Protein AF-A0A534NVK9-F1 (afdb_monomer_lite)

pLDDT: mean 74.79, std 19.17, range [22.8, 95.12]

Structure (mmCIF, N/CA/C/O backbone):
data_AF-A0A534NVK9-F1
#
_entry.id   AF-A0A534NVK9-F1
#
loop_
_atom_site.group_PDB
_atom_site.id
_atom_site.type_symbol
_atom_site.label_atom_id
_atom_site.label_alt_id
_atom_site.label_comp_id
_atom_site.label_asym_id
_atom_site.label_entity_id
_atom_site.label_seq_id
_atom_site.pdbx_PDB_ins_code
_atom_site.Cartn_x
_atom_site.Cartn_y
_atom_site.Cartn_z
_atom_site.occupancy
_atom_site.B_iso_or_equiv
_atom_site.auth_seq_id
_atom_site.auth_comp_id
_atom_site.auth_asym_id
_atom_site.auth_atom_id
_atom_site.pdbx_PDB_model_num
ATOM 1 N N . MET A 1 1 ? -5.064 -16.328 -14.760 1.00 64.00 1 MET A N 1
ATOM 2 C CA . MET A 1 1 ? -5.440 -15.484 -13.615 1.00 64.00 1 MET A CA 1
ATOM 3 C C . MET A 1 1 ? -6.767 -14.872 -13.943 1.00 64.00 1 MET A C 1
ATOM 5 O O . MET A 1 1 ? -6.846 -14.124 -14.904 1.00 64.00 1 MET A O 1
ATOM 9 N N . GLU A 1 2 ? -7.766 -15.234 -13.178 1.00 68.00 2 GLU A N 1
ATOM 10 C CA . GLU A 1 2 ? -9.157 -14.866 -13.355 1.00 68.00 2 GLU A CA 1
ATOM 11 C C . GLU A 1 2 ? -9.734 -14.597 -11.968 1.00 68.00 2 GLU A C 1
ATOM 13 O O . GLU A 1 2 ? -9.277 -15.197 -10.991 1.00 68.00 2 GLU A O 1
ATOM 18 N N . VAL A 1 3 ? -10.674 -13.660 -11.897 1.00 72.75 3 VAL A N 1
ATOM 19 C CA . VAL A 1 3 ? -11.458 -13.347 -10.701 1.00 72.75 3 VAL A CA 1
ATOM 20 C C . VAL A 1 3 ? -12.915 -13.555 -11.077 1.00 72.75 3 VAL A C 1
ATOM 22 O O . VAL A 1 3 ? -13.388 -12.923 -12.020 1.00 72.75 3 VAL A O 1
ATOM 25 N N . THR A 1 4 ? -13.614 -14.400 -10.334 1.00 67.31 4 THR A N 1
ATOM 26 C CA . THR A 1 4 ? -15.003 -14.786 -10.627 1.00 67.31 4 THR A CA 1
ATOM 27 C C . THR A 1 4 ? -15.974 -14.116 -9.656 1.00 67.31 4 THR A C 1
ATOM 29 O O . THR A 1 4 ? -17.081 -13.720 -10.005 1.00 67.31 4 THR A O 1
ATOM 32 N N . ILE A 1 5 ? -15.546 -13.976 -8.406 1.00 76.44 5 ILE A N 1
ATOM 33 C CA . ILE A 1 5 ? -16.297 -13.501 -7.259 1.00 76.44 5 ILE A CA 1
ATOM 34 C C . ILE A 1 5 ? -15.446 -12.449 -6.551 1.00 76.44 5 ILE A C 1
ATOM 36 O O . ILE A 1 5 ? -14.290 -12.664 -6.185 1.00 76.44 5 ILE A O 1
ATOM 40 N N . GLN A 1 6 ? -16.054 -11.298 -6.293 1.00 85.50 6 GLN A N 1
ATOM 41 C CA . GLN A 1 6 ? -15.455 -10.270 -5.460 1.00 85.50 6 GLN A CA 1
ATOM 42 C C . GLN A 1 6 ? -16.466 -9.723 -4.465 1.00 85.50 6 GLN A C 1
ATOM 44 O O . GLN A 1 6 ? -17.641 -9.557 -4.789 1.00 85.50 6 GLN A O 1
ATOM 49 N N . GLN A 1 7 ? -15.994 -9.413 -3.263 1.00 85.88 7 GLN A N 1
ATOM 50 C CA . GLN A 1 7 ? -16.798 -8.783 -2.228 1.00 85.88 7 GLN A CA 1
ATOM 51 C C . GLN A 1 7 ? -16.064 -7.578 -1.651 1.00 85.88 7 GLN A C 1
ATOM 53 O O . GLN A 1 7 ? -14.923 -7.685 -1.197 1.00 85.88 7 GLN A O 1
ATOM 58 N N . ARG A 1 8 ? -16.746 -6.431 -1.668 1.00 90.81 8 ARG A N 1
ATOM 59 C CA . ARG A 1 8 ? -16.288 -5.178 -1.064 1.00 90.81 8 ARG A CA 1
ATOM 60 C C . ARG A 1 8 ? -16.849 -5.051 0.346 1.00 90.81 8 ARG A C 1
ATOM 62 O O . ARG A 1 8 ? -18.046 -5.238 0.541 1.00 90.81 8 ARG A O 1
ATOM 69 N N . ILE A 1 9 ? -15.993 -4.691 1.294 1.00 90.25 9 ILE A N 1
ATOM 70 C CA . ILE A 1 9 ? -16.338 -4.461 2.696 1.00 90.25 9 ILE A CA 1
ATOM 71 C C . ILE A 1 9 ? -15.762 -3.107 3.094 1.00 90.25 9 ILE A C 1
ATOM 73 O O . ILE A 1 9 ? -14.550 -2.900 3.033 1.00 90.25 9 ILE A O 1
ATOM 77 N N . VAL A 1 10 ? -16.634 -2.177 3.472 1.00 90.69 10 VAL A N 1
ATOM 78 C CA . VAL A 1 10 ? -16.224 -0.858 3.961 1.00 90.69 10 VAL A CA 1
ATOM 79 C C . VAL A 1 10 ? -15.878 -0.992 5.441 1.00 90.69 10 VAL A C 1
ATOM 81 O O . VAL A 1 10 ? -16.661 -1.527 6.221 1.00 90.69 10 VAL A O 1
ATOM 84 N N . ILE A 1 11 ? -14.685 -0.551 5.826 1.00 90.25 11 ILE A N 1
ATOM 85 C CA . ILE A 1 11 ? -14.196 -0.623 7.201 1.00 90.25 11 ILE A CA 1
ATOM 86 C C . ILE A 1 11 ? -14.358 0.753 7.839 1.00 90.25 11 ILE A C 1
ATOM 88 O O . ILE A 1 11 ? -13.700 1.709 7.435 1.00 90.25 11 ILE A O 1
ATOM 92 N N . GLU A 1 12 ? -15.214 0.822 8.856 1.00 85.69 12 GLU A N 1
ATOM 93 C CA . GLU A 1 12 ? -15.528 2.045 9.613 1.00 85.69 12 GLU A CA 1
ATOM 94 C C . GLU A 1 12 ? -15.336 1.797 11.115 1.00 85.69 12 GLU A C 1
ATOM 96 O O . GLU A 1 12 ? -14.738 2.620 11.805 1.00 85.69 12 GLU A O 1
ATOM 101 N N . ASP A 1 13 ? -15.730 0.614 11.599 1.00 85.62 13 ASP A N 1
ATOM 102 C CA . ASP A 1 13 ? -15.557 0.185 12.987 1.00 85.62 13 ASP A CA 1
ATOM 103 C C . ASP A 1 13 ? -14.994 -1.251 13.119 1.00 85.62 13 ASP A C 1
ATOM 105 O O . ASP A 1 13 ? -14.750 -1.963 12.138 1.00 85.62 13 ASP A O 1
ATOM 109 N N . ASP A 1 14 ? -14.739 -1.678 14.361 1.00 82.38 14 ASP A N 1
ATOM 110 C CA . ASP A 1 14 ? -14.184 -2.996 14.704 1.00 82.38 14 ASP A CA 1
ATOM 111 C C . ASP A 1 14 ? -15.080 -4.173 14.272 1.00 82.38 14 ASP A C 1
ATOM 113 O O . ASP A 1 14 ? -14.570 -5.266 14.003 1.00 82.38 14 ASP A O 1
ATOM 117 N N . SER A 1 15 ? -16.398 -3.977 14.179 1.00 87.44 15 SER A N 1
ATOM 118 C CA . SER A 1 15 ? -17.341 -5.027 13.787 1.00 87.44 15 SER A CA 1
ATOM 119 C C . SER A 1 15 ? -17.189 -5.403 12.308 1.00 87.44 15 SER A C 1
ATOM 121 O O . SER A 1 15 ? -17.221 -6.597 11.980 1.00 87.44 15 SER A O 1
ATOM 123 N N . HIS A 1 16 ? -16.883 -4.429 11.441 1.00 90.69 16 HIS A N 1
ATOM 124 C CA . HIS A 1 16 ? -16.603 -4.653 10.016 1.00 90.69 16 HIS A CA 1
ATOM 125 C C . HIS A 1 16 ? -15.311 -5.454 9.790 1.00 90.69 16 HIS A C 1
ATOM 127 O O . HIS A 1 16 ? -15.229 -6.263 8.865 1.00 90.69 16 HIS A O 1
ATOM 133 N N . VAL A 1 17 ? -14.312 -5.327 10.672 1.00 89.75 17 VAL A N 1
ATOM 134 C CA . VAL A 1 17 ? -13.110 -6.187 10.633 1.00 89.75 17 VAL A CA 1
ATOM 135 C C . VAL A 1 17 ? -13.479 -7.643 10.948 1.00 89.75 17 VAL A C 1
ATOM 137 O O . VAL A 1 17 ? -12.975 -8.580 10.320 1.00 89.75 17 VAL A O 1
ATOM 140 N N . GLY A 1 18 ? -14.404 -7.848 11.891 1.00 87.81 18 GLY A N 1
ATOM 141 C CA . GLY A 1 18 ? -14.969 -9.163 12.190 1.00 87.81 18 GLY A CA 1
ATOM 142 C C . GLY A 1 18 ? -15.749 -9.756 11.013 1.00 87.81 18 GLY A C 1
ATOM 143 O O . GLY A 1 18 ? -15.618 -10.950 10.731 1.00 87.81 18 GLY A O 1
ATOM 144 N N . GLU A 1 19 ? -16.528 -8.938 10.302 1.00 90.19 19 GLU A N 1
ATOM 145 C CA . GLU A 1 19 ? -17.210 -9.337 9.066 1.00 90.19 19 GLU A CA 1
ATOM 146 C C . GLU A 1 19 ? -16.219 -9.745 7.977 1.00 90.19 19 GLU A C 1
ATOM 148 O O . GLU A 1 19 ? -16.328 -10.850 7.444 1.00 90.19 19 GLU A O 1
ATOM 153 N N . ALA A 1 20 ? -15.197 -8.925 7.722 1.00 91.81 20 ALA A N 1
ATOM 154 C CA . ALA A 1 20 ? -14.168 -9.223 6.735 1.00 91.81 20 ALA A CA 1
ATOM 155 C C . ALA A 1 20 ? -13.490 -10.572 6.991 1.00 91.81 20 ALA A C 1
ATOM 157 O O . ALA A 1 20 ? -13.298 -11.355 6.061 1.00 91.81 20 ALA A O 1
ATOM 158 N N . ARG A 1 21 ? -13.207 -10.905 8.255 1.00 93.44 21 ARG A N 1
ATOM 159 C CA . ARG A 1 21 ? -12.625 -12.202 8.626 1.00 93.44 21 ARG A CA 1
ATOM 160 C C . ARG A 1 21 ? -13.566 -13.378 8.335 1.00 93.44 21 ARG A C 1
ATOM 162 O O . ARG A 1 21 ? -13.111 -14.422 7.867 1.00 93.44 21 ARG A O 1
ATOM 169 N N . ARG A 1 22 ? -14.873 -13.225 8.581 1.00 91.56 22 ARG A N 1
ATOM 170 C CA . ARG A 1 22 ? -15.878 -14.256 8.252 1.00 91.56 22 ARG A CA 1
ATOM 171 C C . ARG A 1 22 ? -15.999 -14.449 6.742 1.00 91.56 22 ARG A C 1
ATOM 173 O O . ARG A 1 22 ? -16.006 -15.589 6.278 1.00 91.56 22 ARG A O 1
ATOM 180 N N . THR A 1 23 ? -16.027 -13.357 5.984 1.00 91.06 23 THR A N 1
ATOM 181 C CA . THR A 1 23 ? -16.046 -13.390 4.517 1.00 91.06 23 THR A CA 1
ATOM 182 C C . THR A 1 23 ? -14.792 -14.067 3.970 1.00 91.06 23 THR A C 1
ATOM 184 O O . THR A 1 23 ? -14.887 -14.967 3.140 1.00 91.06 23 THR A O 1
ATOM 187 N N . ALA A 1 24 ? -13.619 -13.739 4.507 1.00 93.25 24 ALA A N 1
ATOM 188 C CA . ALA A 1 24 ? -12.354 -14.358 4.126 1.00 93.25 24 ALA A CA 1
ATOM 189 C C . ALA A 1 24 ? -12.335 -15.879 4.350 1.00 93.25 24 ALA A C 1
ATOM 191 O O . ALA A 1 24 ? -11.810 -16.626 3.521 1.00 93.25 24 ALA A O 1
ATOM 192 N N . ALA A 1 25 ? -12.958 -16.355 5.433 1.00 91.75 25 ALA A N 1
ATOM 193 C CA . ALA A 1 25 ? -13.125 -17.785 5.679 1.00 91.75 25 ALA A CA 1
ATOM 194 C C . ALA A 1 25 ? -14.024 -18.451 4.620 1.00 91.75 25 ALA A C 1
ATOM 196 O O . ALA A 1 25 ? -13.738 -19.567 4.189 1.00 91.75 25 ALA A O 1
ATOM 197 N N . SER A 1 26 ? -15.082 -17.772 4.164 1.00 92.44 26 SER A N 1
ATOM 198 C CA . SER A 1 26 ? -15.926 -18.256 3.062 1.00 92.44 26 SER A CA 1
ATOM 199 C C . SER A 1 26 ? -15.162 -18.336 1.738 1.00 92.44 26 SER A C 1
ATOM 201 O O . SER A 1 26 ? -15.209 -19.377 1.089 1.00 92.44 26 SER A O 1
ATOM 203 N N . PHE A 1 27 ? -14.394 -17.302 1.379 1.00 92.44 27 PHE A N 1
ATOM 204 C CA . PHE A 1 27 ? -13.538 -17.314 0.183 1.00 92.44 27 PHE A CA 1
ATOM 205 C C . PHE A 1 27 ? -12.468 -18.411 0.247 1.00 92.44 27 PHE A C 1
ATOM 207 O O . PHE A 1 27 ? -12.243 -19.111 -0.736 1.00 92.44 27 PHE A O 1
ATOM 214 N N . SER A 1 28 ? -11.861 -18.625 1.417 1.00 94.12 28 SER A N 1
ATOM 215 C CA . SER A 1 28 ? -10.860 -19.683 1.611 1.00 94.12 28 SER A CA 1
ATOM 216 C C . SER A 1 28 ? -11.454 -21.084 1.422 1.00 94.12 28 SER A C 1
ATOM 218 O O . SER A 1 28 ? -10.807 -21.943 0.827 1.00 94.12 28 SER A O 1
ATOM 220 N N . ARG A 1 29 ? -12.700 -21.307 1.875 1.00 91.38 29 ARG A N 1
ATOM 221 C CA . ARG A 1 29 ? -13.434 -22.561 1.630 1.00 91.38 29 ARG A CA 1
ATOM 222 C C . ARG A 1 29 ? -13.784 -22.743 0.155 1.00 91.38 29 ARG A C 1
ATOM 224 O O . ARG A 1 29 ? -13.579 -23.830 -0.371 1.00 91.38 29 ARG A O 1
ATOM 231 N N . LEU A 1 30 ? -14.269 -21.694 -0.513 1.00 87.62 30 LEU A N 1
ATOM 232 C CA . LEU A 1 30 ? -14.587 -21.733 -1.947 1.00 87.62 30 LEU A CA 1
ATOM 233 C C . LEU A 1 30 ? -13.347 -22.048 -2.795 1.00 87.62 30 LEU A C 1
ATOM 235 O O . LEU A 1 30 ? -13.410 -22.874 -3.700 1.00 87.62 30 LEU A O 1
ATOM 239 N N . ALA A 1 31 ? -12.201 -21.463 -2.447 1.00 87.31 31 ALA A N 1
ATOM 240 C CA . ALA A 1 31 ? -10.918 -21.737 -3.088 1.00 87.31 31 ALA A CA 1
ATOM 241 C C . ALA A 1 31 ? -10.273 -23.071 -2.650 1.00 87.31 31 ALA A C 1
ATOM 243 O O . ALA A 1 31 ? -9.165 -23.373 -3.087 1.00 87.31 31 ALA A O 1
ATOM 244 N N . SER A 1 32 ? -10.937 -23.868 -1.797 1.00 90.19 32 SER A N 1
ATOM 245 C CA . SER A 1 32 ? -10.425 -25.142 -1.263 1.00 90.19 32 SER A CA 1
ATOM 246 C C . SER A 1 32 ? -9.008 -25.030 -0.679 1.00 90.19 32 SER A C 1
ATOM 248 O O . SER A 1 32 ? -8.163 -25.905 -0.878 1.00 90.19 32 SER A O 1
ATOM 250 N N . LEU A 1 33 ? -8.726 -23.926 0.021 1.00 90.81 33 LEU A N 1
ATOM 251 C CA . LEU A 1 33 ? -7.429 -23.699 0.654 1.00 90.81 33 LEU A CA 1
ATOM 252 C C . LEU A 1 33 ? -7.204 -24.656 1.831 1.00 90.81 33 LEU A C 1
ATOM 254 O O . LEU A 1 33 ? -8.141 -25.042 2.529 1.00 90.81 33 LEU A O 1
ATOM 258 N N . SER A 1 34 ? -5.935 -24.995 2.082 1.00 90.94 34 SER A N 1
ATOM 259 C CA . SER A 1 34 ? -5.548 -25.737 3.285 1.00 90.94 34 SER A CA 1
ATOM 260 C C . SER A 1 34 ? -5.864 -24.931 4.551 1.00 90.94 34 SER A C 1
ATOM 262 O O . SER A 1 34 ? -5.930 -23.702 4.505 1.00 90.94 34 SER A O 1
ATOM 264 N N . GLU A 1 35 ? -6.001 -25.595 5.701 1.00 89.94 35 GLU A N 1
ATOM 265 C CA . GLU A 1 35 ? -6.235 -24.911 6.983 1.00 89.94 35 GLU A CA 1
ATOM 266 C C . GLU A 1 35 ? -5.133 -23.880 7.291 1.00 89.94 35 GLU A C 1
ATOM 268 O O . GLU A 1 35 ? -5.414 -22.765 7.732 1.00 89.94 35 GLU A O 1
ATOM 273 N N . ALA A 1 36 ? -3.882 -24.209 6.955 1.00 87.38 36 ALA A N 1
ATOM 274 C CA . ALA A 1 36 ? -2.752 -23.299 7.098 1.00 87.38 36 ALA A CA 1
ATOM 275 C C . ALA A 1 36 ? -2.891 -22.052 6.205 1.00 87.38 36 ALA A C 1
ATOM 277 O O . ALA A 1 36 ? -2.654 -20.936 6.664 1.00 87.38 36 ALA A O 1
ATOM 278 N N . ASP A 1 37 ?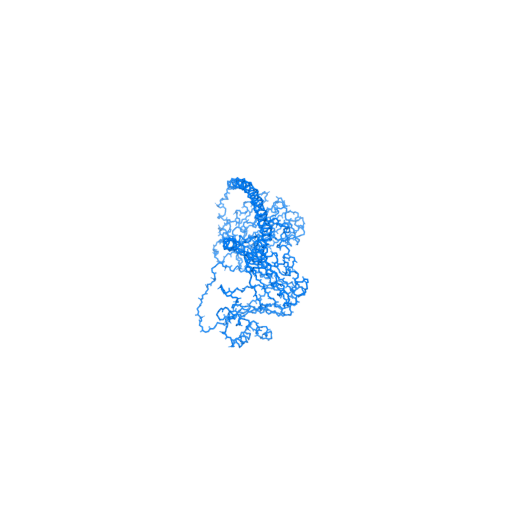 -3.292 -22.218 4.943 1.00 89.56 37 ASP A N 1
ATOM 279 C CA . ASP A 1 37 ? -3.447 -21.105 4.000 1.00 89.56 37 ASP A CA 1
ATOM 280 C C . ASP A 1 37 ? -4.686 -20.255 4.314 1.00 89.56 37 ASP A C 1
ATOM 282 O O . ASP A 1 37 ? -4.621 -19.029 4.242 1.00 89.56 37 ASP A O 1
ATOM 286 N N . ALA A 1 38 ? -5.782 -20.873 4.757 1.00 90.88 38 ALA A N 1
ATOM 287 C CA . ALA A 1 38 ? -6.944 -20.162 5.285 1.00 90.88 38 ALA A CA 1
ATOM 288 C C . ALA A 1 38 ? -6.571 -19.327 6.526 1.00 90.88 38 ALA A C 1
ATOM 290 O O . ALA A 1 38 ? -6.996 -18.176 6.655 1.00 90.88 38 ALA A O 1
ATOM 291 N N . GLY A 1 39 ? -5.713 -19.866 7.402 1.00 88.00 39 GLY A N 1
ATOM 292 C CA . GLY A 1 39 ? -5.132 -19.136 8.529 1.00 88.00 39 GLY A CA 1
ATOM 293 C C . GLY A 1 39 ? -4.323 -17.910 8.092 1.00 88.00 39 GLY A C 1
ATOM 294 O O . GLY A 1 39 ? -4.497 -16.829 8.658 1.00 88.00 39 GLY A O 1
ATOM 295 N N . ARG A 1 40 ? -3.502 -18.031 7.036 1.00 92.12 40 ARG A N 1
ATOM 296 C CA . ARG A 1 40 ? -2.760 -16.892 6.456 1.00 92.12 40 ARG A CA 1
ATOM 297 C C . ARG A 1 40 ? -3.695 -15.788 5.978 1.00 92.12 40 ARG A C 1
ATOM 299 O O . ARG A 1 40 ? -3.492 -14.629 6.336 1.00 92.12 40 ARG A O 1
ATOM 306 N N . VAL A 1 41 ? -4.728 -16.139 5.208 1.00 93.31 41 VAL A N 1
ATOM 307 C CA . VAL A 1 41 ? -5.722 -15.173 4.711 1.00 93.31 41 VAL A CA 1
ATOM 308 C C . VAL A 1 41 ? -6.407 -14.460 5.882 1.00 93.31 41 VAL A C 1
ATOM 310 O O . VAL A 1 41 ? -6.542 -13.237 5.858 1.00 93.31 41 VAL A O 1
ATOM 313 N N . ALA A 1 42 ? -6.789 -15.188 6.936 1.00 92.62 42 ALA A N 1
ATOM 314 C CA . ALA A 1 42 ? -7.432 -14.601 8.110 1.00 92.62 42 ALA A CA 1
ATOM 315 C C . ALA A 1 42 ? -6.535 -13.585 8.841 1.00 92.62 42 ALA A C 1
ATOM 317 O O . ALA A 1 42 ? -7.023 -12.523 9.235 1.00 92.62 42 ALA A O 1
ATOM 318 N N . ILE A 1 43 ? -5.237 -13.879 8.989 1.00 90.44 43 ILE A N 1
ATOM 319 C CA . ILE A 1 43 ? -4.258 -12.946 9.571 1.00 90.44 43 ILE A CA 1
ATOM 320 C C . ILE A 1 43 ? -4.137 -11.698 8.692 1.00 90.44 43 ILE A C 1
ATOM 322 O O . ILE A 1 43 ? -4.268 -10.586 9.191 1.00 90.44 43 ILE A O 1
ATOM 326 N N . ILE A 1 44 ? -3.962 -11.872 7.378 1.00 93.31 44 ILE A N 1
ATOM 327 C CA . ILE A 1 44 ? -3.832 -10.760 6.423 1.00 93.31 44 ILE A CA 1
ATOM 328 C C . ILE A 1 44 ? -5.031 -9.810 6.514 1.00 93.31 44 ILE A C 1
ATOM 330 O O . ILE A 1 44 ? -4.861 -8.598 6.625 1.00 93.31 44 ILE A O 1
ATOM 334 N N . VAL A 1 45 ? -6.246 -10.358 6.504 1.00 94.44 45 VAL A N 1
ATOM 335 C CA . VAL A 1 45 ? -7.486 -9.574 6.581 1.00 94.44 45 VAL A CA 1
ATOM 336 C C . VAL A 1 45 ? -7.609 -8.848 7.916 1.00 94.44 45 VAL A C 1
ATOM 338 O O . VAL A 1 45 ? -8.029 -7.692 7.945 1.00 94.44 45 VAL A O 1
ATOM 341 N N . ASN A 1 46 ? -7.216 -9.495 9.016 1.00 91.81 46 ASN A N 1
ATOM 342 C CA . ASN A 1 46 ? -7.230 -8.875 10.335 1.00 91.81 46 ASN A CA 1
ATOM 343 C C . ASN A 1 46 ? -6.293 -7.665 10.417 1.00 91.81 46 ASN A C 1
ATOM 345 O O . ASN A 1 46 ? -6.701 -6.603 10.889 1.00 91.81 46 ASN A O 1
ATOM 349 N N . GLU A 1 47 ? -5.057 -7.820 9.944 1.00 91.19 47 GLU A N 1
ATOM 350 C CA . GLU A 1 47 ? -4.052 -6.760 9.998 1.00 91.19 47 GLU A CA 1
ATOM 351 C C . GLU A 1 47 ? -4.421 -5.596 9.076 1.00 91.19 47 GLU A C 1
ATOM 353 O O . GLU A 1 47 ? -4.417 -4.444 9.508 1.00 91.19 47 GLU A O 1
ATOM 358 N N . LEU A 1 48 ? -4.820 -5.875 7.830 1.00 91.19 48 LEU A N 1
ATOM 359 C CA . LEU A 1 48 ? -5.223 -4.826 6.892 1.00 91.19 48 LEU A CA 1
ATOM 360 C C . LEU A 1 48 ? -6.491 -4.097 7.359 1.00 91.19 48 LEU A C 1
ATOM 362 O O . LEU A 1 48 ? -6.519 -2.870 7.349 1.00 91.19 48 LEU A O 1
ATOM 366 N N . GLY A 1 49 ? -7.504 -4.816 7.853 1.00 90.44 49 GLY A N 1
ATOM 367 C CA . GLY A 1 49 ? -8.719 -4.197 8.392 1.00 90.44 49 GLY A CA 1
ATOM 368 C C . GLY A 1 49 ? -8.446 -3.336 9.628 1.00 90.44 49 GLY A C 1
ATOM 369 O O . GLY A 1 49 ? -8.940 -2.213 9.736 1.00 90.44 49 GLY A O 1
ATOM 370 N N . THR A 1 50 ? -7.597 -3.815 10.538 1.00 87.12 50 THR A N 1
ATOM 371 C CA . THR A 1 50 ? -7.182 -3.036 11.715 1.00 87.12 50 THR A CA 1
ATOM 372 C C . THR A 1 50 ? -6.388 -1.795 11.308 1.00 87.12 50 THR A C 1
ATOM 374 O O . THR A 1 50 ? -6.583 -0.729 11.897 1.00 87.12 50 THR A O 1
ATOM 377 N N . ASN A 1 51 ? -5.538 -1.900 10.282 1.00 86.62 51 ASN A N 1
ATOM 378 C CA . ASN A 1 51 ? -4.772 -0.772 9.764 1.00 86.62 51 ASN A CA 1
ATOM 379 C C . ASN A 1 51 ? -5.671 0.301 9.143 1.00 86.62 51 ASN A C 1
ATOM 381 O O . ASN A 1 51 ? -5.507 1.477 9.466 1.00 86.62 51 ASN A O 1
ATOM 385 N N . LEU A 1 52 ? -6.654 -0.085 8.323 1.00 87.06 52 LEU A N 1
ATOM 386 C CA . LEU A 1 52 ? -7.628 0.852 7.749 1.00 87.06 52 LEU A CA 1
ATOM 387 C C . LEU A 1 52 ? -8.344 1.654 8.840 1.00 87.06 52 LEU A C 1
ATOM 389 O O . LEU A 1 52 ? -8.448 2.879 8.763 1.00 87.06 52 LEU A O 1
ATOM 393 N N . ARG A 1 53 ? -8.758 0.975 9.911 1.00 85.44 53 ARG A N 1
ATOM 394 C CA . ARG A 1 53 ? -9.421 1.615 11.046 1.00 85.44 53 ARG A CA 1
ATOM 395 C C . ARG A 1 53 ? -8.492 2.547 11.829 1.00 85.44 53 ARG A C 1
ATOM 397 O O . ARG A 1 53 ? -8.826 3.706 12.053 1.00 85.44 53 ARG A O 1
ATOM 404 N N . LYS A 1 54 ? -7.339 2.043 12.283 1.00 80.81 54 LYS A N 1
ATOM 405 C CA . LYS A 1 54 ? -6.458 2.769 13.217 1.00 80.81 54 LYS A CA 1
ATOM 406 C C . LYS A 1 54 ? -5.630 3.861 12.548 1.00 80.81 54 LYS A C 1
ATOM 408 O O . LYS A 1 54 ? -5.334 4.866 13.187 1.00 80.81 54 LYS A O 1
ATOM 413 N N . HIS A 1 55 ? -5.238 3.662 11.293 1.00 76.25 55 HIS A N 1
ATOM 414 C CA . HIS A 1 55 ? -4.252 4.509 10.622 1.00 76.25 55 HIS A CA 1
ATOM 415 C C . HIS A 1 55 ? -4.829 5.324 9.468 1.00 76.25 55 HIS A C 1
ATOM 417 O O . HIS A 1 55 ? -4.354 6.432 9.227 1.00 76.25 55 HIS A O 1
ATOM 423 N N . ALA A 1 56 ? -5.863 4.822 8.790 1.00 71.25 56 ALA A N 1
ATOM 424 C CA . ALA A 1 56 ? -6.448 5.503 7.638 1.00 71.25 56 ALA A CA 1
ATOM 425 C C . ALA A 1 56 ? -7.799 6.186 7.918 1.00 71.25 56 ALA A C 1
ATOM 427 O O . ALA A 1 56 ? -8.322 6.867 7.039 1.00 71.25 56 ALA A O 1
ATOM 428 N N . LYS A 1 57 ? -8.331 6.066 9.149 1.00 73.19 57 LYS A N 1
ATOM 429 C CA . LYS A 1 57 ? -9.659 6.571 9.561 1.00 73.19 57 LYS A CA 1
ATOM 430 C C . LYS A 1 57 ? -10.799 6.039 8.678 1.00 73.19 57 LYS A C 1
ATOM 432 O O . LYS A 1 57 ? -11.790 6.731 8.460 1.00 73.19 57 LYS A O 1
ATOM 437 N N . GLY A 1 58 ? -10.639 4.814 8.184 1.00 77.44 58 GLY A N 1
ATOM 438 C CA . GLY A 1 58 ? -11.581 4.133 7.304 1.00 77.44 58 GLY A CA 1
ATOM 439 C C . GLY A 1 58 ? -10.985 3.779 5.941 1.00 77.44 58 GLY A C 1
ATOM 440 O O . GLY A 1 58 ? -9.906 4.233 5.561 1.00 77.44 58 GLY A O 1
ATOM 441 N N . GLY A 1 59 ? -11.686 2.921 5.208 1.00 88.19 59 GLY A N 1
ATOM 442 C CA . GLY A 1 59 ? -11.289 2.474 3.874 1.00 88.19 59 GLY A CA 1
ATOM 443 C C . GLY A 1 59 ? -12.065 1.241 3.435 1.00 88.19 59 GLY A C 1
ATOM 444 O O . GLY A 1 59 ? -13.096 0.905 4.012 1.00 88.19 59 GLY A O 1
ATOM 445 N N . GLU A 1 60 ? -11.575 0.555 2.411 1.00 91.81 60 GLU A N 1
ATOM 446 C CA . GLU A 1 60 ? -12.252 -0.591 1.814 1.00 91.81 60 GLU A CA 1
ATOM 447 C C . GLU A 1 60 ? -11.325 -1.807 1.753 1.00 91.81 60 GLU A C 1
ATOM 449 O O . GLU A 1 60 ? -10.169 -1.711 1.337 1.00 91.81 60 GLU A O 1
ATOM 454 N N . LEU A 1 61 ? -11.857 -2.967 2.138 1.00 93.44 61 LEU A N 1
ATOM 455 C CA . LEU A 1 61 ? -11.274 -4.271 1.847 1.00 93.44 61 LEU A CA 1
ATOM 456 C C . LEU A 1 61 ? -12.046 -4.933 0.710 1.00 93.44 61 LEU A C 1
ATOM 458 O O . LEU A 1 61 ? -13.267 -5.062 0.754 1.00 93.44 61 LEU A O 1
ATOM 462 N N . LEU A 1 62 ? -11.317 -5.401 -0.292 1.00 91.94 62 LEU A N 1
ATOM 463 C CA . LEU A 1 62 ? -11.828 -6.210 -1.388 1.00 91.94 62 LEU A CA 1
ATOM 464 C C . LEU A 1 62 ? -11.253 -7.617 -1.249 1.00 91.94 62 LEU A C 1
ATOM 466 O O . LEU A 1 62 ? -10.038 -7.811 -1.300 1.00 91.94 62 LEU A O 1
ATOM 470 N N . LEU A 1 63 ? -12.140 -8.592 -1.069 1.00 93.38 63 LEU A N 1
ATOM 471 C CA . LEU A 1 63 ? -11.816 -10.014 -1.089 1.00 93.38 63 LEU A CA 1
ATOM 472 C C . LEU A 1 63 ? -12.187 -10.580 -2.453 1.00 93.38 63 LEU A C 1
ATOM 474 O O . LEU A 1 63 ? -13.319 -10.399 -2.903 1.00 93.38 63 LEU A O 1
ATOM 478 N N . ARG A 1 64 ? -11.230 -11.229 -3.116 1.00 89.81 64 ARG A N 1
ATOM 479 C CA . ARG A 1 64 ? -11.395 -11.772 -4.470 1.00 89.81 64 ARG A CA 1
ATOM 480 C C . ARG A 1 64 ? -10.934 -13.220 -4.516 1.00 89.81 64 ARG A C 1
ATOM 482 O O . ARG A 1 64 ? -9.909 -13.556 -3.919 1.00 89.81 64 ARG A O 1
ATOM 489 N N . ASP A 1 65 ? -11.674 -14.073 -5.213 1.00 88.38 65 ASP A N 1
ATOM 490 C CA . ASP A 1 65 ? -11.156 -15.382 -5.592 1.00 88.38 65 ASP A CA 1
ATOM 491 C C . ASP A 1 65 ? -10.163 -15.205 -6.746 1.00 88.38 65 ASP A C 1
ATOM 493 O O . ASP A 1 65 ? -10.266 -14.289 -7.560 1.00 88.38 65 ASP A O 1
ATOM 497 N N . LEU A 1 66 ? -9.154 -16.062 -6.790 1.00 84.56 66 LEU A N 1
ATOM 498 C CA . LEU A 1 66 ? -8.196 -16.090 -7.879 1.00 84.56 66 LEU A CA 1
ATOM 499 C C . LEU A 1 66 ? -8.133 -17.490 -8.463 1.00 84.56 66 LEU A C 1
ATOM 501 O O . LEU A 1 66 ? -7.836 -18.441 -7.748 1.00 84.56 66 LEU A O 1
ATOM 505 N N . GLN A 1 67 ? -8.309 -17.600 -9.775 1.00 82.19 67 GLN A N 1
ATOM 506 C CA . GLN A 1 67 ? -8.057 -18.827 -10.526 1.00 82.19 67 GLN A CA 1
ATOM 507 C C . GLN A 1 67 ? -6.871 -18.631 -11.470 1.00 82.19 67 GLN A C 1
ATOM 509 O O . GLN A 1 67 ? -6.827 -17.710 -12.286 1.00 82.19 67 GLN A O 1
ATOM 514 N N . TYR A 1 68 ? -5.851 -19.476 -11.364 1.00 73.62 68 TYR A N 1
ATOM 515 C CA . TYR A 1 68 ? -4.686 -19.468 -12.246 1.00 73.62 68 TYR A CA 1
ATOM 516 C C . TYR A 1 68 ? -4.367 -20.884 -12.720 1.00 73.62 68 TYR A C 1
ATOM 518 O O . TYR A 1 68 ? -3.724 -21.660 -12.010 1.00 73.62 68 TYR A O 1
ATOM 526 N N . GLY A 1 69 ? -4.808 -21.222 -13.935 1.00 71.06 69 GLY A N 1
ATOM 527 C CA . GLY A 1 69 ? -4.745 -22.600 -14.419 1.00 71.06 69 GLY A CA 1
ATOM 528 C C . GLY A 1 69 ? -5.547 -23.503 -13.481 1.00 71.06 69 GLY A C 1
ATOM 529 O O . GLY A 1 69 ? -6.709 -23.230 -13.217 1.00 71.06 69 GLY A O 1
ATOM 530 N N . HIS A 1 70 ? -4.907 -24.525 -12.912 1.00 71.19 70 HIS A N 1
ATOM 531 C CA . HIS A 1 70 ? -5.527 -25.422 -11.926 1.00 71.19 70 HIS A CA 1
ATOM 532 C C . HIS A 1 70 ? -5.372 -24.967 -10.464 1.00 71.19 70 HIS A C 1
ATOM 534 O O . HIS A 1 70 ? -5.661 -25.739 -9.552 1.00 71.19 70 HIS A O 1
ATOM 540 N N . ARG A 1 71 ? -4.854 -23.758 -10.209 1.00 78.25 71 ARG A N 1
ATOM 541 C CA . ARG A 1 71 ? -4.642 -23.247 -8.849 1.00 78.25 71 ARG A CA 1
ATOM 542 C C . ARG A 1 71 ? -5.701 -22.223 -8.477 1.00 78.25 71 ARG A C 1
ATOM 544 O O . ARG A 1 71 ? -5.815 -21.199 -9.145 1.00 78.25 71 ARG A O 1
ATOM 551 N N . ALA A 1 72 ? -6.359 -22.462 -7.351 1.00 86.00 72 ALA A N 1
ATOM 552 C CA . ALA A 1 72 ? -7.220 -21.493 -6.697 1.00 86.00 72 ALA A CA 1
ATOM 553 C C . ALA A 1 72 ? -6.444 -20.695 -5.634 1.00 86.00 72 ALA A C 1
ATOM 555 O O . ALA A 1 72 ? -5.465 -21.173 -5.050 1.00 86.00 72 ALA A O 1
ATOM 556 N N . GLY A 1 73 ? -6.872 -19.468 -5.377 1.00 91.25 73 GLY A N 1
ATOM 557 C CA . GLY A 1 73 ? -6.287 -18.568 -4.397 1.00 91.25 73 GLY A CA 1
ATOM 558 C C . GLY A 1 73 ? -7.283 -17.524 -3.915 1.00 91.25 73 GLY A C 1
ATOM 559 O O . GLY A 1 73 ? -8.396 -17.419 -4.424 1.00 91.25 73 GLY A O 1
ATOM 560 N N . VAL A 1 74 ? -6.863 -16.751 -2.922 1.00 93.44 74 VAL A N 1
ATOM 561 C CA . VAL A 1 74 ? -7.610 -15.615 -2.385 1.00 93.44 74 VAL A CA 1
ATOM 562 C C . VAL A 1 74 ? -6.710 -14.390 -2.422 1.00 93.44 74 VAL A C 1
ATOM 564 O O . VAL A 1 74 ? -5.557 -14.436 -1.988 1.00 93.44 74 VAL A O 1
ATOM 567 N N . GLU A 1 75 ? -7.244 -13.290 -2.935 1.00 93.31 75 GLU A N 1
ATOM 568 C CA . GLU A 1 75 ? -6.620 -11.977 -2.884 1.00 93.31 75 GLU A CA 1
ATOM 569 C C . GLU A 1 75 ? -7.360 -11.072 -1.910 1.00 93.31 75 GLU A C 1
ATOM 571 O O . GLU A 1 75 ? -8.590 -11.010 -1.889 1.00 93.31 75 GLU A O 1
ATOM 576 N N . VAL A 1 76 ? -6.576 -10.344 -1.128 1.00 94.56 76 VAL A N 1
ATOM 577 C CA . VAL A 1 76 ? -7.024 -9.298 -0.224 1.00 94.56 76 VAL A CA 1
ATOM 578 C C . VAL A 1 76 ? -6.431 -7.992 -0.728 1.00 94.56 76 VAL A C 1
ATOM 580 O O . VAL A 1 76 ? -5.209 -7.853 -0.807 1.00 94.56 76 VAL A O 1
ATOM 583 N N . LEU A 1 77 ? -7.288 -7.041 -1.080 1.00 91.94 77 LEU A N 1
ATOM 584 C CA . LEU A 1 77 ? -6.889 -5.705 -1.497 1.00 91.94 77 LEU A CA 1
ATOM 585 C C . LEU A 1 77 ? -7.437 -4.693 -0.489 1.00 91.94 77 LEU A C 1
ATOM 587 O O . LEU A 1 77 ? -8.636 -4.637 -0.248 1.00 91.94 77 LEU A O 1
ATOM 591 N N . SER A 1 78 ? -6.549 -3.910 0.107 1.00 92.44 78 SER A N 1
ATOM 592 C CA . SER A 1 78 ? -6.864 -2.841 1.052 1.00 92.44 78 SER A CA 1
ATOM 593 C C . SER A 1 78 ? -6.675 -1.505 0.363 1.00 92.44 78 SER A C 1
ATOM 595 O O . SER A 1 78 ? -5.597 -1.257 -0.170 1.00 92.44 78 SER A O 1
ATOM 597 N N . ILE A 1 79 ? -7.694 -0.652 0.392 1.00 88.56 79 ILE A N 1
ATOM 598 C CA . ILE A 1 79 ? -7.687 0.666 -0.245 1.00 88.56 79 ILE A CA 1
ATOM 599 C C . ILE A 1 79 ? -8.099 1.715 0.782 1.00 88.56 79 ILE A C 1
ATOM 601 O O . ILE A 1 79 ? -9.154 1.600 1.402 1.00 88.56 79 ILE A O 1
ATOM 605 N N . ASP A 1 80 ? -7.303 2.767 0.926 1.00 87.75 80 ASP A N 1
ATOM 606 C CA . ASP A 1 80 ? -7.639 3.920 1.750 1.00 87.75 80 ASP A CA 1
ATOM 607 C C . ASP A 1 80 ? -7.420 5.250 1.028 1.00 87.75 80 ASP A C 1
ATOM 609 O O . ASP A 1 80 ? -6.774 5.316 -0.015 1.00 87.75 80 ASP A O 1
ATOM 613 N N . ARG A 1 81 ? -7.986 6.317 1.601 1.00 81.44 81 ARG A N 1
ATOM 614 C CA . ARG A 1 81 ? -7.753 7.718 1.206 1.00 81.44 81 ARG A CA 1
ATOM 615 C C . ARG A 1 81 ? -7.058 8.504 2.323 1.00 81.44 81 ARG A C 1
ATOM 617 O O . ARG A 1 81 ? -7.284 9.702 2.481 1.00 81.44 81 ARG A O 1
ATOM 624 N N . GLY A 1 82 ? -6.287 7.806 3.152 1.00 74.44 82 GLY A N 1
ATOM 625 C CA . GLY A 1 82 ? -5.560 8.367 4.277 1.00 74.44 82 GLY A CA 1
ATOM 626 C C . GLY A 1 82 ? -4.362 9.220 3.841 1.00 74.44 82 GLY A C 1
ATOM 627 O O . GLY A 1 82 ? -4.125 9.427 2.651 1.00 74.44 82 GLY A O 1
ATOM 628 N N . PRO A 1 83 ? -3.556 9.707 4.799 1.00 67.75 83 PRO A N 1
ATOM 629 C CA . PRO A 1 83 ? -2.415 10.591 4.527 1.00 67.75 83 PRO A CA 1
ATOM 630 C C . PRO A 1 83 ? -1.262 9.916 3.757 1.00 67.75 83 PRO A C 1
ATOM 632 O O . PRO A 1 83 ? -0.270 10.570 3.434 1.00 67.75 83 PRO A O 1
ATOM 635 N N . GLY A 1 84 ? -1.390 8.618 3.474 1.00 64.12 84 GLY A N 1
ATOM 636 C CA . GLY A 1 84 ? -0.330 7.770 2.962 1.00 64.12 84 GLY A CA 1
ATOM 637 C C . GLY A 1 84 ? 0.596 7.281 4.074 1.00 64.12 84 GLY A C 1
ATOM 638 O O . GLY A 1 84 ? 0.900 7.974 5.043 1.00 64.12 84 GLY A O 1
ATOM 639 N N . ILE A 1 85 ? 1.061 6.049 3.924 1.00 70.38 85 ILE A N 1
ATOM 640 C CA . ILE A 1 85 ? 2.105 5.419 4.730 1.00 70.38 85 ILE A CA 1
ATOM 641 C C . ILE A 1 85 ? 3.444 5.388 3.980 1.00 70.38 85 ILE A C 1
ATOM 643 O O . ILE A 1 85 ? 3.491 5.271 2.754 1.00 70.38 85 ILE A O 1
ATOM 647 N N . ASN A 1 86 ? 4.557 5.436 4.713 1.00 66.69 86 ASN A N 1
ATOM 648 C CA . ASN A 1 86 ? 5.857 5.072 4.156 1.00 66.69 86 ASN A CA 1
ATOM 649 C C . ASN A 1 86 ? 5.977 3.541 4.175 1.00 66.69 86 ASN A C 1
ATOM 651 O O . ASN A 1 86 ? 6.307 2.958 5.206 1.00 66.69 86 ASN A O 1
ATOM 655 N N . VAL A 1 87 ? 5.671 2.902 3.043 1.00 66.25 87 VAL A N 1
ATOM 656 C CA . VAL A 1 87 ? 5.648 1.434 2.899 1.00 66.25 87 VAL A CA 1
ATOM 657 C C . VAL A 1 87 ? 6.990 0.813 3.296 1.00 66.25 87 VAL A C 1
ATOM 659 O O . VAL A 1 87 ? 7.015 -0.145 4.061 1.00 66.25 87 VAL A O 1
ATOM 662 N N . ASP A 1 88 ? 8.109 1.401 2.863 1.00 60.31 88 ASP A N 1
ATOM 663 C CA . ASP A 1 88 ? 9.455 0.895 3.168 1.00 60.31 88 ASP A CA 1
ATOM 664 C C . ASP A 1 88 ? 9.786 0.956 4.668 1.00 60.31 88 ASP A C 1
ATOM 666 O O . ASP A 1 88 ? 10.580 0.155 5.161 1.00 60.31 88 ASP A O 1
ATOM 670 N N . LEU A 1 89 ? 9.203 1.911 5.398 1.00 62.12 89 LEU A N 1
ATOM 671 C CA . LEU A 1 89 ? 9.349 2.040 6.848 1.00 62.12 89 LEU A CA 1
ATOM 672 C C . LEU A 1 89 ? 8.400 1.090 7.594 1.00 62.12 89 LEU A C 1
ATOM 674 O O . LEU A 1 89 ? 8.805 0.469 8.569 1.00 62.12 89 LEU A O 1
ATOM 678 N N . ALA A 1 90 ? 7.162 0.951 7.115 1.00 62.00 90 ALA A N 1
ATOM 679 C CA . ALA A 1 90 ? 6.126 0.102 7.708 1.00 62.00 90 ALA A CA 1
ATOM 680 C C . ALA A 1 90 ? 6.397 -1.405 7.539 1.00 62.00 90 ALA A C 1
ATOM 682 O O . ALA A 1 90 ? 5.875 -2.214 8.303 1.00 62.00 90 ALA A O 1
ATOM 683 N N . LEU A 1 91 ? 7.215 -1.785 6.551 1.00 62.47 91 LEU A N 1
ATOM 684 C CA . LEU A 1 91 ? 7.695 -3.158 6.355 1.00 62.47 91 LEU A CA 1
ATOM 685 C C . LEU A 1 91 ? 8.904 -3.518 7.237 1.00 62.47 91 LEU A C 1
ATOM 687 O O . LEU A 1 91 ? 9.290 -4.685 7.282 1.00 62.47 91 LEU A O 1
ATOM 691 N N . ARG A 1 92 ? 9.521 -2.554 7.936 1.00 60.25 92 ARG A N 1
ATOM 692 C CA . ARG A 1 92 ? 10.600 -2.840 8.894 1.00 60.25 92 ARG A CA 1
ATOM 693 C C . ARG A 1 92 ? 9.987 -3.302 10.215 1.00 60.25 92 ARG A C 1
ATOM 695 O O . ARG A 1 92 ? 9.189 -2.579 10.809 1.00 60.25 92 ARG A O 1
ATOM 702 N N . ASP A 1 93 ? 10.385 -4.486 10.679 1.00 46.34 93 ASP A N 1
ATOM 703 C CA . ASP A 1 93 ? 9.940 -5.029 11.967 1.00 46.34 93 ASP A CA 1
ATOM 704 C C . ASP A 1 93 ? 10.206 -4.024 13.106 1.00 46.34 93 ASP A C 1
ATOM 706 O O . ASP A 1 93 ? 11.314 -3.500 13.245 1.00 46.34 93 ASP A O 1
ATOM 710 N N . GLY A 1 94 ? 9.180 -3.751 13.921 1.00 44.34 94 GLY A N 1
ATOM 711 C CA . GLY A 1 94 ? 9.296 -2.932 15.133 1.00 44.34 94 GLY A CA 1
ATOM 712 C C . GLY A 1 94 ? 8.937 -1.447 14.997 1.00 44.34 94 GLY A C 1
ATOM 713 O O . GLY A 1 94 ? 9.054 -0.724 15.986 1.00 44.34 94 GLY A O 1
ATOM 714 N N . HIS A 1 95 ? 8.464 -0.969 13.839 1.00 39.16 95 HIS A N 1
ATOM 715 C CA . HIS A 1 95 ? 7.993 0.415 13.691 1.00 39.16 95 HIS A CA 1
ATOM 716 C C . HIS A 1 95 ? 6.458 0.495 13.768 1.00 39.16 95 HIS A C 1
ATOM 718 O O . HIS A 1 95 ? 5.754 0.171 12.816 1.00 39.16 95 HIS A O 1
ATOM 724 N N . SER A 1 96 ? 5.927 0.926 14.917 1.00 42.41 96 SER A N 1
ATOM 725 C CA . SER A 1 96 ? 4.505 1.252 15.093 1.00 42.41 96 SER A CA 1
ATOM 726 C C . SER A 1 96 ? 4.365 2.705 15.511 1.00 42.41 96 SER A C 1
ATOM 728 O O . SER A 1 96 ? 4.947 3.132 16.503 1.00 42.41 96 SER A O 1
ATOM 730 N N . THR A 1 97 ? 3.556 3.459 14.774 1.00 42.41 97 THR A N 1
ATOM 731 C CA . THR A 1 97 ? 3.176 4.833 15.119 1.00 42.41 97 THR A CA 1
ATOM 732 C C . THR A 1 97 ? 2.044 4.894 16.155 1.00 42.41 97 THR A C 1
ATOM 734 O O . THR A 1 97 ? 1.631 5.989 16.518 1.00 42.41 97 THR A O 1
ATOM 737 N N . SER A 1 98 ? 1.519 3.753 16.640 1.00 40.62 98 SER A N 1
ATOM 738 C CA . SER A 1 98 ? 0.311 3.713 17.492 1.00 40.62 98 SER A CA 1
ATOM 739 C C . SER A 1 98 ? 0.319 2.700 18.654 1.00 40.62 98 SER A C 1
ATOM 741 O O . SER A 1 98 ? -0.737 2.352 19.178 1.00 40.62 98 SER A O 1
ATOM 743 N N . GLY A 1 99 ? 1.482 2.211 19.099 1.00 36.66 99 GLY A N 1
ATOM 744 C CA . GLY A 1 99 ? 1.571 1.411 20.336 1.00 36.66 99 GLY A CA 1
ATOM 745 C C . GLY A 1 99 ? 1.076 -0.041 20.243 1.00 36.66 99 GLY A C 1
ATOM 746 O O . GLY A 1 99 ? 0.930 -0.716 21.258 1.00 36.66 99 GLY A O 1
ATOM 747 N N . THR A 1 100 ? 0.855 -0.569 19.041 1.00 41.56 100 THR A N 1
ATOM 748 C CA . THR A 1 100 ? 0.786 -2.025 18.812 1.00 41.56 100 THR A CA 1
ATOM 749 C C . THR A 1 100 ? 2.191 -2.576 18.561 1.00 41.56 100 THR A C 1
ATOM 751 O O . THR A 1 100 ? 3.025 -1.860 18.006 1.00 41.56 100 THR A O 1
ATOM 754 N N . ARG A 1 101 ? 2.480 -3.831 18.958 1.00 42.03 101 ARG A N 1
ATOM 755 C CA . ARG A 1 101 ? 3.719 -4.531 18.549 1.00 42.03 101 ARG A CA 1
ATOM 756 C C . ARG A 1 101 ? 3.821 -4.389 17.030 1.00 42.03 101 ARG A C 1
ATOM 758 O O . ARG A 1 101 ? 2.919 -4.861 16.351 1.00 42.03 101 ARG A O 1
ATOM 765 N N . GLY A 1 102 ? 4.808 -3.640 16.529 1.00 48.34 102 GLY A N 1
ATOM 766 C CA . GLY A 1 102 ? 4.927 -3.182 15.136 1.00 48.34 102 GLY A CA 1
ATOM 767 C C . GLY A 1 102 ? 5.131 -4.310 14.127 1.00 48.34 102 GLY A C 1
ATOM 768 O O . GLY A 1 102 ? 6.186 -4.412 13.511 1.00 48.34 102 GLY A O 1
ATOM 769 N N . GLU A 1 103 ? 4.117 -5.159 13.997 1.00 53.12 103 GLU A N 1
ATOM 770 C CA . GLU A 1 103 ? 4.094 -6.396 13.228 1.00 53.12 103 GLU A CA 1
ATOM 771 C C . GLU A 1 103 ? 3.120 -6.308 12.046 1.00 53.12 103 GLU A C 1
ATOM 773 O O . GLU A 1 103 ? 3.211 -7.145 11.164 1.00 53.12 103 GLU A O 1
ATOM 778 N N . GLY A 1 104 ? 2.229 -5.310 11.969 1.00 66.88 104 GLY A N 1
ATOM 779 C CA . GLY A 1 104 ? 1.061 -5.332 11.073 1.00 66.88 104 GLY A CA 1
ATOM 780 C C . GLY A 1 104 ? 1.375 -5.568 9.589 1.00 66.88 104 GLY A C 1
ATOM 781 O O . GLY A 1 104 ? 1.013 -6.601 9.029 1.00 66.88 104 GLY A O 1
ATOM 782 N N . LEU A 1 105 ? 2.073 -4.641 8.921 1.00 74.69 105 LEU A N 1
ATOM 783 C CA . LEU A 1 105 ? 2.353 -4.771 7.480 1.00 74.69 105 LEU A CA 1
ATOM 784 C C . LEU A 1 105 ? 3.442 -5.824 7.178 1.00 74.69 105 LEU A C 1
ATOM 786 O O . LEU A 1 105 ? 3.361 -6.528 6.171 1.00 74.69 105 LEU A O 1
ATOM 790 N N . GLY A 1 106 ? 4.421 -5.985 8.075 1.00 72.31 106 GLY A N 1
ATOM 791 C CA . GLY A 1 106 ? 5.442 -7.035 7.978 1.00 72.31 106 GLY A CA 1
ATOM 792 C C . GLY A 1 106 ? 4.863 -8.449 8.130 1.00 72.31 106 GLY A C 1
ATOM 793 O O . GLY A 1 106 ? 5.268 -9.370 7.422 1.00 72.31 106 GLY A O 1
ATOM 794 N N . ALA A 1 107 ? 3.860 -8.634 8.990 1.00 78.75 107 ALA A N 1
ATOM 795 C CA . ALA A 1 107 ? 3.122 -9.885 9.120 1.00 78.75 107 ALA A CA 1
ATOM 796 C C . ALA A 1 107 ? 2.340 -10.179 7.842 1.00 78.75 107 ALA A C 1
ATOM 798 O O . ALA A 1 107 ? 2.428 -11.297 7.341 1.00 78.75 107 ALA A O 1
ATOM 799 N N . VAL A 1 108 ? 1.660 -9.185 7.260 1.00 84.62 108 VAL A N 1
ATOM 800 C CA . VAL A 1 108 ? 0.975 -9.348 5.967 1.00 84.62 108 VAL A CA 1
ATOM 801 C C . VAL A 1 108 ? 1.954 -9.824 4.887 1.00 84.62 108 VAL A C 1
ATOM 803 O O . VAL A 1 108 ? 1.666 -10.808 4.207 1.00 84.62 108 VAL A O 1
ATOM 806 N N . GLN A 1 109 ? 3.135 -9.206 4.778 1.00 80.94 109 GLN A N 1
ATOM 807 C CA . GLN A 1 109 ? 4.163 -9.619 3.816 1.00 80.94 109 GLN A CA 1
ATOM 808 C C . GLN A 1 109 ? 4.658 -11.056 4.058 1.00 80.94 109 GLN A C 1
ATOM 810 O O . GLN A 1 109 ? 4.886 -11.791 3.101 1.00 80.94 109 GLN A O 1
ATOM 815 N N . ARG A 1 110 ? 4.821 -11.471 5.322 1.00 78.06 110 ARG A N 1
ATOM 816 C CA . ARG A 1 110 ? 5.259 -12.834 5.676 1.00 78.06 110 ARG A CA 1
ATOM 817 C C . ARG A 1 110 ? 4.196 -13.898 5.413 1.00 78.06 110 ARG A C 1
ATOM 819 O O . ARG A 1 110 ? 4.549 -15.030 5.095 1.00 78.06 110 ARG A O 1
ATOM 826 N N . GLN A 1 111 ? 2.920 -13.563 5.594 1.00 85.75 111 GLN A N 1
ATOM 827 C CA . GLN A 1 111 ? 1.821 -14.510 5.394 1.00 85.75 111 GLN A CA 1
ATOM 828 C C . GLN A 1 111 ? 1.400 -14.623 3.924 1.00 85.75 111 GLN A C 1
ATOM 830 O O . GLN A 1 111 ? 0.890 -15.665 3.514 1.00 85.75 111 GLN A O 1
ATOM 835 N N . ALA A 1 112 ? 1.594 -13.571 3.127 1.00 86.19 112 ALA A N 1
ATOM 836 C CA . ALA A 1 112 ? 1.216 -13.562 1.722 1.00 86.19 112 ALA A CA 1
ATOM 837 C C . ALA A 1 112 ? 2.237 -14.306 0.844 1.00 86.19 112 ALA A C 1
ATOM 839 O O . ALA A 1 112 ? 3.448 -14.198 1.022 1.00 86.19 112 ALA A O 1
ATOM 840 N N . HIS A 1 113 ? 1.748 -15.033 -0.162 1.00 83.50 113 HIS A N 1
ATOM 841 C CA . HIS A 1 113 ? 2.595 -15.611 -1.208 1.00 83.50 113 HIS A CA 1
ATOM 842 C C . HIS A 1 113 ? 3.015 -14.566 -2.250 1.00 83.50 113 HIS A C 1
ATOM 844 O O . HIS A 1 113 ? 4.102 -14.664 -2.816 1.00 83.50 113 HIS A O 1
ATOM 850 N N . GLU A 1 114 ? 2.160 -13.573 -2.504 1.00 80.69 114 GLU A N 1
ATOM 851 C CA . GLU A 1 114 ? 2.484 -12.380 -3.289 1.00 80.69 114 GLU A CA 1
ATOM 852 C C . GLU A 1 114 ? 1.991 -11.150 -2.528 1.00 80.69 114 GLU A C 1
ATOM 854 O O . GLU A 1 114 ? 0.858 -11.135 -2.044 1.00 80.69 114 GLU A O 1
ATOM 859 N N . PHE A 1 115 ? 2.830 -10.123 -2.441 1.00 82.00 115 PHE A N 1
ATOM 860 C CA . PHE A 1 115 ? 2.537 -8.878 -1.741 1.00 82.00 115 PHE A CA 1
ATOM 861 C C . PHE A 1 115 ? 3.039 -7.695 -2.567 1.00 82.00 115 PHE A C 1
ATOM 863 O O . PHE A 1 115 ? 4.169 -7.725 -3.057 1.00 82.00 115 PHE A O 1
ATOM 870 N N . ASP A 1 116 ? 2.214 -6.663 -2.702 1.00 76.62 116 ASP A N 1
ATOM 871 C CA . ASP A 1 116 ? 2.604 -5.374 -3.274 1.00 76.62 116 ASP A CA 1
ATOM 872 C C . ASP A 1 116 ? 1.865 -4.257 -2.530 1.00 76.62 116 ASP A C 1
ATOM 874 O O . ASP A 1 116 ? 0.760 -4.450 -2.019 1.00 76.62 116 ASP A O 1
ATOM 878 N N . ALA A 1 117 ? 2.480 -3.088 -2.436 1.00 78.12 117 ALA A N 1
ATOM 879 C CA . ALA A 1 117 ? 1.907 -1.962 -1.723 1.00 78.12 117 ALA A CA 1
ATOM 880 C C . ALA A 1 117 ? 2.314 -0.652 -2.387 1.00 78.12 117 ALA A C 1
ATOM 882 O O . ALA A 1 117 ? 3.489 -0.370 -2.617 1.00 78.12 117 ALA A O 1
ATOM 883 N N . PHE A 1 118 ? 1.315 0.177 -2.648 1.00 77.19 118 PHE A N 1
ATOM 884 C CA . PHE A 1 118 ? 1.466 1.540 -3.110 1.00 77.19 118 PHE A CA 1
ATOM 885 C C . PHE A 1 118 ? 0.917 2.481 -2.047 1.00 77.19 118 PHE A C 1
ATOM 887 O O . PHE A 1 118 ? -0.129 2.228 -1.459 1.00 77.19 118 PHE A O 1
ATOM 894 N N . SER A 1 119 ? 1.603 3.591 -1.817 1.00 76.25 119 SER A N 1
ATOM 895 C CA . SER A 1 119 ? 1.111 4.632 -0.929 1.00 76.25 119 SER A CA 1
ATOM 896 C C . SER A 1 119 ? 1.620 5.992 -1.376 1.00 76.25 119 SER A C 1
ATOM 898 O O . SER A 1 119 ? 2.783 6.136 -1.759 1.00 76.25 119 SER A O 1
ATOM 900 N N . GLY A 1 120 ? 0.743 6.987 -1.321 1.00 73.00 120 GLY A N 1
ATOM 901 C CA . GLY A 1 120 ? 1.058 8.378 -1.611 1.00 73.00 120 GLY A CA 1
ATOM 902 C C . GLY A 1 120 ? 0.148 9.325 -0.837 1.00 73.00 120 GLY A C 1
ATOM 903 O O . GLY A 1 120 ? -0.663 8.906 -0.021 1.00 73.00 120 GLY A O 1
ATOM 904 N N . SER A 1 121 ? 0.236 10.620 -1.134 1.00 64.50 121 SER A N 1
ATOM 905 C CA . SER A 1 121 ? -0.550 11.659 -0.450 1.00 64.50 121 SER A CA 1
ATOM 906 C C . SER A 1 121 ? -2.069 11.565 -0.664 1.00 64.50 121 SER A C 1
ATOM 908 O O . SER A 1 121 ? -2.811 12.321 -0.051 1.00 64.50 121 SER A O 1
ATOM 910 N N . GLY A 1 122 ? -2.527 10.692 -1.568 1.00 70.12 122 GLY A N 1
ATOM 911 C CA . GLY A 1 122 ? -3.944 10.430 -1.843 1.00 70.12 122 GLY A CA 1
ATOM 912 C C . GLY A 1 122 ? -4.480 9.132 -1.232 1.00 70.12 122 GLY A C 1
ATOM 913 O O . GLY A 1 122 ? -5.605 8.759 -1.558 1.00 70.12 122 GLY A O 1
ATOM 914 N N . GLY A 1 123 ? -3.683 8.443 -0.405 1.00 81.50 123 GLY A N 1
ATOM 915 C CA . GLY A 1 123 ? -4.031 7.171 0.228 1.00 81.50 123 GLY A CA 1
ATOM 916 C C . GLY A 1 123 ? -3.123 6.008 -0.166 1.00 81.50 123 GLY A C 1
ATOM 917 O O . GLY A 1 123 ? -2.138 6.176 -0.899 1.00 81.50 123 GLY A O 1
ATOM 918 N N . SER A 1 124 ? -3.463 4.821 0.331 1.00 80.75 124 SER A N 1
ATOM 919 C CA . SER A 1 124 ? -2.685 3.596 0.130 1.00 80.75 124 SER A CA 1
ATOM 920 C C . SER A 1 124 ? -3.512 2.482 -0.508 1.00 80.75 124 SER A C 1
ATOM 922 O O . SER A 1 124 ? -4.722 2.373 -0.320 1.00 80.75 124 SER A O 1
ATOM 924 N N . VAL A 1 125 ? -2.834 1.636 -1.281 1.00 85.88 125 VAL A N 1
ATOM 925 C CA . VAL A 1 125 ? -3.367 0.409 -1.869 1.00 85.88 125 VAL A CA 1
ATOM 926 C C . VAL A 1 125 ? -2.405 -0.723 -1.549 1.00 85.88 125 VAL A C 1
ATOM 928 O O . VAL A 1 125 ? -1.255 -0.697 -1.979 1.00 85.88 125 VAL A O 1
ATOM 931 N N . ILE A 1 126 ? -2.861 -1.726 -0.808 1.00 85.25 126 ILE A N 1
ATOM 932 C CA . ILE A 1 126 ? -2.056 -2.889 -0.424 1.00 85.25 126 ILE A CA 1
ATOM 933 C C . ILE A 1 126 ? -2.729 -4.140 -0.970 1.00 85.25 126 ILE A C 1
ATOM 935 O O . ILE A 1 126 ? -3.910 -4.359 -0.715 1.00 85.25 126 ILE A O 1
ATOM 939 N N . VAL A 1 127 ? -1.983 -4.967 -1.697 1.00 87.50 127 VAL A N 1
ATOM 940 C CA . VAL A 1 127 ? -2.451 -6.251 -2.220 1.00 87.50 127 VAL A CA 1
ATOM 941 C C . VAL A 1 127 ? -1.682 -7.393 -1.570 1.00 87.50 127 VAL A C 1
ATOM 943 O O . VAL A 1 127 ? -0.458 -7.357 -1.450 1.00 87.50 127 VAL A O 1
ATOM 946 N N . ALA A 1 128 ? -2.409 -8.428 -1.172 1.00 90.00 128 ALA A N 1
ATOM 947 C CA . ALA A 1 128 ? -1.858 -9.650 -0.614 1.00 90.00 128 ALA A CA 1
ATOM 948 C C . ALA A 1 128 ? -2.599 -10.855 -1.201 1.00 90.00 128 ALA A C 1
ATOM 950 O O . ALA A 1 128 ? -3.828 -10.896 -1.195 1.00 90.00 128 ALA A O 1
ATOM 951 N N . ARG A 1 129 ? -1.863 -11.844 -1.713 1.00 91.25 129 ARG A N 1
ATOM 952 C CA . ARG A 1 129 ? -2.431 -13.060 -2.315 1.00 91.25 129 ARG A CA 1
ATOM 953 C C . ARG A 1 129 ? -1.939 -14.301 -1.605 1.00 91.25 129 ARG A C 1
ATOM 955 O O . ARG A 1 129 ? -0.748 -14.433 -1.320 1.00 91.25 129 ARG A O 1
ATOM 962 N N . VAL A 1 130 ? -2.847 -15.244 -1.408 1.00 91.25 130 VAL A N 1
ATOM 963 C CA . VAL A 1 130 ? -2.560 -16.593 -0.923 1.00 91.25 130 VAL A CA 1
ATOM 964 C C . VAL A 1 130 ? -3.079 -17.585 -1.959 1.00 91.25 130 VAL A C 1
ATOM 966 O O . VAL A 1 130 ? -4.158 -17.415 -2.513 1.00 91.25 130 VAL A O 1
ATOM 969 N N . TRP A 1 131 ? -2.295 -18.620 -2.237 1.00 90.00 131 TRP A N 1
ATOM 970 C CA . TRP A 1 131 ? -2.546 -19.608 -3.290 1.00 90.00 131 TRP A CA 1
ATOM 971 C C . TRP A 1 131 ? -2.566 -21.000 -2.672 1.00 90.00 131 TRP A C 1
ATOM 973 O O . TRP A 1 131 ? -1.691 -21.311 -1.859 1.00 90.00 131 TRP A O 1
ATOM 983 N N . GLY A 1 132 ? -3.502 -21.846 -3.099 1.00 85.12 132 GLY A N 1
ATOM 984 C CA . GLY A 1 132 ? -3.514 -23.259 -2.740 1.00 85.12 132 GLY A CA 1
ATOM 985 C C . GLY A 1 132 ? -2.269 -23.962 -3.283 1.00 85.12 132 GLY A C 1
ATOM 986 O O . GLY A 1 132 ? -1.958 -23.875 -4.474 1.00 85.12 132 GLY A O 1
ATOM 987 N N . GLY A 1 133 ? -1.522 -24.635 -2.404 1.00 74.31 133 GLY A N 1
ATOM 988 C CA . GLY A 1 133 ? -0.297 -25.353 -2.780 1.00 74.31 133 GLY A CA 1
ATOM 989 C C . GLY A 1 133 ? 0.961 -24.479 -2.907 1.00 74.31 133 GLY A C 1
ATOM 990 O O . GLY A 1 133 ? 1.950 -24.914 -3.502 1.00 74.31 133 GLY A O 1
ATOM 991 N N . GLY A 1 134 ? 0.949 -23.263 -2.345 1.00 73.00 134 GLY A N 1
ATOM 992 C CA . GLY A 1 134 ? 2.128 -22.396 -2.217 1.00 73.00 134 GLY A CA 1
ATOM 993 C C . GLY A 1 134 ? 2.314 -21.370 -3.349 1.00 73.00 134 GLY A C 1
ATOM 994 O O . GLY A 1 134 ? 1.497 -21.292 -4.271 1.00 73.00 134 GLY A O 1
ATOM 995 N N . PRO A 1 135 ? 3.392 -20.560 -3.298 1.00 66.00 135 PRO A N 1
ATOM 996 C CA . PRO A 1 135 ? 3.587 -19.424 -4.197 1.00 66.00 135 PRO A CA 1
ATOM 997 C C . PRO A 1 135 ? 3.674 -19.833 -5.669 1.00 66.00 135 PRO A C 1
ATOM 999 O O . PRO A 1 135 ? 4.194 -20.901 -6.022 1.00 66.00 135 PRO A O 1
ATOM 1002 N N . ARG A 1 136 ? 3.175 -18.951 -6.543 1.00 64.69 136 ARG A N 1
ATOM 1003 C CA . ARG A 1 136 ? 3.255 -19.121 -7.994 1.00 64.69 136 ARG A CA 1
ATOM 1004 C C . ARG A 1 136 ? 4.714 -19.028 -8.441 1.00 64.69 136 ARG A C 1
ATOM 1006 O O . ARG A 1 136 ? 5.456 -18.161 -7.988 1.00 64.69 136 ARG A O 1
ATOM 1013 N N . ARG A 1 137 ? 5.139 -19.934 -9.325 1.00 53.38 137 ARG A N 1
ATOM 1014 C CA . ARG A 1 137 ? 6.524 -19.986 -9.836 1.00 53.38 137 ARG A CA 1
ATOM 1015 C C . ARG A 1 137 ? 6.688 -19.333 -11.215 1.00 53.38 137 ARG A C 1
ATOM 1017 O O . ARG A 1 137 ? 7.803 -19.279 -11.726 1.00 53.38 137 ARG A O 1
ATOM 1024 N N . ASP A 1 138 ? 5.601 -18.810 -11.780 1.00 53.62 138 ASP A N 1
ATOM 1025 C CA . ASP A 1 138 ? 5.515 -18.402 -13.182 1.00 53.62 138 ASP A CA 1
ATOM 1026 C C . ASP A 1 138 ? 5.759 -16.889 -13.303 1.00 53.62 138 ASP A C 1
ATOM 1028 O O . ASP A 1 138 ? 5.018 -16.065 -12.760 1.00 53.62 138 ASP A O 1
ATOM 1032 N N . GLY A 1 139 ? 6.865 -16.537 -13.964 1.00 50.53 139 GLY A N 1
ATOM 1033 C CA . GLY A 1 139 ? 7.590 -15.265 -13.858 1.00 50.53 139 GLY A CA 1
ATOM 1034 C C . GLY A 1 139 ? 6.967 -14.008 -14.475 1.00 50.53 139 GLY A C 1
ATOM 1035 O O . GLY A 1 139 ? 7.720 -13.139 -14.907 1.00 50.53 139 GLY A O 1
ATOM 1036 N N . VAL A 1 140 ? 5.637 -13.864 -14.509 1.00 57.19 140 VAL A N 1
ATOM 1037 C CA . VAL A 1 140 ? 4.982 -12.616 -14.947 1.00 57.19 140 VAL A CA 1
ATOM 1038 C C . VAL A 1 140 ? 4.011 -12.097 -13.889 1.00 57.19 140 VAL A C 1
ATOM 1040 O O . VAL A 1 140 ? 3.045 -12.761 -13.509 1.00 57.19 140 VAL A O 1
ATOM 1043 N N . ALA A 1 141 ? 4.281 -10.881 -13.408 1.00 55.62 141 ALA A N 1
ATOM 1044 C CA . ALA A 1 141 ? 3.473 -10.185 -12.414 1.00 55.62 141 ALA A CA 1
ATOM 1045 C C . ALA A 1 141 ? 2.337 -9.400 -13.090 1.00 55.62 141 ALA A C 1
ATOM 1047 O O . ALA A 1 141 ? 2.564 -8.344 -13.691 1.00 55.62 141 ALA A O 1
ATOM 1048 N N . VAL A 1 142 ? 1.112 -9.912 -12.956 1.00 64.38 142 VAL A N 1
ATOM 1049 C CA . VAL A 1 142 ? -0.115 -9.253 -13.424 1.00 64.38 142 VAL A CA 1
ATOM 1050 C C . VAL A 1 142 ? -0.879 -8.670 -12.234 1.00 64.38 142 VAL A C 1
ATOM 1052 O O . VAL A 1 142 ? -0.999 -9.311 -11.186 1.00 64.38 142 VAL A O 1
ATOM 1055 N N . GLY A 1 143 ? -1.388 -7.451 -12.394 1.00 61.47 143 GLY A N 1
ATOM 1056 C CA . GLY A 1 143 ? -2.237 -6.768 -11.422 1.00 61.47 143 GLY A CA 1
ATOM 1057 C C . GLY A 1 143 ? -3.355 -6.029 -12.145 1.00 61.47 143 GLY A C 1
ATOM 1058 O O . GLY A 1 143 ? -3.097 -5.380 -13.157 1.00 61.47 143 GLY A O 1
ATOM 1059 N N . ALA A 1 144 ? -4.578 -6.164 -11.643 1.00 67.12 144 ALA A N 1
ATOM 1060 C CA . ALA A 1 144 ? -5.766 -5.523 -12.188 1.00 67.12 144 ALA A CA 1
ATOM 1061 C C . ALA A 1 144 ? -6.810 -5.311 -11.079 1.00 67.12 144 ALA A C 1
ATOM 1063 O O . ALA A 1 144 ? -6.888 -6.068 -10.101 1.00 67.12 144 ALA A O 1
ATOM 1064 N N . VAL A 1 145 ? -7.588 -4.242 -11.213 1.00 72.31 145 VAL A N 1
ATOM 1065 C CA . VAL A 1 145 ? -8.613 -3.813 -10.257 1.00 72.31 145 VAL A CA 1
ATOM 1066 C C . VAL A 1 145 ? -9.856 -3.428 -11.050 1.00 72.31 145 VAL A C 1
ATOM 1068 O O . VAL A 1 145 ? -9.751 -2.647 -11.991 1.00 72.31 145 VAL A O 1
ATOM 1071 N N . SER A 1 146 ? -11.003 -3.971 -10.645 1.00 77.19 146 SER A N 1
ATOM 1072 C CA . SER A 1 146 ? -12.321 -3.685 -11.214 1.00 77.19 146 SER A CA 1
ATOM 1073 C C . SER A 1 146 ? -13.233 -3.267 -10.066 1.00 77.19 146 SER A C 1
ATOM 1075 O O . SER A 1 146 ? -13.470 -4.060 -9.156 1.00 77.19 146 SER A O 1
ATOM 1077 N N . LEU A 1 147 ? -13.701 -2.019 -10.065 1.00 75.62 147 LEU A N 1
ATOM 1078 C CA . LEU A 1 147 ? -14.546 -1.479 -8.996 1.00 75.62 147 LEU A CA 1
ATOM 1079 C C . LEU A 1 147 ? -15.983 -1.314 -9.499 1.00 75.62 147 LEU A C 1
ATOM 1081 O O . LEU A 1 147 ? -16.175 -0.843 -10.620 1.00 75.62 147 LEU A O 1
ATOM 1085 N N . PRO A 1 148 ? -17.005 -1.682 -8.708 1.00 72.25 148 PRO A N 1
ATOM 1086 C CA . PRO A 1 148 ? -18.385 -1.413 -9.081 1.00 72.25 148 PRO A CA 1
ATOM 1087 C C . PRO A 1 148 ? -18.656 0.094 -9.150 1.00 72.25 148 PRO A C 1
ATOM 1089 O O . PRO A 1 148 ? -18.056 0.887 -8.419 1.00 72.25 148 PRO A O 1
ATOM 1092 N N . LEU A 1 149 ? -19.599 0.481 -10.012 1.00 71.56 149 LEU A N 1
ATOM 1093 C CA . LEU A 1 149 ? -20.129 1.842 -10.039 1.00 71.56 149 LEU A CA 1
ATOM 1094 C C . LEU A 1 149 ? -20.723 2.183 -8.653 1.00 71.56 149 LEU A C 1
ATOM 1096 O O . LEU A 1 149 ? -21.342 1.311 -8.039 1.00 71.56 149 LEU A O 1
ATOM 1100 N N . PRO A 1 150 ? -20.569 3.415 -8.129 1.00 68.00 150 PRO A N 1
ATOM 1101 C CA . PRO A 1 150 ? -21.155 3.785 -6.844 1.00 68.00 150 PRO A CA 1
ATOM 1102 C C . PRO A 1 150 ? -22.656 3.473 -6.778 1.00 68.00 150 PRO A C 1
ATOM 1104 O O . PRO A 1 150 ? -23.418 3.898 -7.642 1.00 68.00 150 PRO A O 1
ATOM 1107 N N . GLY A 1 151 ? -23.068 2.733 -5.745 1.00 70.50 151 GLY A N 1
ATOM 1108 C CA . GLY A 1 151 ? -24.448 2.265 -5.570 1.00 70.50 151 GLY A CA 1
ATOM 1109 C C . GLY A 1 151 ? -24.726 0.861 -6.119 1.00 70.50 151 GLY A C 1
ATOM 1110 O O . GLY A 1 151 ? -25.759 0.289 -5.788 1.00 70.50 151 GLY A O 1
ATOM 1111 N N . GLU A 1 152 ? -23.802 0.270 -6.880 1.00 74.12 152 GLU A N 1
ATOM 1112 C CA . GLU A 1 152 ? -23.929 -1.089 -7.412 1.00 74.12 152 GLU A CA 1
ATOM 1113 C C . GLU A 1 152 ? -23.175 -2.119 -6.564 1.00 74.12 152 GLU A C 1
ATOM 1115 O O . GLU A 1 152 ? -22.075 -1.875 -6.066 1.00 74.12 152 GLU A O 1
ATOM 1120 N N . GLY A 1 153 ? -23.758 -3.312 -6.428 1.00 70.56 153 GLY A N 1
ATOM 1121 C CA . GLY A 1 153 ? -23.137 -4.433 -5.712 1.00 70.56 153 GLY A CA 1
ATOM 1122 C C . GLY A 1 153 ? -22.161 -5.261 -6.556 1.00 70.56 153 GLY A C 1
ATOM 1123 O O . GLY A 1 153 ? -21.440 -6.089 -6.008 1.00 70.56 153 GLY A O 1
ATOM 1124 N N . GLN A 1 154 ? -22.147 -5.072 -7.881 1.00 72.88 154 GLN A N 1
ATOM 1125 C CA . GLN A 1 154 ? -21.353 -5.866 -8.825 1.00 72.88 154 GLN A CA 1
ATOM 1126 C C . GLN A 1 154 ? -20.717 -4.968 -9.892 1.00 72.88 154 GLN A C 1
ATOM 1128 O O . GLN A 1 154 ? -21.336 -4.012 -10.361 1.00 72.88 154 GLN A O 1
ATOM 1133 N N . CYS A 1 155 ? -19.472 -5.271 -10.263 1.00 81.62 155 CYS A N 1
ATOM 1134 C CA . CYS A 1 155 ? -18.743 -4.537 -11.294 1.00 81.62 155 CYS A CA 1
ATOM 1135 C C . CYS A 1 155 ? -19.104 -5.073 -12.682 1.00 81.62 155 CYS A C 1
ATOM 1137 O O . CYS A 1 155 ? -19.125 -6.284 -12.885 1.00 81.62 155 CYS A O 1
ATOM 1139 N N . GLY A 1 156 ? -19.382 -4.164 -13.618 1.00 83.44 156 GLY A N 1
ATOM 1140 C CA . GLY A 1 156 ? -19.600 -4.492 -15.027 1.00 83.44 156 GLY A CA 1
ATOM 1141 C C . GLY A 1 156 ? -18.315 -4.807 -15.792 1.00 83.44 156 GLY A C 1
ATOM 1142 O O . GLY A 1 156 ? -18.400 -5.314 -16.905 1.00 83.44 156 GLY A O 1
ATOM 1143 N N . ASP A 1 157 ? -17.152 -4.562 -15.189 1.00 86.12 157 ASP A N 1
ATOM 1144 C CA . ASP A 1 157 ? -15.851 -4.756 -15.815 1.00 86.12 157 ASP A CA 1
ATOM 1145 C C . ASP A 1 157 ? -15.189 -6.031 -15.293 1.00 86.12 157 ASP A C 1
ATOM 1147 O O . ASP A 1 157 ? -15.200 -6.314 -14.091 1.00 86.12 157 ASP A O 1
ATOM 1151 N N . ALA A 1 158 ? -14.521 -6.765 -16.177 1.00 83.12 158 ALA A N 1
ATOM 1152 C CA . ALA A 1 158 ? -13.757 -7.955 -15.822 1.00 83.12 158 ALA A CA 1
ATOM 1153 C C . ALA A 1 158 ? -12.448 -8.045 -16.609 1.00 83.12 158 ALA A C 1
ATOM 1155 O O . ALA A 1 158 ? -12.205 -7.318 -17.573 1.00 83.12 158 ALA A O 1
ATOM 1156 N N . TRP A 1 159 ? -11.571 -8.944 -16.182 1.00 89.88 159 TRP A N 1
ATOM 1157 C CA . TRP A 1 159 ? -10.299 -9.194 -16.845 1.00 89.88 159 TRP A CA 1
ATOM 1158 C C . TRP A 1 159 ? -9.881 -10.645 -16.632 1.00 89.88 159 TRP A C 1
ATOM 1160 O O . TRP A 1 159 ? -10.239 -11.268 -15.633 1.00 89.88 159 TRP A O 1
ATOM 1170 N N . ALA A 1 160 ? -9.093 -11.175 -17.561 1.00 82.00 160 ALA A N 1
ATOM 1171 C CA . ALA A 1 160 ? -8.544 -12.517 -17.452 1.00 82.00 160 ALA A CA 1
ATOM 1172 C C . ALA A 1 160 ? -7.145 -12.599 -18.063 1.00 82.00 160 ALA A C 1
ATOM 1174 O O . ALA A 1 160 ? -6.756 -11.825 -18.938 1.00 82.00 160 ALA A O 1
ATOM 1175 N N . VAL A 1 161 ? -6.365 -13.554 -17.572 1.00 81.44 161 VAL A N 1
ATOM 1176 C CA . VAL A 1 161 ? -5.001 -13.836 -18.015 1.00 81.44 161 VAL A CA 1
ATOM 1177 C C . VAL A 1 161 ? -4.902 -15.310 -18.310 1.00 81.44 161 VAL A C 1
ATOM 1179 O O . VAL A 1 161 ? -5.140 -16.134 -17.426 1.00 81.44 161 VAL A O 1
ATOM 1182 N N . GLN A 1 162 ? -4.429 -15.634 -19.496 1.00 79.56 162 GLN A N 1
ATOM 1183 C CA . GLN A 1 162 ? -4.231 -16.998 -19.916 1.00 79.56 162 GLN A CA 1
ATOM 1184 C C . GLN A 1 162 ? -2.757 -17.218 -20.270 1.00 79.56 162 GLN A C 1
ATOM 1186 O O . GLN A 1 162 ? -2.296 -16.777 -21.325 1.00 79.56 162 GLN A O 1
ATOM 1191 N N . PRO A 1 163 ? -1.976 -17.816 -19.358 1.00 70.56 163 PRO A N 1
ATOM 1192 C CA . PRO A 1 163 ? -0.581 -18.138 -19.615 1.00 70.56 163 PRO A CA 1
ATOM 1193 C C . PRO A 1 163 ? -0.465 -19.361 -20.535 1.00 70.56 163 PRO A C 1
ATOM 1195 O O . PRO A 1 163 ? -1.228 -20.316 -20.416 1.00 70.56 163 PRO A O 1
ATOM 1198 N N . SER A 1 164 ? 0.534 -19.348 -21.408 1.00 68.44 164 SER A N 1
ATOM 1199 C CA . SER A 1 164 ? 0.979 -20.471 -22.232 1.00 68.44 164 SER A CA 1
ATOM 1200 C C . SER A 1 164 ? 2.482 -20.701 -22.018 1.00 68.44 164 SER A C 1
ATOM 1202 O O . SER A 1 164 ? 3.171 -19.914 -21.364 1.00 68.44 164 SER A O 1
ATOM 1204 N N . THR A 1 165 ? 3.020 -21.784 -22.578 1.00 62.31 165 THR A N 1
ATOM 1205 C CA . THR A 1 165 ? 4.454 -22.112 -22.537 1.00 62.31 165 THR A CA 1
ATOM 1206 C C . THR A 1 165 ? 5.339 -21.097 -23.262 1.00 62.31 165 THR A C 1
ATOM 1208 O O . THR A 1 165 ? 6.543 -21.074 -23.022 1.00 62.31 165 THR A O 1
ATOM 1211 N N . SER A 1 166 ? 4.774 -20.277 -24.152 1.00 64.81 166 SER A N 1
ATOM 1212 C CA . SER A 1 166 ? 5.516 -19.302 -24.968 1.00 64.81 166 SER A CA 1
ATOM 1213 C C . SER A 1 166 ? 4.826 -17.946 -25.119 1.00 64.81 166 SER A C 1
ATOM 1215 O O . SER A 1 166 ? 5.414 -17.034 -25.693 1.00 64.81 166 SER A O 1
ATOM 1217 N N . SER A 1 167 ? 3.603 -17.775 -24.616 1.00 73.25 167 SER A N 1
ATOM 1218 C CA . SER A 1 167 ? 2.888 -16.498 -24.668 1.00 73.25 167 SER A CA 1
ATOM 1219 C C . SER A 1 167 ? 2.004 -16.291 -23.439 1.00 73.25 167 SER A C 1
ATOM 1221 O O . SER A 1 167 ? 1.736 -17.218 -22.679 1.00 73.25 167 SER A O 1
ATOM 1223 N N . ILE A 1 168 ? 1.576 -15.056 -23.200 1.00 75.88 168 ILE A N 1
ATOM 1224 C CA . ILE A 1 168 ? 0.549 -14.716 -22.216 1.00 75.88 168 ILE A CA 1
ATOM 1225 C C . ILE A 1 168 ? -0.528 -13.927 -22.931 1.00 75.88 168 ILE A C 1
ATOM 1227 O O . ILE A 1 168 ? -0.252 -12.880 -23.516 1.00 75.88 168 ILE A O 1
ATOM 1231 N N . ARG A 1 169 ? -1.766 -14.402 -22.837 1.00 83.88 169 ARG A N 1
ATOM 1232 C CA . ARG A 1 169 ? -2.930 -13.689 -23.344 1.00 83.88 169 ARG A CA 1
ATOM 1233 C C . ARG A 1 169 ? -3.624 -12.940 -22.214 1.00 83.88 169 ARG A C 1
ATOM 1235 O O . ARG A 1 169 ? -3.746 -13.444 -21.100 1.00 83.88 169 ARG A O 1
ATOM 1242 N N . LEU A 1 170 ? -4.056 -11.723 -22.502 1.00 84.75 170 LEU A N 1
ATOM 1243 C CA . LEU A 1 170 ? -4.737 -10.813 -21.593 1.00 84.75 170 LEU A CA 1
ATOM 1244 C C . LEU A 1 170 ? -6.087 -10.445 -22.199 1.00 84.75 170 LEU A C 1
ATOM 1246 O O . LEU A 1 170 ? -6.155 -10.129 -23.388 1.00 84.75 170 LEU A O 1
ATOM 1250 N N . LEU A 1 171 ? -7.122 -10.447 -21.373 1.00 87.50 171 LEU A N 1
ATOM 1251 C CA . LEU A 1 171 ? -8.464 -9.989 -21.695 1.00 87.50 171 LEU A CA 1
ATOM 1252 C C . LEU A 1 171 ? -8.860 -8.883 -20.717 1.00 87.50 171 LEU A C 1
ATOM 1254 O O . LEU A 1 171 ? -8.657 -9.024 -19.511 1.00 87.50 171 LEU A O 1
ATOM 1258 N N . VAL A 1 172 ? -9.468 -7.823 -21.238 1.00 88.12 172 VAL A N 1
ATOM 1259 C CA . VAL A 1 172 ? -10.237 -6.838 -20.467 1.00 88.12 172 VAL A CA 1
ATOM 1260 C C . VAL A 1 172 ? -11.622 -6.732 -21.093 1.00 88.12 172 VAL A C 1
ATOM 1262 O O . VAL A 1 172 ? -11.741 -6.736 -22.320 1.00 88.12 172 VAL A O 1
ATOM 1265 N N . VAL A 1 173 ? -12.651 -6.658 -20.255 1.00 87.00 173 VAL A N 1
ATOM 1266 C CA . VAL A 1 173 ? -14.062 -6.634 -20.643 1.00 87.00 173 VAL A CA 1
ATOM 1267 C C . VAL A 1 173 ? -14.775 -5.518 -19.892 1.00 87.00 173 VAL A C 1
ATOM 1269 O O . VAL A 1 173 ? -14.579 -5.379 -18.691 1.00 87.00 173 VAL A O 1
ATOM 1272 N N . ASP A 1 174 ? -15.618 -4.781 -20.600 1.00 86.62 174 ASP A N 1
ATOM 1273 C CA . ASP A 1 174 ? -16.563 -3.785 -20.092 1.00 86.62 174 ASP A CA 1
ATOM 1274 C C . ASP A 1 174 ? -17.961 -4.204 -20.581 1.00 86.62 174 ASP A C 1
ATOM 1276 O O . ASP A 1 174 ? -18.284 -4.130 -21.774 1.00 86.62 174 ASP A O 1
ATOM 1280 N N . GLY A 1 175 ? -18.754 -4.788 -19.682 1.00 85.06 175 GLY A N 1
ATOM 1281 C CA . GLY A 1 175 ? -20.104 -5.262 -19.972 1.00 85.06 175 GLY A CA 1
ATOM 1282 C C . GLY A 1 175 ? -21.071 -4.100 -20.195 1.00 85.06 175 GLY A C 1
ATOM 1283 O O . GLY A 1 175 ? -21.126 -3.174 -19.393 1.00 85.06 175 GLY A O 1
ATOM 1284 N N . LEU A 1 176 ? -21.911 -4.156 -21.239 1.00 80.06 176 LEU A N 1
ATOM 1285 C CA . LEU A 1 176 ? -22.817 -3.042 -21.545 1.00 80.06 176 LEU A CA 1
ATOM 1286 C C . LEU A 1 176 ? -23.823 -2.772 -20.406 1.00 80.06 176 LEU A C 1
ATOM 1288 O O . LEU A 1 176 ? -24.756 -3.550 -20.174 1.00 80.06 176 LEU A O 1
ATOM 1292 N N . GLY A 1 177 ? -23.683 -1.607 -19.765 1.00 82.69 177 GLY A N 1
ATOM 1293 C CA . GLY A 1 177 ? -24.543 -1.120 -18.683 1.00 82.69 177 GLY A CA 1
ATOM 1294 C C . GLY A 1 177 ? -23.793 -1.019 -17.352 1.00 82.69 177 GLY A C 1
ATOM 1295 O O . GLY A 1 177 ? -22.607 -0.730 -17.326 1.00 82.69 177 GLY A O 1
ATOM 1296 N N . HIS A 1 178 ? -24.488 -1.241 -16.236 1.00 80.81 178 HIS A N 1
ATOM 1297 C CA . HIS A 1 178 ? -23.886 -1.377 -14.905 1.00 80.81 178 HIS A CA 1
ATOM 1298 C C . HIS A 1 178 ? -24.664 -2.407 -14.073 1.00 80.81 178 HIS A C 1
ATOM 1300 O O . HIS A 1 178 ? -25.727 -2.889 -14.486 1.00 80.81 178 HIS A O 1
ATOM 1306 N N . GLY A 1 179 ? -24.115 -2.778 -12.917 1.00 77.19 179 GLY A N 1
ATOM 1307 C CA . GLY A 1 179 ? -24.755 -3.710 -11.995 1.00 77.19 179 GLY A CA 1
ATOM 1308 C C . GLY A 1 179 ? -24.764 -5.167 -12.488 1.00 77.19 179 GLY A C 1
ATOM 1309 O O . GLY A 1 179 ? -23.944 -5.553 -13.327 1.00 77.19 179 GLY A O 1
ATOM 1310 N N . PRO A 1 180 ? -25.693 -6.005 -11.990 1.00 78.75 180 PRO A N 1
ATOM 1311 C CA . PRO A 1 180 ? -25.668 -7.458 -12.202 1.00 78.75 180 PRO A CA 1
ATOM 1312 C C . PRO A 1 180 ? -25.730 -7.904 -13.672 1.00 78.75 180 PRO A C 1
ATOM 1314 O O . PRO A 1 180 ? -25.197 -8.951 -14.035 1.00 78.75 180 PRO A O 1
ATOM 1317 N N . ILE A 1 181 ? -26.378 -7.122 -14.542 1.00 81.12 181 ILE A N 1
ATOM 1318 C CA . ILE A 1 181 ? -26.533 -7.464 -15.966 1.00 81.12 181 ILE A CA 1
ATOM 1319 C C . ILE A 1 181 ? -25.210 -7.270 -16.721 1.00 81.12 181 ILE A C 1
ATOM 1321 O O . ILE A 1 181 ? -24.839 -8.126 -17.525 1.00 81.12 181 ILE A O 1
ATOM 1325 N N . ALA A 1 182 ? -24.495 -6.175 -16.442 1.00 82.00 182 ALA A N 1
ATOM 1326 C CA . ALA A 1 182 ? -23.172 -5.921 -17.007 1.00 82.00 182 ALA A CA 1
ATOM 1327 C C . ALA A 1 182 ? -22.147 -6.929 -16.467 1.00 82.00 182 ALA A C 1
ATOM 1329 O O . ALA A 1 182 ? -21.415 -7.537 -17.246 1.00 82.00 182 ALA A O 1
ATOM 1330 N N . ALA A 1 183 ? -22.186 -7.200 -15.156 1.00 81.44 183 ALA A N 1
ATOM 1331 C CA . ALA A 1 183 ? -21.335 -8.196 -14.507 1.00 81.44 183 ALA A CA 1
ATOM 1332 C C . ALA A 1 183 ? -21.498 -9.593 -15.128 1.00 81.44 183 ALA A C 1
ATOM 1334 O O . ALA A 1 183 ? -20.516 -10.299 -15.361 1.00 81.44 183 ALA A O 1
ATOM 1335 N N . ARG A 1 184 ? -22.735 -9.976 -15.477 1.00 85.19 184 ARG A N 1
ATOM 1336 C CA . ARG A 1 184 ? -23.013 -11.238 -16.174 1.00 85.19 184 ARG A CA 1
ATOM 1337 C C . ARG A 1 184 ? -22.387 -11.285 -17.568 1.00 85.19 184 ARG A C 1
ATOM 1339 O O . ARG A 1 184 ? -21.820 -12.309 -17.927 1.00 85.19 184 ARG A O 1
ATOM 1346 N N . ALA A 1 185 ? -22.479 -10.208 -18.353 1.00 83.69 185 ALA A N 1
ATOM 1347 C CA . ALA A 1 185 ? -21.845 -10.156 -19.673 1.00 83.69 185 ALA A CA 1
ATOM 1348 C C . ALA A 1 185 ? -20.316 -10.269 -19.564 1.00 83.69 185 ALA A C 1
ATOM 1350 O O . ALA A 1 185 ? -19.698 -11.038 -20.299 1.00 83.69 185 ALA A O 1
ATOM 1351 N N . ALA A 1 186 ? -19.719 -9.569 -18.599 1.00 86.56 186 ALA A N 1
ATOM 1352 C CA . ALA A 1 186 ? -18.287 -9.628 -18.345 1.00 86.56 186 ALA A CA 1
ATOM 1353 C C . ALA A 1 186 ? -17.821 -11.024 -17.894 1.00 86.56 186 ALA A C 1
ATOM 1355 O O . ALA A 1 186 ? -16.822 -11.527 -18.405 1.00 86.56 186 ALA A O 1
ATOM 1356 N N . SER A 1 187 ? -18.594 -11.684 -17.025 1.00 84.19 187 SER A N 1
ATOM 1357 C CA . SER A 1 187 ? -18.320 -13.055 -16.567 1.00 84.19 187 SER A CA 1
ATOM 1358 C C . SER A 1 187 ? -18.384 -14.063 -17.718 1.00 84.19 187 SER A C 1
ATOM 1360 O O . SER A 1 187 ? -17.458 -14.843 -17.894 1.00 84.19 187 SER A O 1
ATOM 1362 N N . VAL A 1 188 ? -19.408 -13.984 -18.581 1.00 85.06 188 VAL A N 1
ATOM 1363 C CA . VAL A 1 188 ? -19.534 -14.861 -19.763 1.00 85.06 188 VAL A CA 1
ATOM 1364 C C . VAL A 1 188 ? -18.344 -14.708 -20.716 1.00 85.06 188 VAL A C 1
ATOM 1366 O O . VAL A 1 188 ? -17.861 -15.696 -21.266 1.00 85.06 188 VAL A O 1
ATOM 1369 N N . ALA A 1 189 ? -17.848 -13.484 -20.921 1.00 86.81 189 ALA A N 1
ATOM 1370 C CA . ALA A 1 189 ? -16.659 -13.263 -21.743 1.00 86.81 189 ALA A CA 1
ATOM 1371 C C . ALA A 1 189 ? -15.399 -13.880 -21.120 1.00 86.81 189 ALA A C 1
ATOM 1373 O O . ALA A 1 189 ? -14.578 -14.453 -21.831 1.00 86.81 189 ALA A O 1
ATOM 1374 N N . VAL A 1 190 ? -15.244 -13.765 -19.804 1.00 86.50 190 VAL A N 1
ATOM 1375 C CA . VAL A 1 190 ? -14.109 -14.325 -19.070 1.00 86.50 190 VAL A CA 1
ATOM 1376 C C . VAL A 1 190 ? -14.142 -15.862 -19.068 1.00 86.50 190 VAL A C 1
ATOM 1378 O O . VAL A 1 190 ? -13.135 -16.485 -19.400 1.00 86.50 190 VAL A O 1
ATOM 1381 N N . GLU A 1 191 ? -15.306 -16.471 -18.840 1.00 84.44 191 GLU A N 1
ATOM 1382 C CA . GLU A 1 191 ? -15.496 -17.925 -18.935 1.00 84.44 191 GLU A CA 1
ATOM 1383 C C . GLU A 1 191 ? -15.193 -18.442 -20.348 1.00 84.44 191 GLU A C 1
ATOM 1385 O O . GLU A 1 191 ? -14.453 -19.410 -20.533 1.00 84.44 191 GLU A O 1
ATOM 1390 N N . ALA A 1 192 ? -15.721 -17.767 -21.375 1.00 86.62 192 ALA A N 1
ATOM 1391 C CA . ALA A 1 192 ? -15.471 -18.137 -22.764 1.00 86.62 192 ALA A CA 1
ATOM 1392 C C . ALA A 1 192 ? -13.989 -17.998 -23.138 1.00 86.62 192 ALA A C 1
ATOM 1394 O O . ALA A 1 192 ? -13.485 -18.793 -23.929 1.00 86.62 192 ALA A O 1
ATOM 1395 N N . PHE A 1 193 ? -13.281 -17.024 -22.560 1.00 88.25 193 PHE A N 1
ATOM 1396 C CA . PHE A 1 193 ? -11.857 -16.799 -22.795 1.00 88.25 193 PHE A CA 1
ATOM 1397 C C . PHE A 1 193 ? -11.001 -17.965 -22.319 1.00 88.25 193 PHE A C 1
ATOM 1399 O O . PHE A 1 193 ? -10.084 -18.361 -23.039 1.00 88.25 193 PHE A O 1
ATOM 1406 N N . ALA A 1 194 ? -11.337 -18.565 -21.175 1.00 82.69 194 ALA A N 1
ATOM 1407 C CA . ALA A 1 194 ? -10.623 -19.721 -20.642 1.00 82.69 194 ALA A CA 1
ATOM 1408 C C . ALA A 1 194 ? -10.591 -20.912 -21.623 1.00 82.69 194 ALA A C 1
ATOM 1410 O O . ALA A 1 194 ? -9.622 -21.669 -21.634 1.00 82.69 194 ALA A O 1
ATOM 1411 N N . ALA A 1 195 ? -11.598 -21.038 -22.495 1.00 84.56 195 ALA A N 1
ATOM 1412 C CA . ALA A 1 195 ? -11.697 -22.086 -23.513 1.00 84.56 195 ALA A CA 1
ATOM 1413 C C . ALA A 1 195 ? -10.980 -21.756 -24.843 1.00 84.56 195 ALA A C 1
ATOM 1415 O O . ALA A 1 195 ? -11.149 -22.471 -25.829 1.00 84.56 195 ALA A O 1
ATOM 1416 N N . THR A 1 196 ? -10.201 -20.668 -24.911 1.00 86.19 196 THR A N 1
ATOM 1417 C CA . THR A 1 196 ? -9.555 -20.205 -26.158 1.00 86.19 196 THR A CA 1
ATOM 1418 C C . THR A 1 196 ? -8.064 -20.538 -26.269 1.00 86.19 196 THR A C 1
ATOM 1420 O O . THR A 1 196 ? -7.368 -19.995 -27.129 1.00 86.19 196 THR A O 1
ATOM 1423 N N . ASP A 1 197 ? -7.547 -21.433 -25.424 1.00 78.44 197 ASP A N 1
ATOM 1424 C CA . ASP A 1 197 ? -6.128 -21.828 -25.361 1.00 78.44 197 ASP A CA 1
ATOM 1425 C C . ASP A 1 197 ? -5.540 -22.342 -26.663 1.00 78.44 197 ASP A C 1
ATOM 1427 O O . ASP A 1 197 ? -4.410 -21.997 -27.003 1.00 78.44 197 ASP A O 1
ATOM 1431 N N . GLN A 1 198 ? -6.329 -23.092 -27.416 1.00 81.00 198 GLN A N 1
ATOM 1432 C CA . GLN A 1 198 ? -5.909 -23.663 -28.689 1.00 81.00 198 GLN A CA 1
ATOM 1433 C C . GLN A 1 19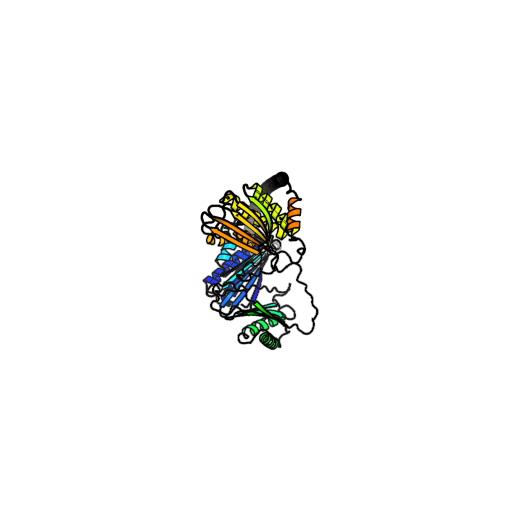8 ? -6.177 -22.733 -29.879 1.00 81.00 198 GLN A C 1
ATOM 1435 O O . GLN A 1 198 ? -5.769 -23.043 -30.999 1.00 81.00 198 GLN A O 1
ATOM 1440 N N . LEU A 1 199 ? -6.855 -21.595 -29.674 1.00 84.06 199 LEU A N 1
ATOM 1441 C CA . LEU A 1 199 ? -7.195 -20.692 -30.771 1.00 84.06 199 LEU A CA 1
ATOM 1442 C C . LEU A 1 199 ? -5.983 -19.858 -31.225 1.00 84.06 199 LEU A C 1
ATOM 1444 O O . LEU A 1 199 ? -5.275 -19.277 -30.387 1.00 84.06 199 LEU A O 1
ATOM 1448 N N . PRO A 1 200 ? -5.763 -19.747 -32.551 1.00 79.69 200 PRO A N 1
ATOM 1449 C CA . PRO A 1 200 ? -4.630 -19.023 -33.102 1.00 79.69 200 PRO A CA 1
ATOM 1450 C C . PRO A 1 200 ? -4.853 -17.510 -33.026 1.00 79.69 200 PRO A C 1
ATOM 1452 O O . PRO A 1 200 ? -5.701 -16.946 -33.718 1.00 79.69 200 PRO A O 1
ATOM 1455 N N . GLY A 1 201 ? -4.029 -16.848 -32.216 1.00 76.50 201 GLY A N 1
ATOM 1456 C CA . GLY A 1 201 ? -3.951 -15.394 -32.136 1.00 76.50 201 GLY A CA 1
ATOM 1457 C C . GLY A 1 201 ? -5.192 -14.696 -31.551 1.00 76.50 201 GLY A C 1
ATOM 1458 O O . GLY A 1 201 ? -6.234 -15.304 -31.308 1.00 76.50 201 GLY A O 1
ATOM 1459 N N . PRO A 1 202 ? -5.101 -13.375 -31.320 1.00 79.06 202 PRO A N 1
ATOM 1460 C CA . PRO A 1 202 ? -6.148 -12.604 -30.646 1.00 79.06 202 PRO A CA 1
ATOM 1461 C C . PRO A 1 202 ? -7.436 -12.449 -31.472 1.00 79.06 202 PRO A C 1
ATOM 1463 O O . PRO A 1 202 ? -8.509 -12.292 -30.899 1.00 79.06 202 PRO A O 1
ATOM 1466 N N . GLU A 1 203 ? -7.362 -12.512 -32.803 1.00 78.06 203 GLU A N 1
ATOM 1467 C CA . GLU A 1 203 ? -8.521 -12.347 -33.697 1.00 78.06 203 GLU A CA 1
ATOM 1468 C C . GLU A 1 203 ? -9.526 -13.502 -33.550 1.00 78.06 203 GLU A C 1
ATOM 1470 O O . GLU A 1 203 ? -10.727 -13.269 -33.391 1.00 78.06 203 GLU A O 1
ATOM 1475 N N . ALA A 1 204 ? -9.038 -14.748 -33.525 1.00 81.38 204 ALA A N 1
ATOM 1476 C CA . ALA A 1 204 ? -9.875 -15.930 -33.327 1.00 81.38 204 ALA A CA 1
ATOM 1477 C C . ALA A 1 204 ? -10.539 -15.929 -31.941 1.00 81.38 204 ALA A C 1
ATOM 1479 O O . ALA A 1 204 ? -11.708 -16.290 -31.803 1.00 81.38 204 ALA A O 1
ATOM 1480 N N . VAL A 1 205 ? -9.814 -15.455 -30.925 1.00 85.94 205 VAL A N 1
ATOM 1481 C CA . VAL A 1 205 ? -10.321 -15.296 -29.557 1.00 85.94 205 VAL A CA 1
ATOM 1482 C C . VAL A 1 205 ? -11.459 -14.290 -29.528 1.00 85.94 205 VAL A C 1
ATOM 1484 O O . VAL A 1 205 ? -12.538 -14.607 -29.044 1.00 85.94 205 VAL A O 1
ATOM 1487 N N . VAL A 1 206 ? -11.261 -13.099 -30.096 1.00 83.50 206 VAL A N 1
ATOM 1488 C CA . VAL A 1 206 ? -12.305 -12.068 -30.178 1.00 83.50 206 VAL A CA 1
ATOM 1489 C C . VAL A 1 206 ? -13.561 -12.606 -30.873 1.00 83.50 206 VAL A C 1
ATOM 1491 O O . VAL A 1 206 ? -14.670 -12.340 -30.412 1.00 83.50 206 VAL A O 1
ATOM 1494 N N . HIS A 1 207 ? -13.413 -13.401 -31.937 1.00 82.69 207 HIS A N 1
ATOM 1495 C CA . HIS A 1 207 ? -14.549 -14.014 -32.631 1.00 82.69 207 HIS A CA 1
ATOM 1496 C C . HIS A 1 207 ? -15.297 -15.047 -31.767 1.00 82.69 207 HIS A C 1
ATOM 1498 O O . HIS A 1 207 ? -16.534 -15.069 -31.744 1.00 82.69 207 HIS A O 1
ATOM 1504 N N . ALA A 1 208 ? -14.560 -15.874 -31.021 1.00 85.69 208 ALA A N 1
ATOM 1505 C CA . ALA A 1 208 ? -15.133 -16.831 -30.077 1.00 85.69 208 ALA A CA 1
ATOM 1506 C C . ALA A 1 208 ? -15.881 -16.118 -28.938 1.00 85.69 208 ALA A C 1
ATOM 1508 O O . ALA A 1 208 ? -17.036 -16.442 -28.658 1.00 85.69 208 ALA A O 1
ATOM 1509 N N . LEU A 1 209 ? -15.273 -15.079 -28.355 1.00 87.25 209 LEU A N 1
ATOM 1510 C CA . LEU A 1 209 ? -15.888 -14.255 -27.311 1.00 87.25 209 LEU A CA 1
ATOM 1511 C C . LEU A 1 209 ? -17.143 -13.538 -27.811 1.00 87.25 209 LEU A C 1
ATOM 1513 O O . LEU A 1 209 ? -18.166 -13.535 -27.131 1.00 87.25 209 LEU A O 1
ATOM 1517 N N . HIS A 1 210 ? -17.103 -12.976 -29.021 1.00 84.31 210 HIS A N 1
ATOM 1518 C CA . HIS A 1 210 ? -18.269 -12.347 -29.637 1.00 84.31 210 HIS A CA 1
ATOM 1519 C C . HIS A 1 210 ? -19.436 -13.334 -29.788 1.00 84.31 210 HIS A C 1
ATOM 1521 O O . HIS A 1 210 ? -20.584 -12.987 -29.515 1.00 84.31 210 HIS A O 1
ATOM 1527 N N . SER A 1 211 ? -19.147 -14.576 -30.182 1.00 84.31 211 SER A N 1
ATOM 1528 C CA . SER A 1 211 ? -20.159 -15.630 -30.299 1.00 84.31 211 SER A CA 1
ATOM 1529 C C . SER A 1 211 ? -20.734 -16.024 -28.935 1.00 84.31 211 SER A C 1
ATOM 1531 O O . SER A 1 211 ? -21.953 -16.139 -28.806 1.00 84.31 211 SER A O 1
ATOM 1533 N N . ALA A 1 212 ? -19.885 -16.145 -27.910 1.00 85.81 212 ALA A N 1
ATOM 1534 C CA . ALA A 1 212 ? -20.294 -16.454 -26.539 1.00 85.81 212 ALA A CA 1
ATOM 1535 C C . ALA A 1 212 ? -21.115 -15.334 -25.877 1.00 85.81 212 ALA A C 1
ATOM 1537 O O . ALA A 1 212 ? -21.957 -15.606 -25.026 1.00 85.81 212 ALA A O 1
ATOM 1538 N N . LEU A 1 213 ? -20.916 -14.081 -26.294 1.00 86.19 213 LEU A N 1
ATOM 1539 C CA . LEU A 1 213 ? -21.631 -12.915 -25.774 1.00 86.19 213 LEU A CA 1
ATOM 1540 C C . LEU A 1 213 ? -23.006 -12.675 -26.413 1.00 86.19 213 LEU A C 1
ATOM 1542 O O . LEU A 1 213 ? -23.775 -11.881 -25.869 1.00 86.19 213 LEU A O 1
ATOM 1546 N N . ARG A 1 214 ? -23.362 -13.363 -27.509 1.00 83.88 214 ARG A N 1
ATOM 1547 C CA . ARG A 1 214 ? -24.677 -13.240 -28.178 1.00 83.88 214 ARG A CA 1
ATOM 1548 C C . ARG A 1 214 ? -25.909 -13.345 -27.258 1.00 83.88 214 ARG A C 1
ATOM 1550 O O . ARG A 1 214 ? -26.837 -12.574 -27.481 1.00 83.88 214 ARG A O 1
ATOM 1557 N N . PRO A 1 215 ? -25.973 -14.240 -26.250 1.00 82.62 215 PRO A N 1
ATOM 1558 C CA . PRO A 1 215 ? -27.115 -14.319 -25.333 1.00 82.62 215 PRO A CA 1
ATOM 1559 C C . PRO A 1 215 ? -27.131 -13.223 -24.247 1.00 82.62 215 PRO A C 1
ATOM 1561 O O . PRO A 1 215 ? -28.006 -13.234 -23.383 1.00 82.62 215 PRO A O 1
ATOM 1564 N N . THR A 1 216 ? -26.170 -12.295 -24.245 1.00 86.56 216 THR A N 1
ATOM 1565 C CA . THR A 1 216 ? -26.038 -11.221 -23.244 1.00 86.56 216 THR A CA 1
ATOM 1566 C C . THR A 1 216 ? -26.383 -9.849 -23.844 1.00 86.56 216 THR A C 1
ATOM 1568 O O . THR A 1 216 ? -26.706 -9.740 -25.024 1.00 86.56 216 THR A O 1
ATOM 1571 N N . ARG A 1 217 ? -26.274 -8.764 -23.057 1.00 77.06 217 ARG A N 1
ATOM 1572 C CA . ARG A 1 217 ? -26.347 -7.385 -23.591 1.00 77.06 217 ARG A CA 1
ATOM 1573 C C . ARG A 1 217 ? -25.124 -6.981 -24.427 1.00 77.06 217 ARG A C 1
ATOM 1575 O O . ARG A 1 217 ? -25.109 -5.888 -24.987 1.00 77.06 217 ARG A O 1
ATOM 1582 N N . GLY A 1 218 ? -24.132 -7.863 -24.526 1.00 78.06 218 GLY A N 1
ATOM 1583 C CA . GLY A 1 218 ? -22.843 -7.605 -25.143 1.00 78.06 218 GLY A CA 1
ATOM 1584 C C . GLY A 1 218 ? -21.858 -6.965 -24.168 1.00 78.06 218 GLY A C 1
ATOM 1585 O O . GLY A 1 218 ? -22.209 -6.549 -23.063 1.00 78.06 218 GLY A O 1
ATOM 1586 N N . ALA A 1 219 ? -20.607 -6.885 -24.606 1.00 82.00 219 ALA A N 1
ATOM 1587 C CA . ALA A 1 219 ? -19.525 -6.223 -23.895 1.00 82.00 219 ALA A CA 1
ATOM 1588 C C . ALA A 1 219 ? -18.562 -5.588 -24.905 1.00 82.00 219 ALA A C 1
ATOM 1590 O O . ALA A 1 219 ? -18.390 -6.110 -26.011 1.00 82.00 219 ALA A O 1
ATOM 1591 N N . ALA A 1 220 ? -17.928 -4.482 -24.528 1.00 82.94 220 ALA A N 1
ATOM 1592 C CA . ALA A 1 220 ? -16.695 -4.049 -25.165 1.00 82.94 220 ALA A CA 1
ATOM 1593 C C . ALA A 1 220 ? -15.548 -4.891 -24.596 1.00 82.94 220 ALA A C 1
ATOM 1595 O O . ALA A 1 220 ? -15.477 -5.127 -23.393 1.00 82.94 220 ALA A O 1
ATOM 1596 N N . LEU A 1 221 ? -14.659 -5.381 -25.456 1.00 84.75 221 LEU A N 1
ATOM 1597 C CA . LEU A 1 221 ? -13.555 -6.235 -25.026 1.00 84.75 221 LEU A CA 1
ATOM 1598 C C . LEU A 1 221 ? -12.261 -5.901 -25.757 1.00 84.75 221 LEU A C 1
ATOM 1600 O O . LEU A 1 221 ? -12.276 -5.452 -26.907 1.00 84.75 221 LEU A O 1
ATOM 1604 N N . ALA A 1 222 ? -11.144 -6.141 -25.076 1.00 81.81 222 ALA A N 1
ATOM 1605 C CA . ALA A 1 222 ? -9.800 -6.009 -25.610 1.00 81.81 222 ALA A CA 1
ATOM 1606 C C . ALA A 1 222 ? -8.993 -7.272 -25.302 1.00 81.81 222 ALA A C 1
ATOM 1608 O O . ALA A 1 222 ? -8.862 -7.659 -24.141 1.00 81.81 222 ALA A O 1
ATOM 1609 N N . VAL A 1 223 ? -8.427 -7.887 -26.344 1.00 81.50 223 VAL A N 1
ATOM 1610 C CA . VAL A 1 223 ? -7.539 -9.051 -26.224 1.00 81.50 223 VAL A CA 1
ATOM 1611 C C . VAL A 1 223 ? -6.133 -8.654 -26.662 1.00 81.50 223 VAL A C 1
ATOM 1613 O O . VAL A 1 223 ? -5.939 -8.003 -27.692 1.00 81.50 223 VAL A O 1
ATOM 1616 N N . THR A 1 224 ? -5.136 -9.031 -25.868 1.00 79.81 224 THR A N 1
ATOM 1617 C CA . THR A 1 224 ? -3.711 -8.819 -26.153 1.00 79.81 224 THR A CA 1
ATOM 1618 C C . THR A 1 224 ? -2.947 -10.109 -25.941 1.00 79.81 224 THR A C 1
ATOM 1620 O O . THR A 1 224 ? -3.191 -10.817 -24.971 1.00 79.81 224 THR A O 1
ATOM 1623 N N . GLU A 1 225 ? -1.992 -10.394 -26.820 1.00 77.00 225 GLU A N 1
ATOM 1624 C CA . GLU A 1 225 ? -1.073 -11.519 -26.674 1.00 77.00 225 GLU A CA 1
ATOM 1625 C C . GLU A 1 225 ? 0.372 -11.011 -26.587 1.00 77.00 225 GLU A C 1
ATOM 1627 O O . GLU A 1 225 ? 0.815 -10.175 -27.381 1.00 77.00 225 GLU A O 1
ATOM 1632 N N . LEU A 1 226 ? 1.078 -11.486 -25.564 1.00 71.88 226 LEU A N 1
ATOM 1633 C CA . LEU A 1 226 ? 2.469 -11.184 -25.257 1.00 71.88 226 LEU A CA 1
ATOM 1634 C C . LEU A 1 226 ? 3.295 -12.437 -25.539 1.00 71.88 226 LEU A C 1
ATOM 1636 O O . LEU A 1 226 ? 3.145 -13.426 -24.829 1.00 71.88 226 LEU A O 1
ATOM 1640 N N . GLU A 1 227 ? 4.161 -12.418 -26.548 1.00 67.00 227 GLU A N 1
ATOM 1641 C CA . GLU A 1 227 ? 5.049 -13.549 -26.850 1.00 67.00 227 GLU A CA 1
ATOM 1642 C C . GLU A 1 227 ? 6.347 -13.453 -26.029 1.00 67.00 227 GLU A C 1
ATOM 1644 O O . GLU A 1 227 ? 6.957 -12.386 -25.918 1.00 67.00 227 GLU A O 1
ATOM 1649 N N . GLY A 1 228 ? 6.769 -14.574 -25.440 1.00 52.28 228 GLY A N 1
ATOM 1650 C CA . GLY A 1 228 ? 8.079 -14.745 -24.815 1.00 52.28 228 GLY A CA 1
ATOM 1651 C C . GLY A 1 228 ? 9.063 -15.356 -25.812 1.00 52.28 228 GLY A C 1
ATOM 1652 O O . GLY A 1 228 ? 8.723 -16.311 -26.508 1.00 52.28 228 GLY A O 1
ATOM 1653 N N . GLY A 1 229 ? 10.277 -14.806 -25.900 1.00 39.31 229 GLY A N 1
ATOM 1654 C CA . GLY A 1 229 ? 11.314 -15.280 -26.823 1.00 39.31 229 GLY A CA 1
ATOM 1655 C C . GLY A 1 229 ? 11.569 -16.791 -26.721 1.00 39.31 229 GLY A C 1
ATOM 1656 O O . GLY A 1 229 ? 11.576 -17.373 -25.636 1.00 39.31 229 GLY A O 1
ATOM 1657 N N . THR A 1 230 ? 11.764 -17.436 -27.872 1.00 37.25 230 THR A N 1
ATOM 1658 C CA . THR A 1 230 ? 12.027 -18.874 -27.992 1.00 37.25 230 THR A CA 1
ATOM 1659 C C . THR A 1 230 ? 13.311 -19.273 -27.266 1.00 37.25 230 THR A C 1
ATOM 1661 O O . THR A 1 230 ? 14.394 -18.843 -27.655 1.00 37.25 230 THR A O 1
ATOM 1664 N N . GLY A 1 231 ? 13.210 -20.180 -26.293 1.00 30.50 231 GLY A N 1
ATOM 1665 C CA . GLY A 1 231 ? 14.358 -20.947 -25.807 1.00 30.50 231 GLY A CA 1
ATOM 1666 C C . GLY A 1 231 ? 14.428 -21.067 -24.292 1.00 30.50 231 GLY A C 1
ATOM 1667 O O . GLY A 1 231 ? 14.741 -20.111 -23.604 1.00 30.50 231 GLY A O 1
ATOM 1668 N N . ARG A 1 232 ? 14.175 -22.287 -23.803 1.00 29.95 232 ARG A N 1
ATOM 1669 C CA . ARG A 1 232 ? 14.536 -22.823 -22.479 1.00 29.95 232 ARG A CA 1
ATOM 1670 C C . ARG A 1 232 ? 14.467 -21.842 -21.294 1.00 29.95 232 ARG A C 1
ATOM 1672 O O . ARG A 1 232 ? 15.406 -21.122 -20.990 1.00 29.95 232 ARG A O 1
ATOM 1679 N N . ALA A 1 233 ? 13.425 -22.083 -20.501 1.00 27.39 233 ALA A N 1
ATOM 1680 C CA . ALA A 1 233 ? 13.246 -21.699 -19.107 1.00 27.39 233 ALA A CA 1
ATOM 1681 C C . ALA A 1 233 ? 12.603 -20.322 -18.868 1.00 27.39 233 ALA A C 1
ATOM 1683 O O . ALA A 1 233 ? 13.246 -19.282 -18.911 1.00 27.39 233 ALA A O 1
ATOM 1684 N N . PHE A 1 234 ? 11.364 -20.366 -18.364 1.00 34.50 234 PHE A N 1
ATOM 1685 C CA . PHE A 1 234 ? 10.743 -19.371 -17.469 1.00 34.50 234 PHE A CA 1
ATOM 1686 C C . PHE A 1 234 ? 11.548 -19.154 -16.158 1.00 34.50 234 PHE A C 1
ATOM 1688 O O . PHE A 1 234 ? 11.004 -18.835 -15.103 1.00 34.50 234 PHE A O 1
ATOM 1695 N N . ARG A 1 235 ? 12.867 -19.377 -16.181 1.00 31.11 235 ARG A N 1
ATOM 1696 C CA . ARG A 1 235 ? 13.773 -19.343 -15.042 1.00 31.11 235 ARG A CA 1
ATOM 1697 C C . ARG A 1 235 ? 14.830 -18.283 -15.342 1.00 31.11 235 ARG A C 1
ATOM 1699 O O . ARG A 1 235 ? 15.802 -18.560 -16.026 1.00 31.11 235 ARG A O 1
ATOM 1706 N N . ARG A 1 236 ? 14.613 -17.078 -14.804 1.00 30.69 236 ARG A N 1
ATOM 1707 C CA . ARG A 1 236 ? 15.587 -15.972 -14.737 1.00 30.69 236 ARG A CA 1
ATOM 1708 C C . ARG A 1 236 ? 16.350 -15.709 -16.054 1.00 30.69 236 ARG A C 1
ATOM 1710 O O . ARG A 1 236 ? 17.530 -16.019 -16.142 1.00 30.69 236 ARG A O 1
ATOM 1717 N N . HIS A 1 237 ? 15.722 -15.047 -17.023 1.00 23.31 237 HIS A N 1
ATOM 1718 C CA . HIS A 1 237 ? 16.450 -14.274 -18.040 1.00 23.31 237 HIS A CA 1
ATOM 1719 C C . HIS A 1 237 ? 15.651 -13.010 -18.430 1.00 23.31 237 HIS A C 1
ATOM 1721 O O . HIS A 1 237 ? 14.421 -13.056 -18.379 1.00 23.31 237 HIS A O 1
ATOM 1727 N N . PRO A 1 238 ? 16.304 -11.869 -18.740 1.00 31.86 238 PRO A N 1
ATOM 1728 C CA . PRO A 1 238 ? 15.682 -10.549 -18.797 1.00 31.86 238 PRO A CA 1
ATOM 1729 C C . PRO A 1 238 ? 15.400 -10.093 -20.240 1.00 31.86 238 PRO A C 1
ATOM 1731 O O . PRO A 1 238 ? 15.789 -8.985 -20.611 1.00 31.86 238 PRO A O 1
ATOM 1734 N N . ASP A 1 239 ? 14.747 -10.927 -21.052 1.00 29.20 239 ASP A N 1
ATOM 1735 C CA . ASP A 1 239 ? 14.260 -10.476 -22.361 1.00 29.20 239 ASP A CA 1
ATOM 1736 C C . ASP A 1 239 ? 12.826 -9.933 -22.249 1.00 29.20 239 ASP A C 1
ATOM 1738 O O . ASP A 1 239 ? 11.962 -10.578 -21.646 1.00 29.20 239 ASP A O 1
ATOM 1742 N N . PRO A 1 240 ? 12.549 -8.724 -22.775 1.00 35.53 240 PRO A N 1
ATOM 1743 C CA . PRO A 1 240 ? 11.224 -8.126 -22.708 1.00 35.53 240 PRO A CA 1
ATOM 1744 C C . PRO A 1 240 ? 10.246 -8.888 -23.610 1.00 35.53 240 PRO A C 1
ATOM 1746 O O . PRO A 1 240 ? 10.504 -9.067 -24.796 1.00 35.53 240 PRO A O 1
ATOM 1749 N N . MET A 1 241 ? 9.090 -9.275 -23.062 1.00 36.28 241 MET A N 1
ATOM 1750 C CA . MET A 1 241 ? 7.942 -9.688 -23.875 1.00 36.28 241 MET A CA 1
ATOM 1751 C C . MET A 1 241 ? 7.524 -8.524 -24.784 1.00 36.28 241 MET A C 1
ATOM 1753 O O . MET A 1 241 ? 7.252 -7.419 -24.303 1.00 36.28 241 MET A O 1
ATOM 1757 N N . GLU A 1 242 ? 7.467 -8.755 -26.094 1.00 31.61 242 GLU A N 1
ATOM 1758 C CA . GLU A 1 242 ? 6.926 -7.784 -27.045 1.00 31.61 242 GLU A CA 1
ATOM 1759 C C . GLU A 1 242 ? 5.402 -7.943 -27.138 1.00 31.61 242 GLU A C 1
ATOM 1761 O O . GLU A 1 242 ? 4.888 -9.015 -27.457 1.00 31.61 242 GLU A O 1
ATOM 1766 N N . ALA A 1 243 ? 4.660 -6.860 -26.881 1.00 32.81 243 ALA A N 1
ATOM 1767 C CA . ALA A 1 243 ? 3.233 -6.799 -27.182 1.00 32.81 243 ALA A CA 1
ATOM 1768 C C . ALA A 1 243 ? 3.058 -6.656 -28.692 1.00 32.81 243 ALA A C 1
ATOM 1770 O O . ALA A 1 243 ? 3.254 -5.570 -29.238 1.00 32.81 243 ALA A O 1
ATOM 1771 N N . ARG A 1 244 ? 2.735 -7.758 -29.373 1.00 34.09 244 ARG A N 1
ATOM 1772 C CA . ARG A 1 244 ? 2.688 -7.763 -30.837 1.00 34.09 244 ARG A CA 1
ATOM 1773 C C . ARG A 1 244 ? 1.372 -7.240 -31.404 1.00 34.09 244 ARG A C 1
ATOM 1775 O O . ARG A 1 244 ? 1.422 -6.642 -32.474 1.00 34.09 244 ARG A O 1
ATOM 1782 N N . ARG A 1 245 ? 0.217 -7.397 -30.732 1.00 36.34 245 ARG A N 1
ATOM 1783 C CA . ARG A 1 245 ? -1.090 -6.907 -31.236 1.00 36.34 245 ARG A CA 1
ATOM 1784 C C . ARG A 1 245 ? -2.109 -6.628 -30.118 1.00 36.34 245 ARG A C 1
ATOM 1786 O O . ARG A 1 245 ? -2.285 -7.459 -29.232 1.00 36.34 245 ARG A O 1
ATOM 1793 N N . VAL A 1 246 ? -2.802 -5.487 -30.207 1.00 38.16 246 VAL A N 1
ATOM 1794 C CA . VAL A 1 246 ? -3.978 -5.123 -29.391 1.00 38.16 246 VAL A CA 1
ATOM 1795 C C . VAL A 1 246 ? -5.183 -5.065 -30.329 1.00 38.16 246 VAL A C 1
ATOM 1797 O O . VAL A 1 246 ? -5.174 -4.265 -31.263 1.00 38.16 246 VAL A O 1
ATOM 1800 N N . PHE A 1 247 ? -6.207 -5.887 -30.095 1.00 37.22 247 PHE A N 1
ATOM 1801 C CA . PHE A 1 247 ? -7.468 -5.836 -30.843 1.00 37.22 247 PHE A CA 1
ATOM 1802 C C . PHE A 1 247 ? -8.621 -5.508 -29.897 1.00 37.22 247 PHE A C 1
ATOM 1804 O O . PHE A 1 247 ? -8.783 -6.170 -28.871 1.00 37.22 247 PHE A O 1
ATOM 1811 N N . GLY A 1 248 ? -9.413 -4.492 -30.247 1.00 32.28 248 GLY A N 1
ATOM 1812 C CA . GLY A 1 248 ? -10.632 -4.114 -29.535 1.00 32.28 248 GLY A CA 1
ATOM 1813 C C . GLY A 1 248 ? -11.829 -4.108 -30.478 1.00 32.28 248 GLY A C 1
ATOM 1814 O O . GLY A 1 248 ? -11.732 -3.589 -31.590 1.00 32.28 248 GLY A O 1
ATOM 1815 N N . VAL A 1 249 ? -12.952 -4.676 -30.039 1.00 34.66 249 VAL A N 1
ATOM 1816 C CA . VAL A 1 249 ? -14.240 -4.582 -30.741 1.00 34.66 249 VAL A CA 1
ATOM 1817 C C . VAL A 1 249 ? -15.171 -3.746 -29.875 1.00 34.66 249 VAL A C 1
ATOM 1819 O O . VAL A 1 249 ? -15.552 -4.159 -28.782 1.00 34.66 249 VAL A O 1
ATOM 1822 N N . ALA A 1 250 ? -15.504 -2.549 -30.357 1.00 30.52 250 ALA A N 1
ATOM 1823 C CA . ALA A 1 250 ? -16.552 -1.712 -29.789 1.00 30.52 250 ALA A CA 1
ATOM 1824 C C . ALA A 1 250 ? -17.861 -1.976 -30.545 1.00 30.52 250 ALA A C 1
ATOM 1826 O O . ALA A 1 250 ? -17.858 -2.084 -31.773 1.00 30.52 250 ALA A O 1
ATOM 1827 N N . GLY A 1 251 ? -18.979 -2.080 -29.820 1.00 26.95 251 GLY A N 1
ATOM 1828 C CA . GLY A 1 251 ? -20.314 -2.149 -30.418 1.00 26.95 251 GLY A CA 1
ATOM 1829 C C . GLY A 1 251 ? -20.619 -0.943 -31.329 1.00 26.95 251 GLY A C 1
ATOM 1830 O O . GLY A 1 251 ? -19.916 0.072 -31.288 1.00 26.95 251 GLY A O 1
ATOM 1831 N N . PRO A 1 252 ? -21.664 -1.029 -32.172 1.00 25.92 252 PRO A N 1
ATOM 1832 C CA . PRO A 1 252 ? -21.862 -0.135 -33.309 1.00 25.92 252 PRO A CA 1
ATOM 1833 C C . PRO A 1 252 ? -22.459 1.219 -32.894 1.00 25.92 252 PRO A C 1
ATOM 1835 O O . PRO A 1 252 ? -23.587 1.514 -33.255 1.00 25.92 252 PRO A O 1
ATOM 1838 N N . ALA A 1 253 ? -21.737 2.040 -32.123 1.00 27.73 253 ALA A N 1
ATOM 1839 C CA . ALA A 1 253 ? -22.057 3.460 -31.913 1.00 27.73 253 ALA A CA 1
ATOM 1840 C C . ALA A 1 253 ? -20.968 4.227 -31.131 1.00 27.73 253 ALA A C 1
ATOM 1842 O O . ALA A 1 253 ? -21.299 4.953 -30.203 1.00 27.73 253 ALA A O 1
ATOM 1843 N N . CYS A 1 254 ? -19.672 4.106 -31.445 1.00 23.06 254 CYS A N 1
ATOM 1844 C CA . CYS A 1 254 ? -18.707 5.128 -30.997 1.00 23.06 254 CYS A CA 1
ATOM 1845 C C . CYS A 1 254 ? -17.361 5.038 -31.731 1.00 23.06 254 CYS A C 1
ATOM 1847 O O . CYS A 1 254 ? -16.378 4.525 -31.207 1.00 23.06 254 CYS A O 1
ATOM 1849 N N . ILE A 1 255 ? -17.288 5.571 -32.954 1.00 26.52 255 ILE A N 1
ATOM 1850 C CA . ILE A 1 255 ? -16.004 5.958 -33.554 1.00 26.52 255 ILE A CA 1
ATOM 1851 C C . ILE A 1 255 ? -15.871 7.469 -33.394 1.00 26.52 255 ILE A C 1
ATOM 1853 O O . ILE A 1 255 ? -16.198 8.227 -34.303 1.00 26.52 255 ILE A O 1
ATOM 1857 N N . ARG A 1 256 ? -15.383 7.915 -32.232 1.00 23.78 256 ARG A N 1
ATOM 1858 C CA . ARG A 1 256 ? -14.629 9.170 -32.108 1.00 23.78 256 ARG A CA 1
ATOM 1859 C C . ARG A 1 256 ? -13.526 8.999 -31.074 1.00 23.78 256 ARG A C 1
ATOM 1861 O O . ARG A 1 256 ? -13.751 8.566 -29.953 1.00 23.78 256 ARG A O 1
ATOM 1868 N N . HIS A 1 257 ? -12.319 9.345 -31.504 1.00 29.67 257 HIS A N 1
ATOM 1869 C CA . HIS A 1 257 ? -11.118 9.388 -30.690 1.00 29.67 257 HIS A CA 1
ATOM 1870 C C . HIS A 1 257 ? -11.331 10.345 -29.509 1.00 29.67 257 HIS A C 1
ATOM 1872 O O . HIS A 1 257 ? -11.340 11.560 -29.697 1.00 29.67 257 HIS A O 1
ATOM 1878 N N . SER A 1 258 ? -11.447 9.824 -28.290 1.00 22.80 258 SER A N 1
ATOM 1879 C CA . SER A 1 258 ? -11.293 10.629 -27.079 1.00 22.80 258 SER A CA 1
ATOM 1880 C C . SER A 1 258 ? -10.287 9.970 -26.145 1.00 22.80 258 SER A C 1
ATOM 1882 O O . SER A 1 258 ? -10.619 9.110 -25.333 1.00 22.80 258 SER A O 1
ATOM 1884 N N . ARG A 1 259 ? -9.030 10.415 -26.246 1.00 27.81 259 ARG A N 1
ATOM 1885 C CA . ARG A 1 259 ? -8.056 10.307 -25.157 1.00 27.81 259 ARG A CA 1
ATOM 1886 C C . ARG A 1 259 ? -8.537 11.206 -24.017 1.00 27.81 259 ARG A C 1
ATOM 1888 O O . ARG A 1 259 ? -8.167 12.374 -23.954 1.00 27.81 259 ARG A O 1
ATOM 1895 N N . ARG A 1 260 ? -9.378 10.689 -23.128 1.00 24.33 260 ARG A N 1
ATOM 1896 C CA . ARG A 1 260 ? -9.576 11.281 -21.803 1.00 24.33 260 ARG A CA 1
ATOM 1897 C C . ARG A 1 260 ? -9.412 10.187 -20.765 1.00 24.33 260 ARG A C 1
ATOM 1899 O O . ARG A 1 260 ? -10.300 9.373 -20.559 1.00 24.33 260 ARG A O 1
ATOM 1906 N N . ALA A 1 261 ? -8.228 10.175 -20.160 1.00 25.42 261 ALA A N 1
ATOM 1907 C CA . ALA A 1 261 ? -8.007 9.520 -18.885 1.00 25.42 261 ALA A CA 1
ATOM 1908 C C . ALA A 1 261 ? -8.895 10.188 -17.823 1.00 25.42 261 ALA A C 1
ATOM 1910 O O . ALA A 1 261 ? -9.132 11.399 -17.881 1.00 25.42 261 ALA A O 1
ATOM 1911 N N . LEU A 1 262 ? -9.370 9.397 -16.863 1.00 26.44 262 LEU A N 1
ATOM 1912 C CA . LEU A 1 262 ? -9.973 9.902 -15.633 1.00 26.44 262 LEU A CA 1
ATOM 1913 C C . LEU A 1 262 ? -9.025 10.928 -14.973 1.00 26.44 262 LEU A C 1
ATOM 1915 O O . LEU A 1 262 ? -7.813 10.690 -14.932 1.00 26.44 262 LEU A O 1
ATOM 1919 N N . PRO A 1 263 ? -9.521 12.061 -14.447 1.00 23.86 263 PRO A N 1
ATOM 1920 C CA . PRO A 1 263 ? -8.673 13.022 -13.753 1.00 23.86 263 PRO A CA 1
ATOM 1921 C C . PRO A 1 263 ? -8.196 12.411 -12.429 1.00 23.86 263 PRO A C 1
ATOM 1923 O O . PRO A 1 263 ? -9.016 12.009 -11.609 1.00 23.86 263 PRO A O 1
ATOM 1926 N N . GLY A 1 264 ? -6.880 12.350 -12.213 1.00 30.02 264 GLY A N 1
ATOM 1927 C CA . GLY A 1 264 ? -6.286 12.004 -10.911 1.00 30.02 264 GLY A CA 1
ATOM 1928 C C . GLY A 1 264 ? -5.398 10.758 -10.881 1.00 30.02 264 GLY A C 1
ATOM 1929 O O . GLY A 1 264 ? -4.620 10.608 -9.946 1.00 30.02 264 GLY A O 1
ATOM 1930 N N . PHE A 1 265 ? -5.420 9.920 -11.919 1.00 26.08 265 PHE A N 1
ATOM 1931 C CA . PHE A 1 265 ? -4.475 8.811 -12.075 1.00 26.08 265 PHE A CA 1
ATOM 1932 C C . PHE A 1 265 ? -3.658 9.004 -13.352 1.00 26.08 265 PHE A C 1
ATOM 1934 O O . PHE A 1 265 ? -4.100 8.666 -14.447 1.00 26.08 265 PHE A O 1
ATOM 1941 N N . SER A 1 266 ? -2.444 9.544 -13.219 1.00 23.25 266 SER A N 1
ATOM 1942 C CA . SER A 1 266 ? -1.434 9.414 -14.273 1.00 23.25 266 SER A CA 1
ATOM 1943 C C . SER A 1 266 ? -0.883 7.989 -14.218 1.00 23.25 266 SER A C 1
ATOM 1945 O O . SER A 1 266 ? -0.229 7.653 -13.226 1.00 23.25 266 SER A O 1
ATOM 1947 N N . PRO A 1 267 ? -1.095 7.140 -15.241 1.00 25.94 267 PRO A N 1
ATOM 1948 C CA . PRO A 1 267 ? -0.411 5.863 -15.311 1.00 25.94 267 PRO A CA 1
ATOM 1949 C C . PRO A 1 267 ? 1.071 6.165 -15.540 1.00 25.94 267 PRO A C 1
ATOM 1951 O O . PRO A 1 267 ? 1.497 6.478 -16.651 1.00 25.94 267 PRO A O 1
ATOM 1954 N N . GLN A 1 268 ? 1.873 6.121 -14.476 1.00 29.41 268 GLN A N 1
ATOM 1955 C CA . GLN A 1 268 ? 3.318 6.069 -14.636 1.00 29.41 268 GLN A CA 1
ATOM 1956 C C . GLN A 1 268 ? 3.628 4.743 -15.323 1.00 29.41 268 GLN A C 1
ATOM 1958 O O . GLN A 1 268 ? 3.506 3.671 -14.731 1.00 29.41 268 GLN A O 1
ATOM 1963 N N . GLY A 1 269 ? 3.971 4.827 -16.610 1.00 27.59 269 GLY A N 1
ATOM 1964 C CA . GLY A 1 269 ? 4.442 3.692 -17.380 1.00 27.59 269 GLY A CA 1
ATOM 1965 C C . GLY A 1 269 ? 5.538 2.986 -16.595 1.00 27.59 269 GLY A C 1
ATOM 1966 O O . GLY A 1 269 ? 6.560 3.590 -16.260 1.00 27.59 269 GLY A O 1
ATOM 1967 N N . ARG A 1 270 ? 5.312 1.705 -16.279 1.00 27.70 270 ARG A N 1
ATOM 1968 C CA . ARG A 1 270 ? 6.362 0.817 -15.784 1.00 27.70 270 ARG A CA 1
ATOM 1969 C C . ARG A 1 270 ? 7.560 0.991 -16.710 1.00 27.70 270 ARG A C 1
ATOM 1971 O O . ARG A 1 270 ? 7.450 0.758 -17.915 1.00 27.70 270 ARG A O 1
ATOM 1978 N N . ARG A 1 271 ? 8.677 1.455 -16.142 1.00 27.78 271 ARG A N 1
ATOM 1979 C CA . ARG A 1 271 ? 9.959 1.587 -16.834 1.00 27.78 271 ARG A CA 1
ATOM 1980 C C . ARG A 1 271 ? 10.202 0.309 -17.631 1.00 27.78 271 ARG A C 1
ATOM 1982 O O . ARG A 1 271 ? 10.309 -0.775 -17.059 1.00 27.78 271 ARG A O 1
ATOM 1989 N N . ARG A 1 272 ? 10.256 0.445 -18.958 1.00 23.61 272 ARG A N 1
ATOM 1990 C CA . ARG A 1 272 ? 10.726 -0.602 -19.861 1.00 23.61 272 ARG A CA 1
ATOM 1991 C C . ARG A 1 272 ? 12.170 -0.910 -19.473 1.00 23.61 272 ARG A C 1
ATOM 1993 O O . ARG A 1 272 ? 13.078 -0.198 -19.886 1.00 23.61 272 ARG A O 1
ATOM 2000 N N . HIS A 1 273 ? 12.392 -1.972 -18.709 1.00 25.64 273 HIS A N 1
ATOM 2001 C CA . HIS A 1 273 ? 13.677 -2.656 -18.740 1.00 25.64 273 HIS A CA 1
ATOM 2002 C C . HIS A 1 273 ? 13.785 -3.305 -20.121 1.00 25.64 273 HIS A C 1
ATOM 2004 O O . HIS A 1 273 ? 13.273 -4.399 -20.345 1.00 25.64 273 HIS A O 1
ATOM 2010 N N . ARG A 1 274 ? 14.369 -2.587 -21.087 1.00 27.72 274 ARG A N 1
ATOM 2011 C CA . ARG A 1 274 ? 14.828 -3.219 -22.322 1.00 27.72 274 ARG A CA 1
ATOM 2012 C C . ARG A 1 274 ? 16.103 -3.983 -22.004 1.00 27.72 274 ARG A C 1
ATOM 2014 O O . ARG A 1 274 ? 17.031 -3.433 -21.411 1.00 27.72 274 ARG A O 1
ATOM 2021 N N . GLY A 1 275 ? 16.068 -5.259 -22.374 1.00 24.27 275 GLY A N 1
ATOM 2022 C CA . GLY A 1 275 ? 17.177 -6.187 -22.307 1.00 24.27 275 GLY A CA 1
ATOM 2023 C C . GLY A 1 275 ? 18.432 -5.613 -22.951 1.00 24.27 275 GLY A C 1
ATOM 2024 O O . GLY A 1 275 ? 18.400 -4.766 -23.846 1.00 24.27 275 GLY A O 1
ATOM 2025 N N . CYS A 1 276 ? 19.542 -6.080 -22.407 1.00 25.36 276 CYS A N 1
ATOM 2026 C CA . CYS A 1 276 ? 20.896 -5.760 -22.790 1.00 25.36 276 CYS A CA 1
ATOM 2027 C C . CYS A 1 276 ? 21.132 -6.151 -24.257 1.00 25.36 276 CYS A C 1
ATOM 2029 O O . CYS A 1 276 ? 21.494 -7.285 -24.553 1.00 25.36 276 CYS A O 1
ATOM 2031 N N . HIS A 1 277 ? 20.994 -5.205 -25.184 1.00 25.78 277 HIS A N 1
ATOM 2032 C CA . HIS A 1 277 ? 21.893 -5.228 -26.326 1.00 25.78 277 HIS A CA 1
ATOM 2033 C C . HIS A 1 277 ? 23.237 -4.718 -25.821 1.00 25.78 277 HIS A C 1
ATOM 2035 O O . HIS A 1 277 ? 23.402 -3.530 -25.540 1.00 25.78 277 HIS A O 1
ATOM 2041 N N . GLN A 1 278 ? 24.197 -5.637 -25.706 1.00 28.25 278 GLN A N 1
ATOM 2042 C CA . GLN A 1 278 ? 25.621 -5.327 -25.764 1.00 28.25 278 GLN A CA 1
ATOM 2043 C C . GLN A 1 278 ? 25.922 -4.714 -27.143 1.00 28.25 278 GLN A C 1
ATOM 2045 O O . GLN A 1 278 ? 26.479 -5.346 -28.032 1.00 28.25 278 GLN A O 1
ATOM 2050 N N . GLY A 1 279 ? 25.478 -3.479 -27.351 1.00 27.34 279 GLY A N 1
ATOM 2051 C CA . GLY A 1 279 ? 25.976 -2.604 -28.391 1.00 27.34 279 GLY A CA 1
ATOM 2052 C C . GLY A 1 279 ? 27.086 -1.783 -27.765 1.00 27.34 279 GLY A C 1
ATOM 2053 O O . GLY A 1 279 ? 26.816 -0.944 -26.907 1.00 27.34 279 GLY A O 1
ATOM 2054 N N . ALA A 1 280 ? 28.328 -2.059 -28.155 1.00 30.22 280 ALA A N 1
ATOM 2055 C CA . ALA A 1 280 ? 29.465 -1.194 -27.877 1.00 30.22 280 ALA A CA 1
ATOM 2056 C C . ALA A 1 280 ? 29.074 0.274 -28.127 1.00 30.22 280 ALA A C 1
ATOM 2058 O O . ALA A 1 280 ? 28.462 0.577 -29.156 1.00 30.22 280 ALA A O 1
ATOM 2059 N N . MET A 1 281 ? 29.397 1.164 -27.182 1.00 33.91 281 MET A N 1
ATOM 2060 C CA . MET A 1 281 ? 29.223 2.609 -27.347 1.00 33.91 281 MET A CA 1
ATOM 2061 C C . MET A 1 281 ? 29.978 3.026 -28.615 1.00 33.91 281 MET A C 1
ATOM 2063 O O . MET A 1 281 ? 31.204 3.023 -28.637 1.00 33.91 281 MET A O 1
ATOM 2067 N N . LYS A 1 282 ? 29.250 3.304 -29.702 1.00 38.09 282 LYS A N 1
ATOM 2068 C CA . LYS A 1 282 ? 29.835 3.722 -30.988 1.00 38.09 282 LYS A CA 1
ATOM 2069 C C . LYS A 1 282 ? 30.194 5.214 -31.020 1.00 38.09 282 LYS A C 1
ATOM 2071 O O . LYS A 1 282 ? 30.753 5.669 -32.010 1.00 38.09 282 LYS A O 1
ATOM 2076 N N . THR A 1 283 ? 29.918 5.958 -29.951 1.00 44.97 283 THR A N 1
ATOM 2077 C CA . THR A 1 283 ? 30.241 7.382 -29.806 1.00 44.97 283 THR A CA 1
ATOM 2078 C C . THR A 1 283 ? 30.849 7.638 -28.429 1.00 44.97 283 THR A C 1
ATOM 2080 O O . THR A 1 283 ? 30.299 7.223 -27.410 1.00 44.97 283 THR A O 1
ATOM 2083 N N . THR A 1 284 ? 32.012 8.287 -28.394 1.00 60.25 284 THR A N 1
ATOM 2084 C CA . THR A 1 284 ? 32.673 8.701 -27.150 1.00 60.25 284 THR A CA 1
ATOM 2085 C C . THR A 1 284 ? 31.894 9.877 -26.546 1.00 60.25 284 THR A C 1
ATOM 2087 O O . THR A 1 284 ? 31.719 10.874 -27.248 1.00 60.25 284 THR A O 1
ATOM 2090 N N . PRO A 1 285 ? 31.425 9.805 -25.286 1.00 72.81 285 PRO A N 1
ATOM 2091 C CA . PRO A 1 285 ? 30.714 10.914 -24.652 1.00 72.81 285 PRO A CA 1
ATOM 2092 C C . PRO A 1 285 ? 31.595 12.166 -24.559 1.00 72.81 285 PRO A C 1
ATOM 2094 O O . PRO A 1 285 ? 32.783 12.072 -24.240 1.00 72.81 285 PRO A O 1
ATOM 2097 N N . LEU A 1 286 ? 31.014 13.338 -24.811 1.00 79.44 286 LEU A N 1
ATOM 2098 C CA . LEU A 1 286 ? 31.722 14.618 -24.801 1.00 79.44 286 LEU A CA 1
ATOM 2099 C C . LEU A 1 286 ? 31.752 15.206 -23.381 1.00 79.44 286 LEU A C 1
ATOM 2101 O O . LEU A 1 286 ? 30.696 15.322 -22.757 1.00 79.44 286 LEU A O 1
ATOM 2105 N N . PRO A 1 287 ? 32.920 15.597 -22.842 1.00 82.88 287 PRO A N 1
ATOM 2106 C CA . PRO A 1 287 ? 33.011 16.146 -21.492 1.00 82.88 287 PRO A CA 1
ATOM 2107 C C . PRO A 1 287 ? 32.416 17.561 -21.423 1.00 82.88 287 PRO A C 1
ATOM 2109 O O . PRO A 1 287 ? 32.740 18.421 -22.240 1.00 82.88 287 PRO A O 1
ATOM 2112 N N . LEU A 1 288 ? 31.571 17.809 -20.420 1.00 84.88 288 LEU A N 1
ATOM 2113 C CA . LEU A 1 288 ? 30.979 19.120 -20.132 1.00 84.88 288 LEU A CA 1
ATOM 2114 C C . LEU A 1 288 ? 31.725 19.835 -19.003 1.00 84.88 288 LEU A C 1
ATOM 2116 O O . LEU A 1 288 ? 32.069 21.008 -19.126 1.00 84.88 288 LEU A O 1
ATOM 2120 N N . THR A 1 289 ? 31.956 19.149 -17.881 1.00 86.62 289 THR A N 1
ATOM 2121 C CA . THR A 1 289 ? 32.704 19.699 -16.743 1.00 86.62 289 THR A CA 1
ATOM 2122 C C . THR A 1 289 ? 33.202 18.592 -15.816 1.00 86.62 289 THR A C 1
ATOM 2124 O O . THR A 1 289 ? 32.605 17.516 -15.747 1.00 86.62 289 THR A O 1
ATOM 2127 N N . THR A 1 290 ? 34.272 18.880 -15.079 1.00 87.81 290 THR A N 1
ATOM 2128 C CA . THR A 1 290 ? 34.901 17.963 -14.126 1.00 87.81 290 THR A CA 1
ATOM 2129 C C . THR A 1 290 ? 35.087 18.665 -12.792 1.00 87.81 290 THR A C 1
ATOM 2131 O O . THR A 1 290 ? 35.508 19.819 -12.740 1.00 87.81 290 THR A O 1
ATOM 2134 N N . ILE A 1 291 ? 34.777 17.957 -11.711 1.00 88.19 291 ILE A N 1
ATOM 2135 C CA . ILE A 1 291 ? 34.895 18.423 -10.334 1.00 88.19 291 ILE A CA 1
ATOM 2136 C C . ILE A 1 291 ? 35.780 17.431 -9.591 1.00 88.19 291 ILE A C 1
ATOM 2138 O O . ILE A 1 291 ? 35.457 16.245 -9.492 1.00 88.19 291 ILE A O 1
ATOM 2142 N N . GLU A 1 292 ? 36.898 17.920 -9.069 1.00 90.44 292 GLU A N 1
ATOM 2143 C CA . GLU A 1 292 ? 37.740 17.155 -8.155 1.00 90.44 292 GLU A CA 1
ATOM 2144 C C . GLU A 1 292 ? 37.071 17.127 -6.776 1.00 90.44 292 GLU A C 1
ATOM 2146 O O . GLU A 1 292 ? 36.631 18.154 -6.260 1.00 90.44 292 GLU A O 1
ATOM 2151 N N . LEU A 1 293 ? 36.952 15.934 -6.201 1.00 90.06 293 LEU A N 1
ATOM 2152 C CA . LEU A 1 293 ? 36.298 15.696 -4.922 1.00 90.06 293 LEU A CA 1
ATOM 2153 C C . LEU A 1 293 ? 37.375 15.443 -3.870 1.00 90.06 293 LEU A C 1
ATOM 2155 O O . LEU A 1 293 ? 37.964 14.363 -3.842 1.00 90.06 293 LEU A O 1
ATOM 2159 N N . VAL A 1 294 ? 37.634 16.423 -3.008 1.00 86.06 294 VAL A N 1
ATOM 2160 C CA . VAL A 1 294 ? 38.655 16.334 -1.948 1.00 86.06 294 VAL A CA 1
ATOM 2161 C C . VAL A 1 294 ? 38.032 16.519 -0.560 1.00 86.06 294 VAL A C 1
ATOM 2163 O O . VAL A 1 294 ? 38.563 16.028 0.432 1.00 86.06 294 VAL A O 1
ATOM 2166 N N . ALA A 1 295 ? 36.888 17.200 -0.471 1.00 82.62 295 ALA A N 1
ATOM 2167 C CA . ALA A 1 295 ? 36.169 17.473 0.768 1.00 82.62 295 ALA A CA 1
ATOM 2168 C C . ALA A 1 295 ? 34.641 17.471 0.570 1.00 82.62 295 ALA A C 1
ATOM 2170 O O . ALA A 1 295 ? 34.130 17.544 -0.546 1.00 82.62 295 ALA A O 1
ATOM 2171 N N . GLU A 1 296 ? 33.878 17.444 1.670 1.00 78.50 296 GLU A N 1
ATOM 2172 C CA . GLU A 1 296 ? 32.405 17.416 1.611 1.00 78.50 296 GLU A CA 1
ATOM 2173 C C . GLU A 1 296 ? 31.790 18.643 0.917 1.00 78.50 296 GLU A C 1
ATOM 2175 O O . GLU A 1 296 ? 30.757 18.526 0.258 1.00 78.50 296 GLU A O 1
ATOM 2180 N N . ARG A 1 297 ? 32.446 19.808 0.983 1.00 80.62 297 ARG A N 1
ATOM 2181 C CA . ARG A 1 297 ? 32.027 21.010 0.241 1.00 80.62 297 ARG A CA 1
ATOM 2182 C C . ARG A 1 297 ? 32.004 20.792 -1.279 1.00 80.62 297 ARG A C 1
ATOM 2184 O O . ARG A 1 297 ? 31.138 21.338 -1.958 1.00 80.62 297 ARG A O 1
ATOM 2191 N N . ASP A 1 298 ? 32.884 19.938 -1.806 1.00 83.88 298 ASP A N 1
ATOM 2192 C CA . ASP A 1 298 ? 32.968 19.652 -3.243 1.00 83.88 298 ASP A CA 1
ATOM 2193 C C . ASP A 1 298 ? 31.776 18.796 -3.705 1.00 83.88 298 ASP A C 1
ATOM 2195 O O . ASP A 1 298 ? 31.335 18.884 -4.851 1.00 83.88 298 ASP A O 1
ATOM 2199 N N . VAL A 1 299 ? 31.175 18.022 -2.792 1.00 85.81 299 VAL A N 1
ATOM 2200 C CA . VAL A 1 299 ? 29.930 17.278 -3.041 1.00 85.81 299 VAL A CA 1
ATOM 2201 C C . VAL A 1 299 ? 28.757 18.240 -3.243 1.00 85.81 299 VAL A C 1
ATOM 2203 O O . VAL A 1 299 ? 27.921 18.020 -4.120 1.00 85.81 299 VAL A O 1
ATOM 2206 N N . VAL A 1 300 ? 28.700 19.328 -2.466 1.00 83.62 300 VAL A N 1
ATOM 2207 C CA . VAL A 1 300 ? 27.673 20.374 -2.616 1.00 83.62 300 VAL A CA 1
ATOM 2208 C C . VAL A 1 300 ? 27.830 21.080 -3.963 1.00 83.62 300 VAL A C 1
ATOM 2210 O O . VAL A 1 300 ? 26.850 21.249 -4.690 1.00 83.62 300 VAL A O 1
ATOM 2213 N N . VAL A 1 301 ? 29.070 21.395 -4.341 1.00 84.19 301 VAL A N 1
ATOM 2214 C CA . VAL A 1 301 ? 29.414 21.947 -5.658 1.00 84.19 301 VAL A CA 1
ATOM 2215 C C . VAL A 1 301 ? 28.988 20.998 -6.786 1.00 84.19 301 VAL A C 1
ATOM 2217 O O . VAL A 1 301 ? 28.324 21.425 -7.734 1.00 84.19 301 VAL A O 1
ATOM 2220 N N . ALA A 1 302 ? 29.270 19.697 -6.663 1.00 87.31 302 ALA A N 1
ATOM 2221 C CA . ALA A 1 302 ? 28.841 18.690 -7.633 1.00 87.31 302 ALA A CA 1
ATOM 2222 C C . ALA A 1 302 ? 27.316 18.584 -7.750 1.00 87.31 302 ALA A C 1
ATOM 2224 O O . ALA A 1 302 ? 26.785 18.517 -8.859 1.00 87.31 302 ALA A O 1
ATOM 2225 N N . ARG A 1 303 ? 26.592 18.648 -6.629 1.00 90.12 303 ARG A N 1
ATOM 2226 C CA . ARG A 1 303 ? 25.124 18.664 -6.599 1.00 90.12 303 ARG A CA 1
ATOM 2227 C C . ARG A 1 303 ? 24.543 19.874 -7.329 1.00 90.12 303 ARG A C 1
ATOM 2229 O O . ARG A 1 303 ? 23.607 19.729 -8.116 1.00 90.12 303 ARG A O 1
ATOM 2236 N N . GLN A 1 304 ? 25.066 21.066 -7.047 1.00 85.44 304 GLN A N 1
ATOM 2237 C CA . GLN A 1 304 ? 24.602 22.304 -7.670 1.00 85.44 304 GLN A CA 1
ATOM 2238 C C . GLN A 1 304 ? 24.884 22.294 -9.177 1.00 85.44 304 GLN A C 1
ATOM 2240 O O . GLN A 1 304 ? 23.981 22.578 -9.966 1.00 85.44 304 GLN A O 1
ATOM 2245 N N . ARG A 1 305 ? 26.087 21.868 -9.592 1.00 87.38 305 ARG A N 1
ATOM 2246 C CA . ARG A 1 305 ? 26.439 21.706 -11.012 1.00 87.38 305 ARG A CA 1
ATOM 2247 C C . ARG A 1 305 ? 25.549 20.692 -11.720 1.00 87.38 305 ARG A C 1
ATOM 2249 O O . ARG A 1 305 ? 25.071 20.991 -12.809 1.00 87.38 305 ARG A O 1
ATOM 2256 N N . ALA A 1 306 ? 25.248 19.558 -11.090 1.00 90.19 306 ALA A N 1
ATOM 2257 C CA . ALA A 1 306 ? 24.325 18.561 -11.627 1.00 90.19 306 ALA A CA 1
ATOM 2258 C C . ALA A 1 306 ? 22.924 19.144 -11.884 1.00 90.19 306 ALA A C 1
ATOM 2260 O O . ALA A 1 306 ? 22.341 18.927 -12.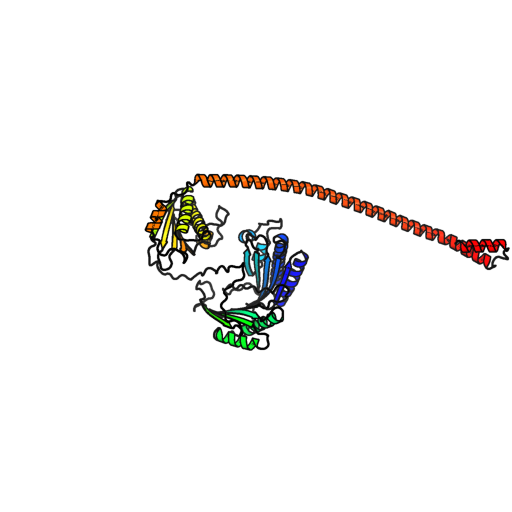946 1.00 90.19 306 ALA A O 1
ATOM 2261 N N . ARG A 1 307 ? 22.398 19.932 -10.935 1.00 88.12 307 ARG A N 1
ATOM 2262 C CA . ARG A 1 307 ? 21.092 20.594 -11.067 1.00 88.12 307 ARG A CA 1
ATOM 2263 C C . ARG A 1 307 ? 21.093 21.646 -12.177 1.00 88.12 307 ARG A C 1
ATOM 2265 O O . ARG A 1 307 ? 20.149 21.704 -12.959 1.00 88.12 307 ARG A O 1
ATOM 2272 N N . GLN A 1 308 ? 22.150 22.450 -12.256 1.00 84.56 308 GLN A N 1
ATOM 2273 C CA . GLN A 1 308 ? 22.304 23.484 -13.277 1.00 84.56 308 GLN A CA 1
ATOM 2274 C C . GLN A 1 308 ? 22.405 22.879 -14.682 1.00 84.56 308 GLN A C 1
ATOM 2276 O O . GLN A 1 308 ? 21.693 23.311 -15.584 1.00 84.56 308 GLN A O 1
ATOM 2281 N N . LEU A 1 309 ? 23.233 21.844 -14.848 1.00 88.62 309 LEU A N 1
ATOM 2282 C CA . LEU A 1 309 ? 23.342 21.068 -16.083 1.00 88.62 309 LEU A CA 1
ATOM 2283 C C . LEU A 1 309 ? 21.998 20.481 -16.500 1.00 88.62 309 LEU A C 1
ATOM 2285 O O . LEU A 1 309 ? 21.590 20.631 -17.647 1.00 88.62 309 LEU A O 1
ATOM 2289 N N . ALA A 1 310 ? 21.277 19.867 -15.562 1.00 88.75 310 ALA A N 1
ATOM 2290 C CA . ALA A 1 310 ? 19.959 19.321 -15.840 1.00 88.75 310 ALA A CA 1
ATOM 2291 C C . ALA A 1 310 ? 18.958 20.417 -16.269 1.00 88.75 310 ALA A C 1
ATOM 2293 O O . ALA A 1 310 ? 18.158 20.203 -17.176 1.00 88.75 310 ALA A O 1
ATOM 2294 N N . GLY A 1 311 ? 19.030 21.611 -15.675 1.00 85.56 311 GLY A N 1
ATOM 2295 C CA . GLY A 1 311 ? 18.240 22.765 -16.109 1.00 85.56 311 GLY A CA 1
ATOM 2296 C C . GLY A 1 311 ? 18.566 23.214 -17.537 1.00 85.56 311 GLY A C 1
ATOM 2297 O O . GLY A 1 311 ? 17.654 23.380 -18.343 1.00 85.56 311 GLY A O 1
ATOM 2298 N N . LEU A 1 312 ? 19.854 23.346 -17.871 1.00 84.38 312 LEU A N 1
ATOM 2299 C CA . LEU A 1 312 ? 20.312 23.740 -19.212 1.00 84.38 312 LEU A CA 1
ATOM 2300 C C . LEU A 1 312 ? 19.952 22.707 -20.290 1.00 84.38 312 LEU A C 1
ATOM 2302 O O . LEU A 1 312 ? 19.668 23.076 -21.425 1.00 84.38 312 LEU A O 1
ATOM 2306 N N . LEU A 1 313 ? 19.924 21.424 -19.928 1.00 85.19 313 LEU A N 1
ATOM 2307 C CA . LEU A 1 313 ? 19.551 20.317 -20.815 1.00 85.19 313 LEU A CA 1
ATOM 2308 C C . LEU A 1 313 ? 18.026 20.100 -20.912 1.00 85.19 313 LEU A C 1
ATOM 2310 O O . LEU A 1 313 ? 17.581 19.172 -21.583 1.00 85.19 313 LEU A O 1
ATOM 2314 N N . GLY A 1 314 ? 17.215 20.944 -20.262 1.00 84.38 314 GLY A N 1
ATOM 2315 C CA . GLY A 1 314 ? 15.754 20.927 -20.387 1.00 84.38 314 GLY A CA 1
ATOM 2316 C C . GLY A 1 314 ? 15.035 19.876 -19.537 1.00 84.38 314 GLY A C 1
ATOM 2317 O O . GLY A 1 314 ? 13.866 19.586 -19.788 1.00 84.38 314 GLY A O 1
ATOM 2318 N N . PHE A 1 315 ? 15.690 19.299 -18.524 1.00 86.25 315 PHE A N 1
ATOM 2319 C CA . PHE A 1 315 ? 15.038 18.358 -17.610 1.00 86.25 315 PHE A CA 1
ATOM 2320 C C . PHE A 1 315 ? 13.990 19.054 -16.733 1.00 86.25 315 PHE A C 1
ATOM 2322 O O . PHE A 1 315 ? 14.200 20.166 -16.241 1.00 86.25 315 PHE A O 1
ATOM 2329 N N . ALA A 1 316 ? 12.883 18.362 -16.451 1.00 85.94 316 ALA A N 1
ATOM 2330 C CA . ALA A 1 316 ? 11.872 18.828 -15.506 1.00 85.94 316 ALA A CA 1
ATOM 2331 C C . ALA A 1 316 ? 12.445 18.957 -14.081 1.00 85.94 316 ALA A C 1
ATOM 2333 O O . ALA A 1 316 ? 13.335 18.201 -13.692 1.00 85.94 316 ALA A O 1
ATOM 2334 N N . ALA A 1 317 ? 11.889 19.854 -13.258 1.00 78.94 317 ALA A N 1
ATOM 2335 C CA . ALA A 1 317 ? 12.374 20.118 -11.895 1.00 78.94 317 ALA A CA 1
ATOM 2336 C C . ALA A 1 317 ? 12.497 18.852 -11.017 1.00 78.94 317 ALA A C 1
ATOM 2338 O O . ALA A 1 317 ? 13.413 18.741 -10.199 1.00 78.94 317 ALA A O 1
ATOM 2339 N N . GLN A 1 318 ? 11.607 17.872 -11.215 1.00 80.44 318 GLN A N 1
ATOM 2340 C CA . GLN A 1 318 ? 11.681 16.578 -10.534 1.00 80.44 318 GLN A CA 1
ATOM 2341 C C . GLN A 1 318 ? 12.926 15.780 -10.945 1.00 80.44 318 GLN A C 1
ATOM 2343 O O . GLN A 1 318 ? 13.629 15.265 -10.078 1.00 80.44 318 GLN A O 1
ATOM 2348 N N . ASP A 1 319 ? 13.240 15.707 -12.240 1.00 84.81 319 ASP A N 1
ATOM 2349 C CA . ASP A 1 319 ? 14.426 14.996 -12.728 1.00 84.81 319 ASP A CA 1
ATOM 2350 C C . ASP A 1 319 ? 15.719 15.737 -12.385 1.00 84.81 319 ASP A C 1
ATOM 2352 O O . ASP A 1 319 ? 16.685 15.094 -11.982 1.00 84.81 319 ASP A O 1
ATOM 2356 N N . GLN A 1 320 ? 15.716 17.074 -12.400 1.00 86.88 320 GLN A N 1
ATOM 2357 C CA . GLN A 1 320 ? 16.833 17.870 -11.877 1.00 86.88 320 GLN A CA 1
ATOM 2358 C C . GLN A 1 320 ? 17.153 17.501 -10.417 1.00 86.88 320 GLN A C 1
ATOM 2360 O O . GLN A 1 320 ? 18.318 17.331 -10.056 1.00 86.88 320 GLN A O 1
ATOM 2365 N N . SER A 1 321 ? 16.124 17.332 -9.575 1.00 81.56 321 SER A N 1
ATOM 2366 C CA . SER A 1 321 ? 16.289 16.935 -8.169 1.00 81.56 321 SER A CA 1
ATOM 2367 C C . SER A 1 321 ? 16.807 15.499 -8.019 1.00 81.56 321 SER A C 1
ATOM 2369 O O . SER A 1 321 ? 17.677 15.235 -7.183 1.00 81.56 321 SER A O 1
ATOM 2371 N N . ARG A 1 322 ? 16.345 14.573 -8.871 1.00 85.31 322 ARG A N 1
ATOM 2372 C CA . ARG A 1 322 ? 16.829 13.181 -8.898 1.00 85.31 322 ARG A CA 1
ATOM 2373 C C . ARG A 1 322 ? 18.300 13.096 -9.292 1.00 85.31 322 ARG A C 1
ATOM 2375 O O . ARG A 1 322 ? 19.054 12.417 -8.601 1.00 85.31 322 ARG A O 1
ATOM 2382 N N . ILE A 1 323 ? 18.700 13.784 -10.364 1.00 88.25 323 ILE A N 1
ATOM 2383 C CA . ILE A 1 323 ? 20.090 13.813 -10.846 1.00 88.25 323 ILE A CA 1
ATOM 2384 C C . ILE A 1 323 ? 20.990 14.405 -9.756 1.00 88.25 323 ILE A C 1
ATOM 2386 O O . ILE A 1 323 ? 21.979 13.788 -9.377 1.00 88.25 323 ILE A O 1
ATOM 2390 N N . ALA A 1 324 ? 20.601 15.540 -9.167 1.00 87.50 324 ALA A N 1
ATOM 2391 C CA . ALA A 1 324 ? 21.366 16.181 -8.101 1.00 87.50 324 ALA A CA 1
ATOM 2392 C C . ALA A 1 324 ? 21.522 15.288 -6.854 1.00 87.50 324 ALA A C 1
ATOM 2394 O O . ALA A 1 324 ? 22.607 15.211 -6.273 1.00 87.50 324 ALA A O 1
ATOM 2395 N N . THR A 1 3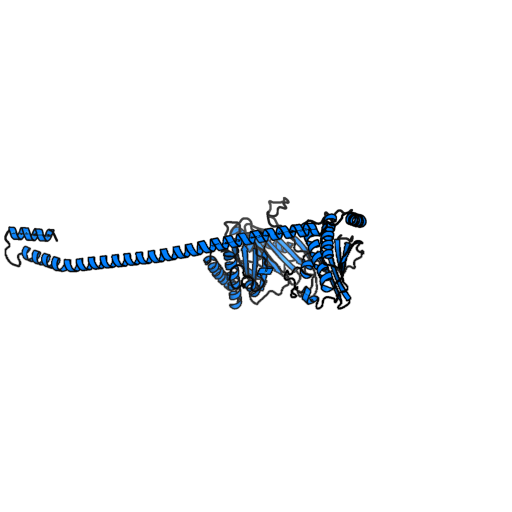25 ? 20.456 14.592 -6.447 1.00 84.62 325 THR A N 1
ATOM 2396 C CA . THR A 1 325 ? 20.487 13.655 -5.310 1.00 84.62 325 THR A CA 1
ATOM 2397 C C . THR A 1 325 ? 21.412 12.472 -5.594 1.00 84.62 325 THR A C 1
ATOM 2399 O O . THR A 1 325 ? 22.290 12.185 -4.786 1.00 84.62 325 THR A O 1
ATOM 2402 N N . ALA A 1 326 ? 21.279 11.846 -6.767 1.00 87.38 326 ALA A N 1
ATOM 2403 C CA . ALA A 1 326 ? 22.147 10.755 -7.210 1.00 87.38 326 ALA A CA 1
ATOM 2404 C C . ALA A 1 326 ? 23.631 11.157 -7.212 1.00 87.38 326 ALA A C 1
ATOM 2406 O O . ALA A 1 326 ? 24.460 10.472 -6.615 1.00 87.38 326 ALA A O 1
ATOM 2407 N N . THR A 1 327 ? 23.959 12.307 -7.808 1.00 91.69 327 THR A N 1
ATOM 2408 C CA . THR A 1 327 ? 25.324 12.847 -7.804 1.00 91.69 327 THR A CA 1
ATOM 2409 C C . THR A 1 327 ? 25.845 13.061 -6.388 1.00 91.69 327 THR A C 1
ATOM 2411 O O . THR A 1 327 ? 26.970 12.676 -6.091 1.00 91.69 327 THR A O 1
ATOM 2414 N N . SER A 1 328 ? 25.030 13.613 -5.487 1.00 89.25 328 SER A N 1
ATOM 2415 C CA . SER A 1 328 ? 25.452 13.873 -4.104 1.00 89.25 328 SER A CA 1
ATOM 2416 C C . SER A 1 328 ? 25.812 12.591 -3.357 1.00 89.25 328 SER A C 1
ATOM 2418 O O . SER A 1 328 ? 26.826 12.550 -2.667 1.00 89.25 328 SER A O 1
ATOM 2420 N N . GLU A 1 329 ? 24.998 11.543 -3.491 1.00 88.88 329 GLU A N 1
ATOM 2421 C CA . GLU A 1 329 ? 25.206 10.282 -2.773 1.00 88.88 329 GLU A CA 1
ATOM 2422 C C . GLU A 1 329 ? 26.447 9.535 -3.279 1.00 88.88 329 GLU A C 1
ATOM 2424 O O . GLU A 1 329 ? 27.244 9.045 -2.477 1.00 88.88 329 GLU A O 1
ATOM 2429 N N . ILE A 1 330 ? 26.666 9.493 -4.597 1.00 90.38 330 ILE A N 1
ATOM 2430 C CA . ILE A 1 330 ? 27.843 8.829 -5.174 1.00 90.38 330 ILE A CA 1
ATOM 2431 C C . ILE A 1 330 ? 29.126 9.627 -4.901 1.00 90.38 330 ILE A C 1
ATOM 2433 O O . ILE A 1 330 ? 30.112 9.046 -4.447 1.00 90.38 330 ILE A O 1
ATOM 2437 N N . CYS A 1 331 ? 29.111 10.952 -5.073 1.00 90.19 331 CYS A N 1
ATOM 2438 C CA . CYS A 1 331 ? 30.264 11.797 -4.749 1.00 90.19 331 CYS A CA 1
ATOM 2439 C C . CYS A 1 331 ? 30.610 11.744 -3.255 1.00 90.19 331 CYS A C 1
ATOM 2441 O O . CYS A 1 331 ? 31.786 11.674 -2.899 1.00 90.19 331 CYS A O 1
ATOM 2443 N N . ARG A 1 332 ? 29.605 11.717 -2.367 1.00 86.88 332 ARG A N 1
ATOM 2444 C CA . ARG A 1 332 ? 29.831 11.556 -0.924 1.00 86.88 332 ARG A CA 1
ATOM 2445 C C . ARG A 1 332 ? 30.499 10.223 -0.606 1.00 86.88 332 ARG A C 1
ATOM 2447 O O . ARG A 1 332 ? 31.387 10.192 0.239 1.00 86.88 332 ARG A O 1
ATOM 2454 N N . ASN A 1 333 ? 30.115 9.140 -1.283 1.00 86.50 333 ASN A N 1
ATOM 2455 C CA . ASN A 1 333 ? 30.766 7.843 -1.098 1.00 86.50 333 ASN A CA 1
ATOM 2456 C C . ASN A 1 333 ? 32.234 7.876 -1.542 1.00 86.50 333 ASN A C 1
ATOM 2458 O O . ASN A 1 333 ? 33.087 7.386 -0.804 1.00 86.50 333 ASN A O 1
ATOM 2462 N N . ALA A 1 334 ? 32.535 8.505 -2.681 1.00 86.31 334 ALA A N 1
ATOM 2463 C CA . ALA A 1 334 ? 33.912 8.675 -3.145 1.00 86.31 334 ALA A CA 1
ATOM 2464 C C . ALA A 1 334 ? 34.767 9.429 -2.107 1.00 86.31 334 ALA A C 1
ATOM 2466 O O . ALA A 1 334 ? 35.820 8.946 -1.703 1.00 86.31 334 ALA A O 1
ATOM 2467 N N . VAL A 1 335 ? 34.285 10.561 -1.579 1.00 85.81 335 VAL A N 1
ATOM 2468 C CA . VAL A 1 335 ? 35.020 11.321 -0.548 1.00 85.81 335 VAL A CA 1
ATOM 2469 C C . VAL A 1 335 ? 35.146 10.528 0.756 1.00 85.81 335 VAL A C 1
ATOM 2471 O O . VAL A 1 335 ? 36.235 10.415 1.310 1.00 85.81 335 VAL A O 1
ATOM 2474 N N . ARG A 1 336 ? 34.055 9.932 1.249 1.00 84.12 336 ARG A N 1
ATOM 2475 C CA . ARG A 1 336 ? 34.029 9.274 2.564 1.00 84.12 336 ARG A CA 1
ATOM 2476 C C . ARG A 1 336 ? 34.857 7.992 2.620 1.00 84.12 336 ARG A C 1
ATOM 2478 O O . ARG A 1 336 ? 35.474 7.723 3.647 1.00 84.12 336 ARG A O 1
ATOM 2485 N N . TYR A 1 337 ? 34.826 7.180 1.564 1.00 81.56 337 TYR A N 1
ATOM 2486 C CA . TYR A 1 337 ? 35.454 5.855 1.565 1.00 81.56 337 TYR A CA 1
ATOM 2487 C C . TYR A 1 337 ? 36.816 5.823 0.866 1.00 81.56 337 TYR A C 1
ATOM 2489 O O . TYR A 1 337 ? 37.643 4.983 1.218 1.00 81.56 337 TYR A O 1
ATOM 2497 N N . ALA A 1 338 ? 37.071 6.721 -0.089 1.00 80.94 338 ALA A N 1
ATOM 2498 C CA . ALA A 1 338 ? 38.342 6.793 -0.812 1.00 80.94 338 ALA A CA 1
ATOM 2499 C C . ALA A 1 338 ? 39.184 8.033 -0.468 1.00 80.94 338 ALA A C 1
ATOM 2501 O O . ALA A 1 338 ? 40.328 8.134 -0.910 1.00 80.94 338 ALA A O 1
ATOM 2502 N N . GLY A 1 339 ? 38.643 8.989 0.294 1.00 79.94 339 GLY A N 1
ATOM 2503 C CA . GLY A 1 339 ? 39.304 10.244 0.674 1.00 79.94 339 GLY A CA 1
ATOM 2504 C C . GLY A 1 339 ? 39.364 11.281 -0.451 1.00 79.94 339 GLY A C 1
ATOM 2505 O O . GLY A 1 339 ? 39.258 12.475 -0.194 1.00 79.94 339 GLY A O 1
ATOM 2506 N N . LYS A 1 340 ? 39.499 10.834 -1.702 1.00 85.75 340 LYS A N 1
ATOM 2507 C CA . LYS A 1 340 ? 39.479 11.671 -2.901 1.00 85.75 340 LYS A CA 1
ATOM 2508 C C . LYS A 1 340 ? 38.812 10.948 -4.065 1.00 85.75 340 LYS A C 1
ATOM 2510 O O . LYS A 1 340 ? 38.873 9.723 -4.167 1.00 85.75 340 LYS A O 1
ATOM 2515 N N . GLY A 1 341 ? 38.246 11.714 -4.982 1.00 91.00 341 GLY A N 1
ATOM 2516 C CA . GLY A 1 341 ? 37.682 11.198 -6.219 1.00 91.00 341 GLY A CA 1
ATOM 2517 C C . GLY A 1 341 ? 37.522 12.291 -7.260 1.00 91.00 341 GLY A C 1
ATOM 2518 O O . GLY A 1 341 ? 37.915 13.436 -7.058 1.00 91.00 341 GLY A O 1
ATOM 2519 N N . ARG A 1 342 ? 36.910 11.932 -8.377 1.00 92.88 342 ARG A N 1
ATOM 2520 C CA . ARG A 1 342 ? 36.622 12.831 -9.487 1.00 92.88 342 ARG A CA 1
ATOM 2521 C C . ARG A 1 342 ? 35.198 12.597 -9.948 1.00 92.88 342 ARG A C 1
ATOM 2523 O O . ARG A 1 342 ? 34.796 11.450 -10.110 1.00 92.88 342 ARG A O 1
ATOM 2530 N N . CYS A 1 343 ? 34.448 13.672 -10.158 1.00 93.62 343 CYS A N 1
ATOM 2531 C CA . CYS A 1 343 ? 33.119 13.644 -10.755 1.00 93.62 343 CYS A CA 1
ATOM 2532 C C . CYS A 1 343 ? 33.147 14.365 -12.100 1.00 93.62 343 CYS A C 1
ATOM 2534 O O . CYS A 1 343 ? 33.450 15.551 -12.171 1.00 93.62 343 CYS A O 1
ATOM 2536 N N . GLU A 1 344 ? 32.791 13.662 -13.160 1.00 92.00 344 GLU A N 1
ATOM 2537 C CA . GLU A 1 344 ? 32.749 14.160 -14.527 1.00 92.00 344 GLU A CA 1
ATOM 2538 C C . GLU A 1 344 ? 31.313 14.142 -15.031 1.00 92.00 344 GLU A C 1
ATOM 2540 O O . GLU A 1 344 ? 30.585 13.164 -14.857 1.00 92.00 344 GLU A O 1
ATOM 2545 N N . PHE A 1 345 ? 30.915 15.226 -15.683 1.00 91.12 345 PHE A N 1
ATOM 2546 C CA . PHE A 1 345 ? 29.654 15.326 -16.397 1.00 91.12 345 PHE A CA 1
ATOM 2547 C C . PHE A 1 345 ? 29.949 15.292 -17.887 1.00 91.12 345 PHE A C 1
ATOM 2549 O O . PHE A 1 345 ? 30.752 16.088 -18.376 1.00 91.12 345 PHE A O 1
ATOM 2556 N N . LEU A 1 346 ? 29.298 14.385 -18.603 1.00 88.81 346 LEU A N 1
ATOM 2557 C CA . LEU A 1 346 ? 29.468 14.180 -20.032 1.00 88.81 346 LEU A CA 1
ATOM 2558 C C . LEU A 1 346 ? 28.105 14.187 -20.728 1.00 88.81 346 LEU A C 1
ATOM 2560 O O . LEU A 1 346 ? 27.088 13.837 -20.127 1.00 88.81 346 LEU A O 1
ATOM 2564 N N . LEU A 1 347 ? 28.092 14.564 -22.002 1.00 86.44 347 LEU A N 1
ATOM 2565 C CA . LEU A 1 347 ? 26.939 14.426 -22.880 1.00 86.44 347 LEU A CA 1
ATOM 2566 C C . LEU A 1 347 ? 27.201 13.290 -23.868 1.00 86.44 347 LEU A C 1
ATOM 2568 O O . LEU A 1 347 ? 28.161 13.337 -24.635 1.00 86.44 347 LEU A O 1
ATOM 2572 N N . ASP A 1 348 ? 26.357 12.265 -23.840 1.00 84.31 348 ASP A N 1
ATOM 2573 C CA . ASP A 1 348 ? 26.304 11.271 -24.908 1.00 84.31 348 ASP A CA 1
ATOM 2574 C C . ASP A 1 348 ? 25.379 11.809 -26.005 1.00 84.31 348 ASP A C 1
ATOM 2576 O O . ASP A 1 348 ? 24.211 12.076 -25.733 1.00 84.31 348 ASP A O 1
ATOM 2580 N N . GLU A 1 349 ? 25.903 12.010 -27.216 1.00 76.81 349 GLU A N 1
ATOM 2581 C CA . GLU A 1 349 ? 25.151 12.464 -28.401 1.00 76.81 349 GLU A CA 1
ATOM 2582 C C . GLU A 1 349 ? 24.721 11.292 -29.306 1.00 76.81 349 GLU A C 1
ATOM 2584 O O . GLU A 1 349 ? 24.405 11.482 -30.481 1.00 76.81 349 GLU A O 1
ATOM 2589 N N . GLY A 1 350 ? 24.729 10.057 -28.790 1.00 69.19 350 GLY A N 1
ATOM 2590 C CA . GLY A 1 350 ? 24.253 8.879 -29.514 1.00 69.19 350 GLY A CA 1
ATOM 2591 C C . GLY A 1 350 ? 22.780 8.978 -29.945 1.00 69.19 350 GLY A C 1
ATOM 2592 O O . GLY A 1 350 ? 22.087 9.963 -29.705 1.00 69.19 350 GLY A O 1
ATOM 2593 N N . SER A 1 351 ? 22.236 7.909 -30.543 1.00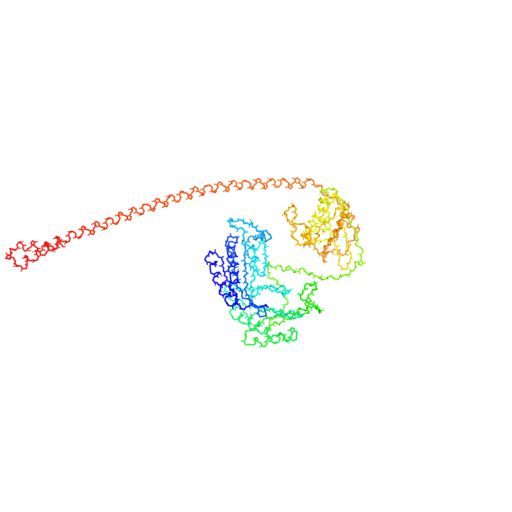 64.38 351 SER A N 1
ATOM 2594 C CA . SER A 1 351 ? 20.841 7.881 -31.038 1.00 64.38 351 SER A CA 1
ATOM 2595 C C . SER A 1 351 ? 19.771 8.221 -29.984 1.00 64.38 351 SER A C 1
ATOM 2597 O O . SER A 1 351 ? 18.618 8.458 -30.339 1.00 64.38 351 SER A O 1
ATOM 2599 N N . ARG A 1 352 ? 20.138 8.212 -28.699 1.00 72.94 352 ARG A N 1
ATOM 2600 C CA . ARG A 1 352 ? 19.374 8.797 -27.597 1.00 72.94 352 ARG A CA 1
ATOM 2601 C C . ARG A 1 352 ? 20.315 9.676 -26.782 1.00 72.94 352 ARG A C 1
ATOM 2603 O O . ARG A 1 352 ? 21.145 9.112 -26.064 1.00 72.94 352 ARG A O 1
ATOM 2610 N N . PRO A 1 353 ? 20.220 11.008 -26.884 1.00 81.75 353 PRO A N 1
ATOM 2611 C CA . PRO A 1 353 ? 21.137 11.861 -26.164 1.00 81.75 353 PRO A CA 1
ATOM 2612 C C . PRO A 1 353 ? 20.909 11.730 -24.657 1.00 81.75 353 PRO A C 1
ATOM 2614 O O . PRO A 1 353 ? 19.770 11.597 -24.202 1.00 81.75 353 PRO A O 1
ATOM 2617 N N . ALA A 1 354 ? 21.981 11.738 -23.870 1.00 88.38 354 ALA A N 1
ATOM 2618 C CA . ALA A 1 354 ? 21.879 11.514 -22.433 1.00 88.38 354 ALA A CA 1
ATOM 2619 C C . ALA A 1 354 ? 22.925 12.287 -21.623 1.00 88.38 354 ALA A C 1
ATOM 2621 O O . ALA A 1 354 ? 24.079 12.419 -22.031 1.00 88.38 354 ALA A O 1
ATOM 2622 N N . LEU A 1 355 ? 22.528 12.747 -20.433 1.00 90.25 355 LEU A N 1
ATOM 2623 C CA . LEU A 1 355 ? 23.461 13.268 -19.438 1.00 90.25 355 LEU A CA 1
ATOM 2624 C C . LEU A 1 355 ? 24.096 12.084 -18.713 1.00 90.25 355 LEU A C 1
ATOM 2626 O O . LEU A 1 355 ? 23.402 11.309 -18.049 1.00 90.25 355 LEU A O 1
ATOM 2630 N N . VAL A 1 356 ? 25.413 11.966 -18.824 1.00 91.44 356 VAL A N 1
ATOM 2631 C CA . VAL A 1 356 ? 26.222 10.945 -18.161 1.00 91.44 356 VAL A CA 1
ATOM 2632 C C . VAL A 1 356 ? 26.979 11.598 -17.014 1.00 91.44 356 VAL A C 1
ATOM 2634 O O . VAL A 1 356 ? 27.646 12.613 -17.194 1.00 91.44 356 VAL A O 1
ATOM 2637 N N . VAL A 1 357 ? 26.896 11.005 -15.830 1.00 92.81 357 VAL A N 1
ATOM 2638 C CA . VAL A 1 357 ? 27.711 11.386 -14.678 1.00 92.81 357 VAL A CA 1
ATOM 2639 C C . VAL A 1 357 ? 28.607 10.209 -14.334 1.00 92.81 357 VAL A C 1
ATOM 2641 O O . VAL A 1 357 ? 28.124 9.105 -14.075 1.00 92.81 357 VAL A O 1
ATOM 2644 N N . ARG A 1 358 ? 29.916 10.447 -14.357 1.00 92.69 358 ARG A N 1
ATOM 2645 C CA . ARG A 1 358 ? 30.944 9.470 -14.013 1.00 92.69 358 ARG A CA 1
ATOM 2646 C C . ARG A 1 358 ? 31.648 9.920 -12.749 1.00 92.69 358 ARG A C 1
ATOM 2648 O O . ARG A 1 358 ? 32.222 11.002 -12.710 1.00 92.69 358 ARG A O 1
ATOM 2655 N N . THR A 1 359 ? 31.626 9.087 -11.723 1.00 92.12 359 THR A N 1
ATOM 2656 C CA . THR A 1 359 ? 32.382 9.307 -10.495 1.00 92.12 359 THR A CA 1
ATOM 2657 C C . THR A 1 359 ? 33.420 8.209 -10.353 1.00 92.12 359 THR A C 1
ATOM 2659 O O . THR A 1 359 ? 33.060 7.039 -10.289 1.00 92.12 359 THR A O 1
ATOM 2662 N N . SER A 1 360 ? 34.694 8.578 -10.293 1.00 90.44 360 SER A N 1
ATOM 2663 C CA . SER A 1 360 ? 35.807 7.642 -10.128 1.00 90.44 360 SER A CA 1
ATOM 2664 C C . SER A 1 360 ? 36.607 7.974 -8.876 1.00 90.44 360 SER A C 1
ATOM 2666 O O . SER A 1 360 ? 36.926 9.141 -8.638 1.00 90.44 360 SER A O 1
ATOM 2668 N N . ASP A 1 361 ? 36.995 6.961 -8.117 1.00 90.50 361 ASP A N 1
ATOM 2669 C CA . ASP A 1 361 ? 37.893 7.084 -6.975 1.00 90.50 361 ASP A CA 1
ATOM 2670 C C . ASP A 1 361 ? 39.059 6.089 -7.050 1.00 90.50 361 ASP A C 1
ATOM 2672 O O . ASP A 1 361 ? 39.047 5.149 -7.838 1.00 90.50 361 ASP A O 1
ATOM 2676 N N . GLN A 1 362 ? 40.090 6.321 -6.234 1.00 85.38 362 GLN A N 1
ATOM 2677 C CA . GLN A 1 362 ? 41.256 5.432 -6.089 1.00 85.38 362 GLN A CA 1
ATOM 2678 C C . GLN A 1 362 ? 41.249 4.723 -4.726 1.00 85.38 362 GLN A C 1
ATOM 2680 O O . GLN A 1 362 ? 42.299 4.453 -4.145 1.00 85.38 362 GLN A O 1
ATOM 2685 N N . GLY A 1 363 ? 40.060 4.499 -4.166 1.00 80.62 363 GLY A N 1
ATOM 2686 C CA . GLY A 1 363 ? 39.884 3.947 -2.834 1.00 80.62 363 GLY A CA 1
ATOM 2687 C C . GLY A 1 363 ? 40.150 2.443 -2.736 1.00 80.62 363 GLY A C 1
ATOM 2688 O O . GLY A 1 363 ? 40.566 1.787 -3.692 1.00 80.62 363 GLY A O 1
ATOM 2689 N N . PRO A 1 364 ? 39.845 1.840 -1.576 1.00 76.00 364 PRO A N 1
ATOM 2690 C CA . PRO A 1 364 ? 40.040 0.408 -1.342 1.00 76.00 364 PRO A CA 1
ATOM 2691 C C . PRO A 1 364 ? 39.136 -0.500 -2.198 1.00 76.00 364 PRO A C 1
ATOM 2693 O O . PRO A 1 364 ? 39.313 -1.720 -2.172 1.00 76.00 364 PRO A O 1
ATOM 2696 N N . GLY A 1 365 ? 38.191 0.064 -2.956 1.00 74.62 365 GLY A N 1
ATOM 2697 C CA . GLY A 1 365 ? 37.147 -0.674 -3.665 1.00 74.62 365 GLY A CA 1
ATOM 2698 C C . GLY A 1 365 ? 36.034 -1.161 -2.727 1.00 74.62 365 GLY A C 1
ATOM 2699 O O . GLY A 1 365 ? 36.191 -1.218 -1.505 1.00 74.62 365 GLY A O 1
ATOM 2700 N N . ILE A 1 366 ? 34.885 -1.518 -3.296 1.00 74.69 366 ILE A N 1
ATOM 2701 C CA . ILE A 1 366 ? 33.730 -2.040 -2.563 1.00 74.69 366 ILE A CA 1
ATOM 2702 C C . ILE A 1 366 ? 33.859 -3.562 -2.476 1.00 74.69 366 ILE A C 1
ATOM 2704 O O . ILE A 1 366 ? 33.799 -4.271 -3.480 1.00 74.69 366 ILE A O 1
ATOM 2708 N N . ARG A 1 367 ? 34.020 -4.081 -1.255 1.00 65.00 367 ARG A N 1
ATOM 2709 C CA . ARG A 1 367 ? 33.989 -5.528 -0.986 1.00 65.00 367 ARG A CA 1
ATOM 2710 C C . ARG A 1 367 ? 32.543 -6.032 -1.071 1.00 65.00 367 ARG A C 1
ATOM 2712 O O . ARG A 1 367 ? 31.640 -5.346 -0.604 1.00 65.00 367 ARG A O 1
ATOM 2719 N N . ASN A 1 368 ? 32.332 -7.220 -1.643 1.00 66.69 368 ASN A N 1
ATOM 2720 C CA . ASN A 1 368 ? 31.011 -7.847 -1.820 1.00 66.69 368 ASN A CA 1
ATOM 2721 C C . ASN A 1 368 ? 29.974 -6.939 -2.510 1.00 66.69 368 ASN A C 1
ATOM 2723 O O . ASN A 1 368 ? 28.879 -6.708 -1.993 1.00 66.69 368 ASN A O 1
ATOM 2727 N N . LEU A 1 369 ? 30.302 -6.440 -3.707 1.00 69.75 369 LEU A N 1
ATOM 2728 C CA . LEU A 1 369 ? 29.414 -5.585 -4.504 1.00 69.75 369 LEU A CA 1
ATOM 2729 C C . LEU A 1 369 ? 28.001 -6.183 -4.679 1.00 69.75 369 LEU A C 1
ATOM 2731 O O . LEU A 1 369 ? 27.012 -5.461 -4.557 1.00 69.75 369 LEU A O 1
ATOM 2735 N N . ASP A 1 370 ? 27.893 -7.497 -4.885 1.00 66.81 370 ASP A N 1
ATOM 2736 C CA . ASP A 1 370 ? 26.608 -8.193 -5.040 1.00 66.81 370 ASP A CA 1
ATOM 2737 C C . ASP A 1 370 ? 25.717 -8.100 -3.795 1.00 66.81 370 ASP A C 1
ATOM 2739 O O . ASP A 1 370 ? 24.493 -8.019 -3.899 1.00 66.81 370 ASP A O 1
ATOM 2743 N N . GLU A 1 371 ? 26.310 -8.062 -2.603 1.00 63.50 371 GLU A N 1
ATOM 2744 C CA . GLU A 1 371 ? 25.582 -7.945 -1.342 1.00 63.50 371 GLU A CA 1
ATOM 2745 C C . GLU A 1 371 ? 25.046 -6.521 -1.144 1.00 63.50 371 GLU A C 1
ATOM 2747 O O . GLU A 1 371 ? 23.873 -6.341 -0.797 1.00 63.50 371 GLU A O 1
ATOM 2752 N N . VAL A 1 372 ? 25.860 -5.516 -1.483 1.00 63.75 372 VAL A N 1
ATOM 2753 C CA . VAL A 1 372 ? 25.472 -4.097 -1.482 1.00 63.75 372 VAL A CA 1
ATOM 2754 C C . VAL A 1 372 ? 24.353 -3.830 -2.491 1.00 63.75 372 VAL A C 1
ATOM 2756 O O . VAL A 1 372 ? 23.384 -3.135 -2.183 1.00 63.75 372 VAL A O 1
ATOM 2759 N N . LEU A 1 373 ? 24.433 -4.439 -3.677 1.00 62.03 373 LEU A N 1
ATOM 2760 C CA . LEU A 1 373 ? 23.403 -4.343 -4.713 1.00 62.03 373 LEU A CA 1
ATOM 2761 C C . LEU A 1 373 ? 22.147 -5.171 -4.398 1.00 62.03 373 LEU A C 1
ATOM 2763 O O . LEU A 1 373 ? 21.072 -4.839 -4.896 1.00 62.03 373 LEU A O 1
ATOM 2767 N N . SER A 1 374 ? 22.251 -6.205 -3.552 1.00 57.31 374 SER A N 1
ATOM 2768 C CA . SER A 1 374 ? 21.109 -7.023 -3.112 1.00 57.31 374 SER A CA 1
ATOM 2769 C C . SER A 1 374 ? 20.173 -6.311 -2.128 1.00 57.31 374 SER A C 1
ATOM 2771 O O . SER A 1 374 ? 19.134 -6.862 -1.771 1.00 57.31 374 SER A O 1
ATOM 2773 N N . GLY A 1 375 ? 20.530 -5.102 -1.674 1.00 52.41 375 GLY A N 1
ATOM 2774 C CA . GLY A 1 375 ? 19.734 -4.304 -0.734 1.00 52.41 375 GLY A CA 1
ATOM 2775 C C . GLY A 1 375 ? 19.774 -4.795 0.718 1.00 52.41 375 GLY A C 1
ATOM 2776 O O . GLY A 1 375 ? 19.133 -4.194 1.572 1.00 52.41 375 GLY A O 1
ATOM 2777 N N . ARG A 1 376 ? 20.534 -5.860 1.010 1.00 45.22 376 ARG A N 1
ATOM 2778 C CA . ARG A 1 376 ? 20.735 -6.403 2.368 1.00 45.22 376 ARG A CA 1
ATOM 2779 C C . ARG A 1 376 ? 21.767 -5.626 3.186 1.00 45.22 376 ARG A C 1
ATOM 2781 O O . ARG A 1 376 ? 21.785 -5.731 4.406 1.00 45.22 376 ARG A O 1
ATOM 2788 N N . TYR A 1 377 ? 22.601 -4.832 2.522 1.00 46.00 377 TYR A N 1
ATOM 2789 C CA . TYR A 1 377 ? 23.593 -3.983 3.166 1.00 46.00 377 TYR A CA 1
ATOM 2790 C C . TYR A 1 377 ? 22.963 -2.662 3.634 1.00 46.00 377 TYR A C 1
ATOM 2792 O O . TYR A 1 377 ? 22.478 -1.871 2.822 1.00 46.00 377 TYR A O 1
ATOM 2800 N N . GLN A 1 378 ? 22.987 -2.409 4.943 1.00 47.16 378 GLN A N 1
ATOM 2801 C CA . GLN A 1 378 ? 22.567 -1.138 5.531 1.00 47.16 378 GLN A CA 1
ATOM 2802 C C . GLN A 1 378 ? 23.759 -0.179 5.592 1.00 47.16 378 GLN A C 1
ATOM 2804 O O . GLN A 1 378 ? 24.772 -0.470 6.228 1.00 47.16 378 GLN A O 1
ATOM 2809 N N . SER A 1 379 ? 23.651 0.983 4.943 1.00 46.75 379 SER A N 1
ATOM 2810 C CA . SER A 1 379 ? 24.656 2.034 5.104 1.00 46.75 379 SER A CA 1
ATOM 2811 C C . SER A 1 379 ? 24.591 2.616 6.519 1.00 46.75 379 SER A C 1
ATOM 2813 O O . SER A 1 379 ? 23.510 2.802 7.079 1.00 46.75 379 SER A O 1
ATOM 2815 N N . ALA A 1 380 ? 25.746 3.000 7.068 1.00 43.06 380 ALA A N 1
ATOM 2816 C CA . ALA A 1 380 ? 25.871 3.604 8.400 1.00 43.06 380 ALA A CA 1
ATOM 2817 C C . ALA A 1 380 ? 25.093 4.932 8.588 1.00 43.06 380 ALA A C 1
ATOM 2819 O O . ALA A 1 380 ? 25.069 5.480 9.682 1.00 43.06 380 ALA A O 1
ATOM 2820 N N . THR A 1 381 ? 24.478 5.476 7.533 1.00 45.16 381 THR A N 1
ATOM 2821 C CA . THR A 1 381 ? 23.681 6.716 7.548 1.00 45.16 381 THR A CA 1
ATOM 2822 C C . THR A 1 381 ? 22.171 6.493 7.687 1.00 45.16 381 THR A C 1
ATOM 2824 O O . THR A 1 381 ? 21.428 7.468 7.731 1.00 45.16 381 THR A O 1
ATOM 2827 N N . GLY A 1 382 ? 21.685 5.245 7.733 1.00 39.66 382 GLY A N 1
ATOM 2828 C CA . GLY A 1 382 ? 20.302 4.907 8.120 1.00 39.66 382 GLY A CA 1
ATOM 2829 C C . GLY A 1 382 ? 19.167 5.302 7.153 1.00 39.66 382 GLY A C 1
ATOM 2830 O O . GLY A 1 382 ? 18.070 4.756 7.262 1.00 39.66 382 GLY A O 1
ATOM 2831 N N . MET A 1 383 ? 19.404 6.182 6.170 1.00 41.44 383 MET A N 1
ATOM 2832 C CA . MET A 1 383 ? 18.370 6.699 5.250 1.00 41.44 383 MET A CA 1
ATOM 2833 C C . MET A 1 383 ? 18.135 5.865 3.973 1.00 41.44 383 MET A C 1
ATOM 2835 O O . MET A 1 383 ? 17.253 6.193 3.188 1.00 41.44 383 MET A O 1
ATOM 2839 N N . GLY A 1 384 ? 18.892 4.788 3.727 1.00 49.16 384 GLY A N 1
ATOM 2840 C CA . GLY A 1 384 ? 18.638 3.856 2.608 1.00 49.16 384 GLY A CA 1
ATOM 2841 C C . GLY A 1 384 ? 18.828 4.418 1.183 1.00 49.16 384 GLY A C 1
ATOM 2842 O O . GLY A 1 384 ? 18.528 3.728 0.212 1.00 49.16 384 GLY A O 1
ATOM 2843 N N . LEU A 1 385 ? 19.351 5.640 1.037 1.00 51.22 385 LEU A N 1
ATOM 2844 C CA . LEU A 1 385 ? 19.451 6.392 -0.228 1.00 51.22 385 LEU A CA 1
ATOM 2845 C C . LEU A 1 385 ? 20.750 6.172 -1.032 1.00 51.22 385 LEU A C 1
ATOM 2847 O O . LEU A 1 385 ? 20.970 6.865 -2.018 1.00 51.22 385 LEU A O 1
ATOM 2851 N N . GLY A 1 386 ? 21.594 5.209 -0.646 1.00 67.00 386 GLY A N 1
ATOM 2852 C CA . GLY A 1 386 ? 22.926 5.000 -1.233 1.00 67.00 386 GLY A CA 1
ATOM 2853 C C . GLY A 1 386 ? 22.944 4.496 -2.690 1.00 67.00 386 GLY A C 1
ATOM 2854 O O . GLY A 1 386 ? 22.112 4.840 -3.528 1.00 67.00 386 GLY A O 1
ATOM 2855 N N . ILE A 1 387 ? 23.905 3.627 -3.014 1.00 74.31 387 ILE A N 1
ATOM 2856 C CA . ILE A 1 387 ? 24.126 3.077 -4.371 1.00 74.31 387 ILE A CA 1
ATOM 2857 C C . ILE A 1 387 ? 22.834 2.492 -4.987 1.00 74.31 387 ILE A C 1
ATOM 2859 O O . ILE A 1 387 ? 22.533 2.717 -6.160 1.00 74.31 387 ILE A O 1
ATOM 2863 N N . VAL A 1 388 ? 22.017 1.806 -4.178 1.00 73.75 388 VAL A N 1
ATOM 2864 C CA . VAL A 1 388 ? 20.732 1.215 -4.600 1.00 73.75 388 VAL A CA 1
ATOM 2865 C C . VAL A 1 388 ? 19.680 2.281 -4.927 1.00 73.75 388 VAL A C 1
ATOM 2867 O O . VAL A 1 388 ? 18.947 2.137 -5.906 1.00 73.75 388 VAL A O 1
ATOM 2870 N N . GLY A 1 389 ? 19.620 3.364 -4.146 1.00 71.75 389 GLY A N 1
ATOM 2871 C CA . GLY A 1 389 ? 18.721 4.491 -4.402 1.00 71.75 389 GLY A CA 1
ATOM 2872 C C . GLY A 1 389 ? 19.063 5.179 -5.720 1.00 71.75 389 GLY A C 1
ATOM 2873 O O . GLY A 1 389 ? 18.192 5.377 -6.566 1.00 71.75 389 GLY A O 1
ATOM 2874 N N . THR A 1 390 ? 20.353 5.422 -5.958 1.00 77.69 390 THR A N 1
ATOM 2875 C CA . THR A 1 390 ? 20.838 6.024 -7.209 1.00 77.69 390 THR A CA 1
ATOM 2876 C C . THR A 1 390 ? 20.490 5.170 -8.433 1.00 77.69 390 THR A C 1
ATOM 2878 O O . THR A 1 390 ? 19.968 5.689 -9.422 1.00 77.69 390 THR A O 1
ATOM 2881 N N . ARG A 1 391 ? 20.661 3.843 -8.340 1.00 78.12 391 ARG A N 1
ATOM 2882 C CA . ARG A 1 391 ? 20.267 2.896 -9.397 1.00 78.12 391 ARG A CA 1
ATOM 2883 C C . ARG A 1 391 ? 18.772 2.942 -9.734 1.00 78.12 391 ARG A C 1
ATOM 2885 O O . ARG A 1 391 ? 18.413 2.722 -10.886 1.00 78.12 391 ARG A O 1
ATOM 2892 N N . ARG A 1 392 ? 17.895 3.205 -8.758 1.00 76.31 392 ARG A N 1
ATOM 2893 C CA . ARG A 1 392 ? 16.439 3.310 -8.984 1.00 76.31 392 ARG A CA 1
ATOM 2894 C C . ARG A 1 392 ? 16.039 4.637 -9.629 1.00 76.31 392 ARG A C 1
ATOM 2896 O O . ARG A 1 392 ? 15.084 4.682 -10.400 1.00 76.31 392 ARG A O 1
ATOM 2903 N N . LEU A 1 393 ? 16.744 5.718 -9.301 1.00 77.31 393 LEU A N 1
ATOM 2904 C CA . LEU A 1 393 ? 16.415 7.062 -9.777 1.00 77.31 393 LEU A CA 1
ATOM 2905 C C . LEU A 1 393 ? 16.853 7.286 -11.233 1.00 77.31 393 LEU A C 1
ATOM 2907 O O . LEU A 1 393 ? 16.122 7.927 -11.996 1.00 77.31 393 LEU A O 1
ATOM 2911 N N . MET A 1 394 ? 18.006 6.744 -11.624 1.00 85.38 394 MET A N 1
ATOM 2912 C CA . MET A 1 394 ? 18.634 6.957 -12.937 1.00 85.38 394 MET A CA 1
ATOM 2913 C C . MET A 1 394 ? 18.169 5.934 -13.982 1.00 85.38 394 MET A C 1
ATOM 2915 O O . MET A 1 394 ? 17.585 4.912 -13.623 1.00 85.38 394 MET A O 1
ATOM 2919 N N . ASP A 1 395 ? 18.373 6.212 -15.272 1.00 83.56 395 ASP A N 1
ATOM 2920 C CA . ASP A 1 395 ? 17.925 5.325 -16.361 1.00 83.56 395 ASP A CA 1
ATOM 2921 C C . ASP A 1 395 ? 18.942 4.207 -16.618 1.00 83.56 395 ASP A C 1
ATOM 2923 O O . ASP A 1 395 ? 18.571 3.047 -16.806 1.00 83.56 395 ASP A O 1
ATOM 2927 N N . ARG A 1 396 ? 20.236 4.539 -16.532 1.00 84.25 396 ARG A N 1
ATOM 2928 C CA . ARG A 1 396 ? 21.339 3.572 -16.538 1.00 84.25 396 ARG A CA 1
ATOM 2929 C C . ARG A 1 396 ? 22.230 3.795 -15.324 1.00 84.25 396 ARG A C 1
ATOM 2931 O O . ARG A 1 396 ? 22.449 4.930 -14.912 1.00 84.25 396 ARG A O 1
ATOM 2938 N N . PHE A 1 397 ? 22.735 2.703 -14.762 1.00 85.31 397 PHE A N 1
ATOM 2939 C CA . PHE A 1 397 ? 23.677 2.710 -13.648 1.00 85.31 397 PHE A CA 1
ATOM 2940 C C . PHE A 1 397 ? 24.639 1.535 -13.812 1.00 85.31 397 PHE A C 1
ATOM 2942 O O . PHE A 1 397 ? 24.203 0.387 -13.912 1.00 85.31 397 PHE A O 1
ATOM 2949 N N . VAL A 1 398 ? 25.930 1.830 -13.843 1.00 83.75 398 VAL A N 1
ATOM 2950 C CA . VAL A 1 398 ? 27.032 0.877 -13.934 1.00 83.75 398 VAL A CA 1
ATOM 2951 C C . VAL A 1 398 ? 27.989 1.193 -12.798 1.00 83.75 398 VAL A C 1
ATOM 2953 O O . VAL A 1 398 ? 28.262 2.356 -12.512 1.00 83.75 398 VAL A O 1
ATOM 2956 N N . ILE A 1 399 ? 28.464 0.155 -12.125 1.00 84.94 399 ILE A N 1
ATOM 2957 C CA . ILE A 1 399 ? 29.470 0.279 -11.082 1.00 84.94 399 ILE A CA 1
ATOM 2958 C C . ILE A 1 399 ? 30.534 -0.778 -11.319 1.00 84.94 399 ILE A C 1
ATOM 2960 O O . ILE A 1 399 ? 30.234 -1.970 -11.376 1.00 84.94 399 ILE A O 1
ATOM 2964 N N . GLU A 1 400 ? 31.765 -0.320 -11.463 1.00 83.44 400 GLU A N 1
ATOM 2965 C CA . GLU A 1 400 ? 32.946 -1.146 -11.612 1.00 83.44 400 GLU A CA 1
ATOM 2966 C C . GLU A 1 400 ? 33.839 -0.878 -10.413 1.00 83.44 400 GLU A C 1
ATOM 2968 O O . GLU A 1 400 ? 34.209 0.253 -10.117 1.00 83.44 400 GLU A O 1
ATOM 2973 N N . THR A 1 401 ? 34.146 -1.918 -9.654 1.00 83.88 401 THR A N 1
ATOM 2974 C CA . THR A 1 401 ? 34.978 -1.785 -8.465 1.00 83.88 401 THR A CA 1
ATOM 2975 C C . THR A 1 401 ? 35.977 -2.916 -8.446 1.00 83.88 401 THR A C 1
ATOM 2977 O O . THR A 1 401 ? 35.630 -4.072 -8.689 1.00 83.88 401 THR A O 1
ATOM 2980 N N . THR A 1 402 ? 37.235 -2.582 -8.191 1.00 81.31 402 THR A N 1
ATOM 2981 C CA . THR A 1 402 ? 38.296 -3.574 -8.048 1.00 81.31 402 THR A CA 1
ATOM 2982 C C . THR A 1 402 ? 38.947 -3.369 -6.685 1.00 81.31 402 THR A C 1
ATOM 2984 O O . THR A 1 402 ? 39.431 -2.265 -6.414 1.00 81.31 402 THR A O 1
ATOM 2987 N N . PRO A 1 403 ? 38.985 -4.396 -5.813 1.00 77.94 403 PRO A N 1
ATOM 2988 C CA . PRO A 1 403 ? 39.636 -4.289 -4.513 1.00 77.94 403 PRO A CA 1
ATOM 2989 C C . PRO A 1 403 ? 41.065 -3.739 -4.640 1.00 77.94 403 PRO A C 1
ATOM 2991 O O . PRO A 1 403 ? 41.888 -4.285 -5.372 1.00 77.94 403 PRO A O 1
ATOM 2994 N N . GLY A 1 404 ? 41.345 -2.630 -3.954 1.00 74.44 404 GLY A N 1
ATOM 2995 C CA . GLY A 1 404 ? 42.643 -1.947 -3.957 1.00 74.44 404 GLY A CA 1
ATOM 2996 C C . GLY A 1 404 ? 42.968 -1.090 -5.189 1.00 74.44 404 GLY A C 1
ATOM 2997 O O . GLY A 1 404 ? 44.052 -0.515 -5.229 1.00 74.44 404 GLY A O 1
ATOM 2998 N N . ARG A 1 405 ? 42.077 -0.986 -6.186 1.00 79.81 405 ARG A N 1
ATOM 2999 C CA . ARG A 1 405 ? 42.261 -0.129 -7.380 1.00 79.81 405 ARG A CA 1
ATOM 3000 C C . ARG A 1 405 ? 41.206 0.974 -7.531 1.00 79.81 405 ARG A C 1
ATOM 3002 O O . ARG A 1 405 ? 41.315 1.766 -8.461 1.00 79.81 405 ARG A O 1
ATOM 3009 N N . GLY A 1 406 ? 40.237 1.043 -6.618 1.00 86.12 406 GLY A N 1
ATOM 3010 C CA . GLY A 1 406 ? 39.192 2.064 -6.602 1.00 86.12 406 GLY A CA 1
ATOM 3011 C C . GLY A 1 406 ? 37.851 1.610 -7.168 1.00 86.12 406 GLY A C 1
ATOM 3012 O O . GLY A 1 406 ? 37.643 0.436 -7.500 1.00 86.12 406 GLY A O 1
ATOM 3013 N N . THR A 1 407 ? 36.920 2.557 -7.221 1.00 86.88 407 THR A N 1
ATOM 3014 C CA . THR A 1 407 ? 35.565 2.358 -7.738 1.00 86.88 407 THR A CA 1
ATOM 3015 C C . THR A 1 407 ? 35.240 3.410 -8.787 1.00 86.88 407 THR A C 1
ATOM 3017 O O . THR A 1 407 ? 35.483 4.597 -8.594 1.00 86.88 407 THR A O 1
ATOM 3020 N N . GLU A 1 408 ? 34.653 2.971 -9.891 1.00 88.62 408 GLU A N 1
ATOM 3021 C CA . GLU A 1 408 ? 34.041 3.820 -10.898 1.00 88.62 408 GLU A CA 1
ATOM 3022 C C . GLU A 1 408 ? 32.533 3.571 -10.919 1.00 88.62 408 GLU A C 1
ATOM 3024 O O . GLU A 1 408 ? 32.055 2.439 -10.978 1.00 88.62 408 GLU A O 1
ATOM 3029 N N . VAL A 1 409 ? 31.765 4.650 -10.851 1.00 89.19 409 VAL A N 1
ATOM 3030 C CA . VAL A 1 409 ? 30.310 4.640 -10.910 1.00 89.19 409 VAL A CA 1
ATOM 3031 C C . VAL A 1 409 ? 29.879 5.537 -12.054 1.00 89.19 409 VAL A C 1
ATOM 3033 O O . VAL A 1 409 ? 30.157 6.733 -12.054 1.00 89.19 409 VAL A O 1
ATOM 3036 N N . VAL A 1 410 ? 29.156 4.973 -13.012 1.00 88.50 410 VAL A N 1
ATOM 3037 C CA . VAL A 1 410 ? 28.605 5.700 -14.152 1.00 88.50 410 VAL A CA 1
ATOM 3038 C C . VAL A 1 410 ? 27.094 5.607 -14.099 1.00 88.50 410 VAL A C 1
ATOM 3040 O O . VAL A 1 410 ? 26.526 4.516 -14.090 1.00 88.50 410 VAL A O 1
ATOM 3043 N N . PHE A 1 411 ? 26.417 6.747 -14.094 1.00 90.62 411 PHE A N 1
ATOM 3044 C CA . PHE A 1 411 ? 24.966 6.786 -14.179 1.00 90.62 411 PHE A CA 1
ATOM 3045 C C . PHE A 1 411 ? 24.486 7.804 -15.200 1.00 90.62 411 PHE A C 1
ATOM 3047 O O . PHE A 1 411 ? 25.144 8.804 -15.477 1.00 90.62 411 PHE A O 1
ATOM 3054 N N . THR A 1 412 ? 23.339 7.510 -15.802 1.00 89.06 412 THR A N 1
ATOM 3055 C CA . THR A 1 412 ? 22.868 8.205 -16.998 1.00 89.06 412 THR A CA 1
ATOM 3056 C C . THR A 1 412 ? 21.387 8.528 -16.889 1.00 89.06 412 THR A C 1
ATOM 3058 O O . THR A 1 412 ? 20.600 7.709 -16.396 1.00 89.06 412 THR A O 1
ATOM 3061 N N . LYS A 1 413 ? 21.013 9.706 -17.390 1.00 88.94 413 LYS A N 1
ATOM 3062 C CA . LYS A 1 413 ? 19.627 10.132 -17.579 1.00 88.94 413 LYS A CA 1
ATOM 3063 C C . LYS A 1 413 ? 19.398 10.507 -19.047 1.00 88.94 413 LYS A C 1
ATOM 3065 O O . LYS A 1 413 ? 20.116 11.363 -19.565 1.00 88.94 413 LYS A O 1
ATOM 3070 N N . GLU A 1 414 ? 18.436 9.862 -19.707 1.00 89.00 414 GLU A N 1
ATOM 3071 C CA . GLU A 1 414 ? 18.076 10.162 -21.103 1.00 89.00 414 GLU A CA 1
ATOM 3072 C C . GLU A 1 414 ? 17.485 11.579 -21.186 1.00 89.00 414 GLU A C 1
ATOM 3074 O O . GLU A 1 414 ? 16.654 11.950 -20.353 1.00 89.00 414 GLU A O 1
ATOM 3079 N N . LEU A 1 415 ? 17.923 12.384 -22.160 1.00 84.06 415 LEU A N 1
ATOM 3080 C CA . LEU A 1 415 ? 17.361 13.717 -22.376 1.00 84.06 415 LEU A CA 1
ATOM 3081 C C . LEU A 1 415 ? 15.884 13.599 -22.796 1.00 84.06 415 LEU A C 1
ATOM 3083 O O . LEU A 1 415 ? 15.531 12.681 -23.539 1.00 84.06 415 LEU A O 1
ATOM 3087 N N . PRO A 1 416 ? 15.012 14.517 -22.347 1.00 81.38 416 PRO A N 1
ATOM 3088 C CA . PRO A 1 416 ? 13.621 14.534 -22.784 1.00 81.38 416 PRO A CA 1
ATOM 3089 C C . PRO A 1 416 ? 13.515 14.856 -24.282 1.00 81.38 416 PRO A C 1
ATOM 3091 O O . PRO A 1 416 ? 14.329 15.607 -24.812 1.00 81.38 416 PRO A O 1
ATOM 3094 N N . ASP A 1 417 ? 12.458 14.380 -24.950 1.00 69.62 417 ASP A N 1
ATOM 3095 C CA . ASP A 1 417 ? 12.196 14.674 -26.376 1.00 69.62 417 ASP A CA 1
ATOM 3096 C C . ASP A 1 417 ? 12.046 16.185 -26.661 1.00 69.62 417 ASP A C 1
ATOM 3098 O O . ASP A 1 417 ? 12.212 16.640 -27.790 1.00 69.62 417 ASP A O 1
ATOM 3102 N N . SER A 1 418 ? 11.731 16.974 -25.626 1.00 61.19 418 SER A N 1
ATOM 3103 C CA . SER A 1 418 ? 1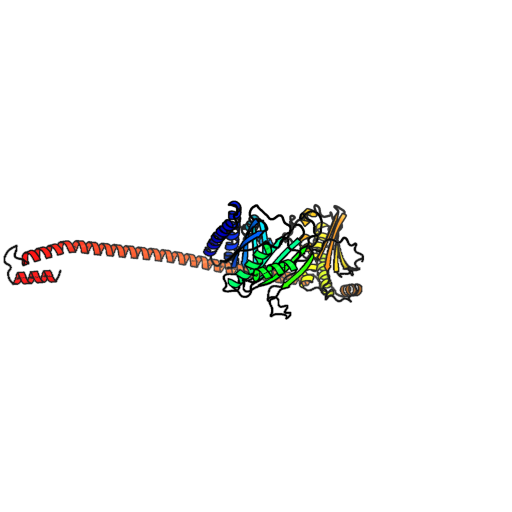1.650 18.438 -25.660 1.00 61.19 418 SER A CA 1
ATOM 3104 C C . SER A 1 418 ? 12.994 19.144 -25.455 1.00 61.19 418 SER A C 1
ATOM 3106 O O . SER A 1 418 ? 13.024 20.374 -25.389 1.00 61.19 418 SER A O 1
ATOM 3108 N N . ALA A 1 419 ? 14.089 18.402 -25.268 1.00 62.38 419 ALA A N 1
ATOM 3109 C CA . ALA A 1 419 ? 15.406 18.990 -25.094 1.00 62.38 419 ALA A CA 1
ATOM 3110 C C . ALA A 1 419 ? 15.832 19.711 -26.383 1.00 62.38 419 ALA A C 1
ATOM 3112 O O . ALA A 1 419 ? 15.571 19.222 -27.486 1.00 62.38 419 ALA A O 1
ATOM 3113 N N . PRO A 1 420 ? 16.484 20.880 -26.280 1.00 58.78 420 PRO A N 1
ATOM 3114 C CA . PRO A 1 420 ? 16.899 21.628 -27.454 1.00 58.78 420 PRO A CA 1
ATOM 3115 C C . PRO A 1 420 ? 17.880 20.791 -28.284 1.00 58.78 420 PRO A C 1
ATOM 3117 O O . PRO A 1 420 ? 19.017 20.572 -27.874 1.00 58.78 420 PRO A O 1
ATOM 3120 N N . ALA A 1 421 ? 17.466 20.390 -29.490 1.00 52.97 421 ALA A N 1
ATOM 3121 C CA . ALA A 1 421 ? 18.267 19.625 -30.456 1.00 52.97 421 ALA A CA 1
ATOM 3122 C C . ALA A 1 421 ? 19.533 20.363 -30.966 1.00 52.97 421 ALA A C 1
ATOM 3124 O O . ALA A 1 421 ? 20.190 19.903 -31.894 1.00 52.97 421 ALA A O 1
ATOM 3125 N N . ALA A 1 422 ? 19.862 21.524 -30.390 1.00 47.81 422 ALA A N 1
ATOM 3126 C CA . ALA A 1 422 ? 20.854 22.475 -30.884 1.00 47.81 422 ALA A CA 1
ATOM 3127 C C . ALA A 1 422 ? 21.871 22.950 -29.828 1.00 47.81 422 ALA A C 1
ATOM 3129 O O . ALA A 1 422 ? 22.721 23.781 -30.153 1.00 47.81 422 ALA A O 1
ATOM 3130 N N . ALA A 1 423 ? 21.815 22.475 -28.579 1.00 55.97 423 ALA A N 1
ATOM 3131 C CA . ALA A 1 423 ? 22.770 22.915 -27.564 1.00 55.97 423 ALA A CA 1
ATOM 3132 C C . ALA A 1 423 ? 24.119 22.206 -27.763 1.00 55.97 423 ALA A C 1
ATOM 3134 O O . ALA A 1 423 ? 24.300 21.066 -27.341 1.00 55.97 423 ALA A O 1
ATOM 3135 N N . LYS A 1 424 ? 25.073 22.877 -28.423 1.00 66.31 424 LYS A N 1
ATOM 3136 C CA . LYS A 1 424 ? 26.428 22.339 -28.604 1.00 66.31 424 LYS A CA 1
ATOM 3137 C C . LYS A 1 424 ? 27.090 22.164 -27.226 1.00 66.31 424 LYS A C 1
ATOM 3139 O O . LYS A 1 424 ? 27.075 23.122 -26.447 1.00 66.31 424 LYS A O 1
ATOM 3144 N N . PRO A 1 425 ? 27.740 21.023 -26.928 1.00 67.62 425 PRO A N 1
ATOM 3145 C CA . PRO A 1 425 ? 28.414 20.778 -25.645 1.00 67.62 425 PRO A CA 1
ATOM 3146 C C . PRO A 1 425 ? 29.367 21.900 -25.213 1.00 67.62 425 PRO A C 1
ATOM 3148 O O . PRO A 1 425 ? 29.428 22.249 -24.035 1.00 67.62 425 PRO A O 1
ATOM 3151 N N . SER A 1 426 ? 30.046 22.532 -26.175 1.00 68.19 426 SER A N 1
ATOM 3152 C CA . SER A 1 426 ? 30.935 23.673 -25.942 1.00 68.19 426 SER A CA 1
ATOM 3153 C C . SER A 1 426 ? 30.219 24.915 -25.401 1.00 68.19 426 SER A C 1
ATOM 3155 O O . SER A 1 426 ? 30.763 25.595 -24.538 1.00 68.19 426 SER A O 1
ATOM 3157 N N . GLN A 1 427 ? 28.989 25.192 -25.842 1.00 74.38 427 GLN A N 1
ATOM 3158 C CA . GLN A 1 427 ? 28.198 26.331 -25.361 1.00 74.38 427 GLN A CA 1
ATOM 3159 C C . GLN A 1 427 ? 27.691 26.098 -23.936 1.00 74.38 427 GLN A C 1
ATOM 3161 O O . GLN A 1 427 ? 27.708 27.013 -23.116 1.00 74.38 427 GLN A O 1
ATOM 3166 N N . ILE A 1 428 ? 27.290 24.863 -23.623 1.00 76.94 428 ILE A N 1
ATOM 3167 C CA . ILE A 1 428 ? 26.870 24.473 -22.271 1.00 76.94 428 ILE A CA 1
ATOM 3168 C C . ILE A 1 428 ? 28.057 24.587 -21.306 1.00 76.94 428 ILE A C 1
ATOM 3170 O O . ILE A 1 428 ? 27.922 25.177 -20.233 1.00 76.94 428 ILE A O 1
ATOM 3174 N N . ALA A 1 429 ? 29.228 24.075 -21.700 1.00 71.56 429 ALA A N 1
ATOM 3175 C CA . ALA A 1 429 ? 30.458 24.181 -20.920 1.00 71.56 429 ALA A CA 1
ATOM 3176 C C . ALA A 1 429 ? 30.870 25.648 -20.687 1.00 71.56 429 ALA A C 1
ATOM 3178 O O . ALA A 1 429 ? 31.202 26.029 -19.563 1.00 71.56 429 ALA A O 1
ATOM 3179 N N . GLU A 1 430 ? 30.778 26.500 -21.712 1.00 71.94 430 GLU A N 1
ATOM 3180 C CA . GLU A 1 430 ? 31.087 27.930 -21.602 1.00 71.94 430 GLU A CA 1
ATOM 3181 C C . GLU A 1 430 ? 30.088 28.679 -20.699 1.00 71.94 430 GLU A C 1
ATOM 3183 O O . GLU A 1 430 ? 30.484 29.487 -19.857 1.00 71.94 430 GLU A O 1
ATOM 3188 N N . GLN A 1 431 ? 28.791 28.379 -20.801 1.00 76.75 431 GLN A N 1
ATOM 3189 C CA . GLN A 1 431 ? 27.757 28.972 -19.949 1.00 76.75 431 GLN A CA 1
ATOM 3190 C C . GLN A 1 431 ? 27.906 28.555 -18.476 1.00 76.75 431 GLN A C 1
ATOM 3192 O O . GLN A 1 431 ? 27.696 29.368 -17.570 1.00 76.75 431 GLN A O 1
ATOM 3197 N N . LEU A 1 432 ? 28.323 27.312 -18.222 1.00 72.62 432 LEU A N 1
ATOM 3198 C CA . LEU A 1 432 ? 28.662 26.828 -16.881 1.00 72.62 432 LEU A CA 1
ATOM 3199 C C . LEU A 1 432 ? 29.885 27.538 -16.304 1.00 72.62 432 LEU A C 1
ATOM 3201 O O . LEU A 1 432 ? 29.875 27.891 -15.123 1.00 72.62 432 LEU A O 1
ATOM 3205 N N . ALA A 1 433 ? 30.911 27.777 -17.125 1.00 70.06 433 ALA A N 1
ATOM 3206 C CA . ALA A 1 433 ? 32.108 28.505 -16.714 1.00 70.06 433 ALA A CA 1
ATOM 3207 C C . ALA A 1 433 ? 31.798 29.968 -16.347 1.00 70.06 433 ALA A C 1
ATOM 3209 O O . ALA A 1 433 ? 32.391 30.506 -15.416 1.00 70.06 433 ALA A O 1
ATOM 3210 N N . ARG A 1 434 ? 30.834 30.595 -17.035 1.00 70.38 434 ARG A N 1
ATOM 3211 C CA . ARG A 1 434 ? 30.417 31.992 -16.807 1.00 70.38 434 ARG A CA 1
ATOM 3212 C C . ARG A 1 434 ? 29.415 32.186 -15.669 1.00 70.38 434 ARG A C 1
ATOM 3214 O O . ARG A 1 434 ? 29.231 33.317 -15.235 1.00 70.38 434 ARG A O 1
ATOM 3221 N N . THR A 1 435 ? 28.759 31.125 -15.196 1.00 62.38 435 THR A N 1
ATOM 3222 C CA . THR A 1 435 ? 27.787 31.208 -14.096 1.00 62.38 435 THR A CA 1
ATOM 3223 C C . THR A 1 435 ? 28.457 30.773 -12.788 1.00 62.38 435 THR A C 1
ATOM 3225 O O . THR A 1 435 ? 28.721 29.571 -12.626 1.00 62.38 435 THR A O 1
ATOM 3228 N N . PRO A 1 436 ? 28.739 31.704 -11.854 1.00 57.84 436 PRO A N 1
ATOM 3229 C CA . PRO A 1 436 ? 29.270 31.357 -10.543 1.00 57.84 436 PRO A CA 1
ATOM 3230 C C . PRO A 1 436 ? 28.273 30.470 -9.797 1.00 57.84 436 PRO A C 1
ATOM 3232 O O . PRO A 1 436 ? 27.062 30.685 -9.870 1.00 57.84 436 PRO A O 1
ATOM 3235 N N . LEU A 1 437 ? 28.776 29.472 -9.074 1.00 61.38 437 LEU A N 1
ATOM 3236 C CA . LEU A 1 437 ? 27.956 28.735 -8.117 1.00 61.38 437 LEU A CA 1
ATOM 3237 C C . LEU A 1 437 ? 27.587 29.691 -6.973 1.00 61.38 437 LEU A C 1
ATOM 3239 O O . LEU A 1 437 ? 28.484 30.389 -6.491 1.00 61.38 437 LEU A O 1
ATOM 3243 N N . PRO A 1 438 ? 26.313 29.769 -6.543 1.00 53.12 438 PRO A N 1
ATOM 3244 C CA . PRO A 1 438 ? 25.951 30.578 -5.386 1.00 53.12 438 PRO A CA 1
ATOM 3245 C C . PRO A 1 438 ? 26.769 30.101 -4.181 1.00 53.12 438 PRO A C 1
ATOM 3247 O O . PRO A 1 438 ? 26.850 28.901 -3.906 1.00 53.12 438 PRO A O 1
ATOM 3250 N N . ALA A 1 439 ? 27.439 31.045 -3.517 1.00 52.06 439 ALA A N 1
ATOM 3251 C CA . ALA A 1 439 ? 28.339 30.770 -2.408 1.00 52.06 439 ALA A CA 1
ATOM 3252 C C . ALA A 1 439 ? 27.598 29.995 -1.303 1.00 52.06 439 ALA A C 1
ATOM 3254 O O . ALA A 1 439 ? 26.655 30.479 -0.682 1.00 52.06 439 ALA A O 1
ATOM 3255 N N . THR A 1 440 ? 28.052 28.767 -1.073 1.00 56.28 440 THR A N 1
ATOM 3256 C CA . THR A 1 440 ? 27.420 27.686 -0.303 1.00 56.28 440 THR A CA 1
ATOM 3257 C C . THR A 1 440 ? 27.172 27.963 1.180 1.00 56.28 440 THR A C 1
ATOM 3259 O O . THR A 1 440 ? 26.566 27.136 1.849 1.00 56.28 440 THR A O 1
ATOM 3262 N N . GLU A 1 441 ? 27.621 29.085 1.736 1.00 53.62 441 GLU A N 1
ATOM 3263 C CA . GLU A 1 441 ? 27.454 29.348 3.167 1.00 53.62 441 GLU A CA 1
ATOM 3264 C C . GLU A 1 441 ? 26.153 30.074 3.511 1.00 53.62 441 GLU A C 1
ATOM 3266 O O . GLU A 1 441 ? 25.615 29.879 4.595 1.00 53.62 441 GLU A O 1
ATOM 3271 N N . GLU A 1 442 ? 25.630 30.917 2.623 1.00 54.66 442 GLU A N 1
ATOM 3272 C CA . GLU A 1 442 ? 24.484 31.770 2.954 1.00 54.66 442 GLU A CA 1
ATOM 3273 C C . GLU A 1 442 ? 23.161 31.000 2.876 1.00 54.66 442 GLU A C 1
ATOM 3275 O O . GLU A 1 442 ? 22.346 31.087 3.791 1.00 54.66 442 GLU A O 1
ATOM 3280 N N . GLU A 1 443 ? 23.016 30.134 1.869 1.00 58.66 443 GLU A N 1
ATOM 3281 C CA . GLU A 1 443 ? 21.887 29.202 1.751 1.00 58.66 443 GLU A CA 1
ATOM 3282 C C . GLU A 1 443 ? 21.885 28.156 2.878 1.00 58.66 443 GLU A C 1
ATOM 3284 O O . GLU A 1 443 ? 20.828 27.833 3.419 1.00 58.66 443 GLU A O 1
ATOM 3289 N N . VAL A 1 444 ? 23.063 27.663 3.288 1.00 60.91 444 VAL A N 1
ATOM 3290 C CA . VAL A 1 444 ? 23.187 26.728 4.421 1.00 60.91 444 VAL A CA 1
ATOM 3291 C C . VAL A 1 444 ? 22.851 27.428 5.736 1.00 60.91 444 VAL A C 1
ATOM 3293 O O . VAL A 1 444 ? 22.060 26.899 6.510 1.00 60.91 444 VAL A O 1
ATOM 3296 N N . ARG A 1 445 ? 23.365 28.645 5.970 1.00 66.06 445 ARG A N 1
ATOM 3297 C CA . ARG A 1 445 ? 23.009 29.451 7.152 1.00 66.06 445 ARG A CA 1
ATOM 3298 C C . ARG A 1 445 ? 21.515 29.768 7.204 1.00 66.06 445 ARG A C 1
ATOM 3300 O O . ARG A 1 445 ? 20.948 29.843 8.292 1.00 66.06 445 ARG A O 1
ATOM 3307 N N . GLN A 1 446 ? 20.877 29.967 6.054 1.00 72.38 446 GLN A N 1
ATOM 3308 C CA . GLN A 1 446 ? 19.443 30.213 5.988 1.00 72.38 446 GLN A CA 1
ATOM 3309 C C . GLN A 1 446 ? 18.631 28.950 6.299 1.00 72.38 446 GLN A C 1
ATOM 3311 O O . GLN A 1 446 ? 17.725 29.015 7.130 1.00 72.38 446 GLN A O 1
ATOM 3316 N N . ALA A 1 447 ? 19.014 27.802 5.734 1.00 63.81 447 ALA A N 1
ATOM 3317 C CA . ALA A 1 447 ? 18.394 26.515 6.045 1.00 63.81 447 ALA A CA 1
ATOM 3318 C C . ALA A 1 447 ? 18.525 26.149 7.537 1.00 63.81 447 ALA A C 1
ATOM 3320 O O . ALA A 1 447 ? 17.563 25.682 8.143 1.00 63.81 447 ALA A O 1
ATOM 3321 N N . ASP A 1 448 ? 19.678 26.423 8.154 1.00 67.38 448 ASP A N 1
ATOM 3322 C CA . ASP A 1 448 ? 19.907 26.169 9.583 1.00 67.38 448 ASP A CA 1
ATOM 3323 C C . ASP A 1 448 ? 18.993 27.029 10.473 1.00 67.38 448 ASP A C 1
ATOM 3325 O O . ASP A 1 448 ? 18.415 26.550 11.450 1.00 67.38 448 ASP A O 1
ATOM 3329 N N . ARG A 1 449 ? 18.789 28.304 10.112 1.00 78.19 449 ARG A N 1
ATOM 3330 C CA . ARG A 1 449 ? 17.869 29.202 10.833 1.00 78.19 449 ARG A CA 1
ATOM 3331 C C . ARG A 1 449 ? 16.412 28.760 10.712 1.00 78.19 449 ARG A C 1
ATOM 3333 O O . ARG A 1 449 ? 15.669 28.849 11.690 1.00 78.19 449 ARG A O 1
ATOM 3340 N N . GLU A 1 450 ? 15.998 28.302 9.535 1.00 79.62 450 GLU A N 1
ATOM 3341 C CA . GLU A 1 450 ? 14.650 27.769 9.312 1.00 79.62 450 GLU A CA 1
ATOM 3342 C C . GLU A 1 450 ? 14.421 26.481 10.110 1.00 79.62 450 GLU A C 1
ATOM 3344 O O . GLU A 1 450 ? 13.384 26.336 10.760 1.00 79.62 450 GLU A O 1
ATOM 3349 N N . LEU A 1 451 ? 15.417 25.593 10.152 1.00 75.25 451 LEU A N 1
ATOM 3350 C CA . LEU A 1 451 ? 15.362 24.369 10.946 1.00 75.25 451 LEU A CA 1
ATOM 3351 C C . LEU A 1 451 ? 15.240 24.668 12.446 1.00 75.25 451 LEU A C 1
ATOM 3353 O O . LEU A 1 451 ? 14.400 24.079 13.125 1.00 75.25 451 LEU A O 1
ATOM 3357 N N . LEU A 1 452 ? 16.035 25.607 12.966 1.00 82.69 452 LEU A N 1
ATOM 3358 C CA . LEU A 1 452 ? 15.961 26.010 14.372 1.00 82.69 452 LEU A CA 1
ATOM 3359 C C . LEU A 1 452 ? 14.595 26.612 14.731 1.00 82.69 452 LEU A C 1
ATOM 3361 O O . LEU A 1 452 ? 14.076 26.328 15.812 1.00 82.69 452 LEU A O 1
ATOM 3365 N N . ARG A 1 453 ? 13.975 27.380 13.823 1.00 90.06 453 ARG A N 1
ATOM 3366 C CA . ARG A 1 453 ? 12.591 27.855 13.997 1.00 90.06 453 ARG A CA 1
ATOM 3367 C C . ARG A 1 453 ? 11.592 26.704 14.057 1.00 90.06 453 ARG A C 1
ATOM 3369 O O . ARG A 1 453 ? 10.808 26.651 14.998 1.00 90.06 453 ARG A O 1
ATOM 3376 N N . ALA A 1 454 ? 11.661 25.764 13.115 1.00 80.62 454 ALA A N 1
ATOM 3377 C CA . ALA A 1 454 ? 10.753 24.619 13.073 1.00 80.62 454 ALA A CA 1
ATOM 3378 C C . ALA A 1 454 ? 10.869 23.736 14.330 1.00 80.62 454 ALA A C 1
ATOM 3380 O O . ALA A 1 454 ? 9.861 23.280 14.868 1.00 80.62 454 ALA A O 1
ATOM 3381 N N . ILE A 1 455 ? 12.088 23.530 14.846 1.00 84.94 455 ILE A N 1
ATOM 3382 C CA . ILE A 1 455 ? 12.312 22.809 16.110 1.00 84.94 455 ILE A CA 1
ATOM 3383 C C . ILE A 1 455 ? 11.674 23.560 17.286 1.00 84.94 455 ILE A C 1
ATOM 3385 O O . ILE A 1 455 ? 11.071 22.927 18.153 1.00 84.94 455 ILE A O 1
ATOM 3389 N N . GLY A 1 456 ? 11.791 24.891 17.323 1.00 91.00 456 GLY A N 1
ATOM 3390 C CA . GLY A 1 456 ? 11.146 25.725 18.340 1.00 91.00 456 GLY A CA 1
ATOM 3391 C C . GLY A 1 456 ? 9.620 25.613 18.313 1.00 91.00 456 GLY A C 1
ATOM 3392 O O . GLY A 1 456 ? 9.006 25.380 19.352 1.00 91.00 456 GLY A O 1
ATOM 3393 N N . GLU A 1 457 ? 9.013 25.698 17.129 1.00 90.81 457 GLU A N 1
ATOM 3394 C CA . GLU A 1 457 ? 7.561 25.556 16.947 1.00 90.81 457 GLU A CA 1
ATOM 3395 C C . GLU A 1 457 ? 7.055 24.164 17.342 1.00 90.81 457 GLU A C 1
ATOM 3397 O O . GLU A 1 457 ? 6.039 24.046 18.028 1.00 90.81 457 GLU A O 1
ATOM 3402 N N . LEU A 1 458 ? 7.779 23.105 16.963 1.00 85.06 458 LEU A N 1
ATOM 3403 C CA . LEU A 1 458 ? 7.435 21.736 17.351 1.00 85.06 458 LEU A CA 1
ATOM 3404 C C . LEU A 1 458 ? 7.515 21.532 18.863 1.00 85.06 458 LEU A C 1
ATOM 3406 O O . LEU A 1 458 ? 6.645 20.873 19.426 1.00 85.06 458 LEU A O 1
ATOM 3410 N N . ARG A 1 459 ? 8.526 22.102 19.528 1.00 89.50 459 ARG A N 1
ATOM 3411 C CA . ARG A 1 459 ? 8.636 22.040 20.993 1.00 89.50 459 ARG A CA 1
ATOM 3412 C C . ARG A 1 459 ? 7.468 22.743 21.672 1.00 89.50 459 ARG A C 1
ATOM 3414 O O . ARG A 1 459 ? 6.833 22.125 22.518 1.00 89.50 459 ARG A O 1
ATOM 3421 N N . ALA A 1 460 ? 7.132 23.958 21.240 1.00 91.50 460 ALA A N 1
ATOM 3422 C CA . ALA A 1 460 ? 5.995 24.700 21.782 1.00 91.50 460 ALA A CA 1
ATOM 3423 C C . ALA A 1 460 ? 4.668 23.945 21.587 1.00 91.50 460 ALA A C 1
ATOM 3425 O O . ALA A 1 460 ? 3.870 23.838 22.514 1.00 91.50 460 ALA A O 1
ATOM 3426 N N . ARG A 1 461 ? 4.450 23.344 20.407 1.00 86.25 461 ARG A N 1
ATOM 3427 C CA . ARG A 1 461 ? 3.275 22.493 20.156 1.00 86.25 461 ARG A CA 1
ATOM 3428 C C . ARG A 1 461 ? 3.245 21.249 21.032 1.00 86.25 461 ARG A C 1
ATOM 3430 O O . ARG A 1 461 ? 2.172 20.837 21.459 1.00 86.25 461 ARG A O 1
ATOM 3437 N N . ASN A 1 462 ? 4.397 20.638 21.284 1.00 88.75 462 ASN A N 1
ATOM 3438 C CA . ASN A 1 462 ? 4.467 19.452 22.125 1.00 88.75 462 ASN A CA 1
ATOM 3439 C C . ASN A 1 462 ? 4.180 19.790 23.597 1.00 88.75 462 ASN A C 1
ATOM 3441 O O . ASN A 1 462 ? 3.484 19.034 24.263 1.00 88.75 462 ASN A O 1
ATOM 3445 N N . GLU A 1 463 ? 4.655 20.938 24.084 1.00 93.31 463 GLU A N 1
ATOM 3446 C CA . GLU A 1 463 ? 4.332 21.454 25.422 1.00 93.31 463 GLU A CA 1
ATOM 3447 C C . GLU A 1 463 ? 2.833 21.764 25.569 1.00 93.31 463 GLU A C 1
ATOM 3449 O O . GLU A 1 463 ? 2.216 21.345 26.547 1.00 93.31 463 GLU A O 1
ATOM 3454 N N . GLU A 1 464 ? 2.221 22.407 24.569 1.00 93.94 464 GLU A N 1
ATOM 3455 C CA . GLU A 1 464 ? 0.773 22.662 24.529 1.00 93.94 464 GLU A CA 1
ATOM 3456 C C . GLU A 1 464 ? -0.040 21.354 24.560 1.00 93.94 464 GLU A C 1
ATOM 3458 O O . GLU A 1 464 ? -1.016 21.236 25.300 1.00 93.94 464 GLU A O 1
ATOM 3463 N N . LEU A 1 465 ? 0.381 20.338 23.797 1.00 88.81 465 LEU A N 1
ATOM 3464 C CA . LEU A 1 465 ? -0.271 19.026 23.790 1.00 88.81 465 LEU A CA 1
ATOM 3465 C C . LEU A 1 465 ? -0.158 18.304 25.134 1.00 88.81 465 LEU A C 1
ATOM 3467 O O . LEU A 1 465 ? -1.132 17.692 25.571 1.00 88.81 465 LEU A O 1
ATOM 3471 N N . GLU A 1 466 ? 1.000 18.364 25.789 1.00 90.50 466 GLU A N 1
ATOM 3472 C CA . GLU A 1 466 ? 1.178 17.778 27.121 1.00 90.50 466 GLU A CA 1
ATOM 3473 C C . GLU A 1 466 ? 0.298 18.479 28.163 1.00 90.50 466 GLU A C 1
ATOM 3475 O O . GLU A 1 466 ? -0.308 17.804 28.998 1.00 90.50 466 GLU A O 1
ATOM 3480 N N . GLN A 1 467 ? 0.147 19.804 28.074 1.00 94.69 467 GLN A N 1
ATOM 3481 C CA . GLN A 1 467 ? -0.761 20.552 28.941 1.00 94.69 467 GLN A CA 1
ATOM 3482 C C . GLN A 1 467 ? -2.223 20.133 28.726 1.00 94.69 467 GLN A C 1
ATOM 3484 O O . GLN A 1 467 ? -2.902 19.762 29.684 1.00 94.69 467 GLN A O 1
ATOM 3489 N N . ILE A 1 468 ? -2.689 20.105 27.472 1.00 90.50 468 ILE A N 1
ATOM 3490 C CA . ILE A 1 468 ? -4.056 19.676 27.135 1.00 90.50 468 ILE A CA 1
ATOM 3491 C C . ILE A 1 468 ? -4.300 18.230 27.577 1.00 90.50 468 ILE A C 1
ATOM 3493 O O . ILE A 1 468 ? -5.380 17.903 28.073 1.00 90.50 468 ILE A O 1
ATOM 3497 N N . ARG A 1 469 ? -3.308 17.342 27.423 1.00 91.31 469 ARG A N 1
ATOM 3498 C CA . ARG A 1 469 ? -3.429 15.956 27.890 1.00 91.31 469 ARG A CA 1
ATOM 3499 C C . ARG A 1 469 ? -3.619 15.904 29.404 1.00 91.31 469 ARG A C 1
ATOM 3501 O O . ARG A 1 469 ? -4.483 15.162 29.862 1.00 91.31 469 ARG A O 1
ATOM 3508 N N . GLY A 1 470 ? -2.866 16.705 30.159 1.00 93.38 470 GLY A N 1
ATOM 3509 C CA . GLY A 1 470 ? -3.023 16.824 31.610 1.00 93.38 470 GLY A CA 1
ATOM 3510 C C . GLY A 1 470 ? -4.426 17.284 32.017 1.00 93.38 470 GLY A C 1
ATOM 3511 O O . GLY A 1 470 ? -5.071 16.628 32.834 1.00 93.38 470 GLY A O 1
ATOM 3512 N N . GLU A 1 471 ? -4.935 18.348 31.390 1.00 95.12 471 GLU A N 1
ATOM 3513 C CA . GLU A 1 471 ? -6.289 18.872 31.640 1.00 95.12 471 GLU A CA 1
ATOM 3514 C C . GLU A 1 471 ? -7.382 17.838 31.306 1.00 95.12 471 GLU A C 1
ATOM 3516 O O . GLU A 1 471 ? -8.368 17.679 32.036 1.00 95.12 471 GLU A O 1
ATOM 3521 N N . LEU A 1 472 ? -7.197 17.075 30.224 1.00 90.88 472 LEU A N 1
ATOM 3522 C CA . LEU A 1 472 ? -8.120 16.012 29.830 1.00 90.88 472 LEU A CA 1
ATOM 3523 C C . LEU A 1 472 ? -8.080 14.822 30.799 1.00 90.88 472 LEU A C 1
ATOM 3525 O O . LEU A 1 472 ? -9.126 14.262 31.128 1.00 90.88 472 LEU A O 1
ATOM 3529 N N . GLU A 1 473 ? -6.896 14.424 31.267 1.00 92.00 473 GLU A N 1
ATOM 3530 C CA . GLU A 1 473 ? -6.739 13.372 32.277 1.00 92.00 473 GLU A CA 1
ATOM 3531 C C . GLU A 1 473 ? -7.412 13.761 33.601 1.00 92.00 473 GLU A C 1
ATOM 3533 O O . GLU A 1 473 ? -8.091 12.930 34.212 1.00 92.00 473 GLU A O 1
ATOM 3538 N N . GLU A 1 474 ? -7.283 15.020 34.025 1.00 94.56 474 GLU A N 1
ATOM 3539 C CA . GLU A 1 474 ? -7.963 15.549 35.209 1.00 94.56 474 GLU A CA 1
ATOM 3540 C C . GLU A 1 474 ? -9.487 15.556 35.032 1.00 94.56 474 GLU A C 1
ATOM 3542 O O . GLU A 1 474 ? -10.214 15.031 35.880 1.00 94.56 474 GLU A O 1
ATOM 3547 N N . THR A 1 475 ? -9.972 16.041 33.886 1.00 91.56 475 THR A N 1
ATOM 3548 C CA . THR A 1 475 ? -11.404 16.039 33.554 1.00 91.56 475 THR A CA 1
ATOM 3549 C C . THR A 1 475 ? -11.968 14.618 33.538 1.00 91.56 475 THR A C 1
ATOM 3551 O O . THR A 1 475 ? -13.020 14.360 34.121 1.00 91.56 475 THR A O 1
ATOM 3554 N N . ASN A 1 476 ? -11.252 13.663 32.938 1.00 90.81 476 ASN A N 1
ATOM 3555 C CA . ASN A 1 476 ? -11.661 12.260 32.910 1.00 90.81 476 ASN A CA 1
ATOM 3556 C C . ASN A 1 476 ? -11.725 11.651 34.315 1.00 90.81 476 ASN A C 1
ATOM 3558 O O . ASN A 1 476 ? -12.691 10.953 34.625 1.00 90.81 476 ASN A O 1
ATOM 3562 N N . ARG A 1 477 ? -10.746 11.932 35.188 1.00 92.19 477 ARG A N 1
ATOM 3563 C CA . ARG A 1 477 ? -10.811 11.504 36.598 1.00 92.19 477 ARG A CA 1
ATOM 3564 C C . ARG A 1 477 ? -12.037 12.085 37.301 1.00 92.19 477 ARG A C 1
ATOM 3566 O O . ARG A 1 477 ? -12.725 11.346 38.003 1.00 92.19 477 ARG A O 1
ATOM 3573 N N . GLY A 1 478 ? -12.334 13.366 37.077 1.00 93.50 478 GLY A N 1
ATOM 3574 C CA . GLY A 1 478 ? -13.525 14.023 37.619 1.00 93.50 478 GLY A CA 1
ATOM 3575 C C . GLY A 1 478 ? -14.826 13.373 37.142 1.00 93.50 478 GLY A C 1
ATOM 3576 O O . GLY A 1 478 ? -15.700 13.059 37.948 1.00 93.50 478 GLY A O 1
ATOM 3577 N N . VAL A 1 479 ? -14.932 13.088 35.843 1.00 93.00 479 VAL A N 1
ATOM 3578 C CA . VAL A 1 479 ? -16.096 12.416 35.248 1.00 93.00 479 VAL A CA 1
ATOM 3579 C C . VAL A 1 479 ? -16.287 11.011 35.825 1.00 93.00 479 VAL A C 1
ATOM 3581 O O . VAL A 1 479 ? -17.403 10.651 36.192 1.00 93.00 479 VAL A O 1
ATOM 3584 N N . VAL A 1 480 ? -15.218 10.223 35.965 1.00 91.94 480 VAL A N 1
ATOM 3585 C CA . VAL A 1 480 ? -15.295 8.875 36.556 1.00 91.94 480 VAL A CA 1
ATOM 3586 C C . VAL A 1 480 ? -15.750 8.926 38.020 1.00 91.94 480 VAL A C 1
ATOM 3588 O O . VAL A 1 480 ? -16.591 8.121 38.419 1.00 91.94 480 VAL A O 1
ATOM 3591 N N . ALA A 1 481 ? -15.255 9.886 38.808 1.00 93.25 481 ALA A N 1
ATOM 3592 C CA . ALA A 1 481 ? -15.698 10.076 40.191 1.00 93.25 481 ALA A CA 1
ATOM 3593 C C . ALA A 1 481 ? -17.192 10.441 40.276 1.00 93.25 481 ALA A C 1
ATOM 3595 O O . ALA A 1 481 ? -17.918 9.871 41.090 1.00 93.25 481 ALA A O 1
ATOM 3596 N N . LEU A 1 482 ? -17.669 11.323 39.390 1.00 92.56 482 LEU A N 1
ATOM 3597 C CA . LEU A 1 482 ? -19.087 11.681 39.300 1.00 92.56 482 LEU A CA 1
ATOM 3598 C C . LEU A 1 482 ? -19.966 10.481 38.929 1.00 92.56 482 LEU A C 1
ATOM 3600 O O . LEU A 1 482 ? -21.029 10.307 39.522 1.00 92.56 482 LEU A O 1
ATOM 3604 N N . TYR A 1 483 ? -19.530 9.636 37.989 1.00 89.50 483 TYR A N 1
ATOM 3605 C CA . TYR A 1 483 ? -20.256 8.410 37.643 1.00 89.50 483 TYR A CA 1
ATOM 3606 C C . TYR A 1 483 ? -20.365 7.451 38.831 1.00 89.50 483 TYR A C 1
ATOM 3608 O O . TYR A 1 483 ? -21.442 6.903 39.061 1.00 89.50 483 TYR A O 1
ATOM 3616 N N . ALA A 1 484 ? -19.290 7.282 39.607 1.00 91.56 484 ALA A N 1
ATOM 3617 C CA . ALA A 1 484 ? -19.313 6.445 40.804 1.00 91.56 484 ALA A CA 1
ATOM 3618 C C . ALA A 1 484 ? -20.288 6.984 41.869 1.00 91.56 484 ALA A C 1
ATOM 3620 O O . ALA A 1 484 ? -21.042 6.210 42.460 1.00 91.56 484 ALA A O 1
ATOM 3621 N N . GLU A 1 485 ? -20.332 8.305 42.081 1.00 94.00 485 GLU A N 1
ATOM 3622 C CA . GLU A 1 485 ? -21.290 8.916 43.013 1.00 94.00 485 GLU A CA 1
ATOM 3623 C C . GLU A 1 485 ? -22.742 8.744 42.532 1.00 94.00 485 GLU A C 1
ATOM 3625 O O . GLU A 1 485 ? -23.634 8.408 43.319 1.00 94.00 485 GLU A O 1
ATOM 3630 N N . LEU A 1 486 ? -22.991 8.935 41.233 1.00 92.44 486 LEU A N 1
ATOM 3631 C CA . LEU A 1 486 ? -24.306 8.733 40.619 1.00 92.44 486 LEU A CA 1
ATOM 3632 C C . LEU A 1 486 ? -24.799 7.295 40.790 1.00 92.44 486 LEU A C 1
ATOM 3634 O O . LEU A 1 486 ? -25.961 7.091 41.150 1.00 92.44 486 LEU A O 1
ATOM 3638 N N . ASP A 1 487 ? -23.923 6.314 40.582 1.00 91.25 487 ASP A N 1
ATOM 3639 C CA . ASP A 1 487 ? -24.262 4.899 40.727 1.00 91.25 487 ASP A CA 1
ATOM 3640 C C . ASP A 1 487 ? -24.580 4.549 42.191 1.00 91.25 487 ASP A C 1
ATOM 3642 O O . ASP A 1 487 ? -25.609 3.935 42.485 1.00 91.25 487 ASP A O 1
ATOM 3646 N N . GLN A 1 488 ? -23.798 5.075 43.143 1.00 93.75 488 GLN A N 1
ATOM 3647 C CA . GLN A 1 488 ? -24.063 4.910 44.576 1.00 93.75 488 GLN A CA 1
ATOM 3648 C C . GLN A 1 488 ? -25.418 5.516 44.994 1.00 93.75 488 GLN A C 1
ATOM 3650 O O . GLN A 1 488 ? -26.163 4.923 45.791 1.00 93.75 488 GLN A O 1
ATOM 3655 N N . ARG A 1 489 ? -25.778 6.691 44.454 1.00 93.00 489 ARG A N 1
ATOM 3656 C CA . ARG A 1 489 ? -27.093 7.310 44.699 1.00 93.00 489 ARG A CA 1
ATOM 3657 C C . ARG A 1 489 ? -28.224 6.501 44.076 1.00 93.00 489 ARG A C 1
ATOM 3659 O O . ARG A 1 489 ? -29.251 6.312 44.732 1.00 93.00 489 ARG A O 1
ATOM 3666 N N . ALA A 1 490 ? -28.045 6.001 42.855 1.00 92.50 490 ALA A N 1
ATOM 3667 C CA . ALA A 1 490 ? -29.026 5.153 42.188 1.00 92.50 490 ALA A CA 1
ATOM 3668 C C . ALA A 1 490 ? -29.271 3.854 42.971 1.00 92.50 490 ALA A C 1
ATOM 3670 O O . ALA A 1 490 ? -30.423 3.463 43.172 1.00 92.50 490 ALA A O 1
ATOM 3671 N N . GLU A 1 491 ? -28.216 3.217 43.482 1.00 93.38 491 GLU A N 1
ATOM 3672 C CA . GLU A 1 491 ? -28.337 2.011 44.300 1.00 93.38 491 GLU A CA 1
ATOM 3673 C C . GLU A 1 491 ? -29.049 2.288 45.633 1.00 93.38 491 GLU A C 1
ATOM 3675 O O . GLU A 1 491 ? -29.934 1.533 46.041 1.00 93.38 491 GLU A O 1
ATOM 3680 N N . SER A 1 492 ? -28.736 3.411 46.285 1.00 92.44 492 SER A N 1
ATOM 3681 C CA . SER A 1 492 ? -29.406 3.831 47.524 1.00 92.44 492 SER A CA 1
ATOM 3682 C C . SER A 1 492 ? -30.905 4.080 47.309 1.00 92.44 492 SER A C 1
ATOM 3684 O O . SER A 1 492 ? -31.735 3.636 48.104 1.00 92.44 492 SER A O 1
ATOM 3686 N N . LEU A 1 493 ? -31.269 4.724 46.195 1.00 93.25 493 LEU A N 1
ATOM 3687 C CA . LEU A 1 493 ? -32.660 4.933 45.778 1.00 93.25 493 LEU A CA 1
ATOM 3688 C C . LEU A 1 493 ? -33.390 3.614 45.503 1.00 93.25 493 LEU A C 1
ATOM 3690 O O . LEU A 1 493 ? -34.541 3.448 45.920 1.00 93.25 493 LEU A O 1
ATOM 3694 N N . ARG A 1 494 ? -32.728 2.657 44.840 1.00 91.31 494 ARG A N 1
ATOM 3695 C CA . ARG A 1 494 ? -33.283 1.314 44.611 1.00 91.31 494 ARG A CA 1
ATOM 3696 C C . ARG A 1 494 ? -33.551 0.597 45.933 1.00 91.31 494 ARG A C 1
ATOM 3698 O O . ARG A 1 494 ? -34.673 0.139 46.133 1.00 91.31 494 ARG A O 1
ATOM 3705 N N . LYS A 1 495 ? -32.591 0.595 46.866 1.00 91.25 495 LYS A N 1
ATOM 3706 C CA . LYS A 1 495 ? -32.756 0.002 48.209 1.00 91.25 495 LYS A CA 1
ATOM 3707 C C . LYS A 1 495 ? -33.916 0.635 48.978 1.00 91.25 495 LYS A C 1
ATOM 3709 O O . LYS A 1 495 ? -34.737 -0.078 49.550 1.00 91.25 495 LYS A O 1
ATOM 3714 N N . ALA A 1 496 ? -34.037 1.963 48.951 1.00 92.69 496 ALA A N 1
ATOM 3715 C CA . ALA A 1 496 ? -35.153 2.663 49.588 1.00 92.69 496 ALA A CA 1
ATOM 3716 C C . ALA A 1 496 ? -36.511 2.285 48.965 1.00 92.69 496 ALA A C 1
ATOM 3718 O O . ALA A 1 496 ? -37.493 2.076 49.680 1.00 92.69 496 ALA A O 1
ATOM 3719 N N . THR A 1 497 ? -36.566 2.154 47.637 1.00 91.56 497 THR A N 1
ATOM 3720 C CA . THR A 1 497 ? -37.778 1.754 46.903 1.00 91.56 497 THR A CA 1
ATOM 3721 C C . THR A 1 497 ? -38.185 0.314 47.218 1.00 91.56 497 THR A C 1
ATOM 3723 O O . THR A 1 497 ? -39.370 0.030 47.414 1.00 91.56 497 THR A O 1
ATOM 3726 N N . GLU A 1 498 ? -37.214 -0.593 47.313 1.00 91.94 498 GLU A N 1
ATOM 3727 C CA . GLU A 1 498 ? -37.440 -1.992 47.670 1.00 91.94 498 GLU A CA 1
ATOM 3728 C C . GLU A 1 498 ? -37.951 -2.127 49.110 1.00 91.94 498 GLU A C 1
ATOM 3730 O O . GLU A 1 498 ? -38.978 -2.767 49.341 1.00 91.94 498 GLU A O 1
ATOM 3735 N N . LEU A 1 499 ? -37.311 -1.446 50.070 1.00 91.75 499 LEU A N 1
ATOM 3736 C CA . LEU A 1 499 ? -37.764 -1.402 51.464 1.00 91.75 499 LEU A CA 1
ATOM 3737 C C . LEU A 1 499 ? -39.189 -0.853 51.579 1.00 91.75 499 LEU A C 1
ATOM 3739 O O . LEU A 1 499 ? -40.013 -1.439 52.281 1.00 91.75 499 LEU A O 1
ATOM 3743 N N . LYS A 1 500 ? -39.508 0.226 50.852 1.00 90.94 500 LYS A N 1
ATOM 3744 C CA . LYS A 1 500 ? -40.863 0.793 50.813 1.00 90.94 500 LYS A CA 1
ATOM 3745 C C . LYS A 1 500 ? -41.876 -0.208 50.259 1.00 90.94 500 LYS A C 1
ATOM 3747 O O . LYS A 1 500 ? -42.948 -0.367 50.837 1.00 90.94 500 LYS A O 1
ATOM 3752 N N . SER A 1 501 ? -41.544 -0.898 49.170 1.00 90.00 501 SER A N 1
ATOM 3753 C CA . SER A 1 501 ? -42.435 -1.889 48.552 1.00 90.00 501 SER A CA 1
ATOM 3754 C C . SER A 1 501 ? -42.676 -3.079 49.481 1.00 90.00 501 SER A C 1
ATOM 3756 O O . SER A 1 501 ? -43.819 -3.492 49.674 1.00 90.00 501 SER A O 1
ATOM 3758 N N . ARG A 1 502 ? -41.618 -3.578 50.131 1.00 90.06 502 ARG A N 1
ATOM 3759 C CA . ARG A 1 502 ? -41.698 -4.671 51.107 1.00 90.06 502 ARG A CA 1
ATOM 3760 C C . ARG A 1 502 ? -42.517 -4.280 52.334 1.00 90.06 502 ARG A C 1
ATOM 3762 O O . ARG A 1 502 ? -43.359 -5.058 52.771 1.00 90.06 502 ARG A O 1
ATOM 3769 N N . PHE A 1 503 ? -42.317 -3.068 52.852 1.00 90.44 503 PHE A N 1
ATOM 3770 C CA . PHE A 1 503 ? -43.105 -2.530 53.958 1.00 90.44 503 PHE A CA 1
ATOM 3771 C C . PHE A 1 503 ? -44.592 -2.443 53.594 1.00 90.44 503 PHE A C 1
ATOM 3773 O O . PHE A 1 503 ? -45.427 -2.979 54.315 1.00 90.44 503 PHE A O 1
ATOM 3780 N N . LEU A 1 504 ? -44.931 -1.841 52.449 1.00 90.00 504 LEU A N 1
ATOM 3781 C CA . LEU A 1 504 ? -46.323 -1.711 52.007 1.00 90.00 504 LEU A CA 1
ATOM 3782 C C . LEU A 1 504 ? -46.992 -3.071 51.771 1.00 90.00 504 LEU A C 1
ATOM 3784 O O . LEU A 1 504 ? -48.149 -3.249 52.151 1.00 90.00 504 LEU A O 1
ATOM 3788 N N . SER A 1 505 ? -46.271 -4.034 51.190 1.00 89.06 505 SER A N 1
ATOM 3789 C CA . SER A 1 505 ? -46.773 -5.396 50.994 1.00 89.06 505 SER A CA 1
ATOM 3790 C C . SER A 1 505 ? -47.046 -6.089 52.331 1.00 89.06 505 SER A C 1
ATOM 3792 O O . SER A 1 505 ? -48.139 -6.614 52.533 1.00 89.06 505 SER A O 1
ATOM 3794 N N . ASN A 1 506 ? -46.094 -6.045 53.270 1.00 85.94 506 ASN A N 1
ATOM 3795 C CA . ASN A 1 506 ? -46.247 -6.660 54.591 1.00 85.94 506 ASN A CA 1
ATOM 3796 C C . ASN A 1 506 ? -47.404 -6.038 55.379 1.00 85.94 506 ASN A C 1
ATOM 3798 O O . ASN A 1 506 ? -48.281 -6.767 55.833 1.00 85.94 506 ASN A O 1
ATOM 3802 N N . MET A 1 507 ? -47.459 -4.705 55.467 1.00 85.94 507 MET A N 1
ATOM 3803 C CA . MET A 1 507 ? -48.549 -4.006 56.158 1.00 85.94 507 MET A CA 1
ATOM 3804 C C . MET A 1 507 ? -49.906 -4.341 55.530 1.00 85.94 507 MET A C 1
ATOM 3806 O O . MET A 1 507 ? -50.879 -4.569 56.242 1.00 85.94 507 MET A O 1
ATOM 3810 N N . SER A 1 508 ? -49.980 -4.433 54.197 1.00 85.00 508 SER A N 1
ATOM 3811 C CA . SER A 1 508 ? -51.218 -4.818 53.510 1.00 85.00 508 SER A CA 1
ATOM 3812 C C . SER A 1 508 ? -51.656 -6.238 53.876 1.00 85.00 508 SER A C 1
ATOM 3814 O O . SER A 1 508 ? -52.835 -6.458 54.145 1.00 85.00 508 SER A O 1
ATOM 3816 N N . HIS A 1 509 ? -50.732 -7.203 53.916 1.00 84.56 509 HIS A N 1
ATOM 3817 C CA . HIS A 1 509 ? -51.041 -8.579 54.318 1.00 84.56 509 HIS A CA 1
ATOM 3818 C C . HIS A 1 509 ? -51.469 -8.681 55.789 1.00 84.56 509 HIS A C 1
ATOM 3820 O O . HIS A 1 509 ? -52.453 -9.364 56.096 1.00 84.56 509 HIS A O 1
ATOM 3826 N N . GLU A 1 510 ? -50.776 -7.977 56.685 1.00 87.88 510 GLU A N 1
ATOM 3827 C CA . GLU A 1 510 ? -51.079 -7.980 58.118 1.00 87.88 510 GLU A CA 1
ATOM 3828 C C . GLU A 1 510 ? -52.398 -7.288 58.444 1.00 87.88 510 GLU A C 1
ATOM 3830 O O . GLU A 1 510 ? -53.099 -7.750 59.335 1.00 87.88 510 GLU A O 1
ATOM 3835 N N . PHE A 1 511 ? -52.793 -6.248 57.704 1.00 86.62 511 PHE A N 1
ATOM 3836 C CA . PHE A 1 511 ? -54.103 -5.622 57.884 1.00 86.62 511 PHE A CA 1
ATOM 3837 C C . PHE A 1 511 ? -55.238 -6.410 57.235 1.00 86.62 511 PHE A C 1
ATOM 3839 O O . PHE A 1 511 ? -56.334 -6.467 57.789 1.00 86.62 511 PHE A O 1
ATOM 3846 N N . ARG A 1 512 ? -55.004 -7.063 56.090 1.00 84.31 512 ARG A N 1
ATOM 3847 C CA . ARG A 1 512 ? -56.054 -7.802 55.370 1.00 84.31 512 ARG A CA 1
ATOM 3848 C C . ARG A 1 512 ? -56.621 -8.962 56.186 1.00 84.31 512 ARG A C 1
ATOM 3850 O O . ARG A 1 512 ? -57.814 -9.229 56.109 1.00 84.31 512 ARG A O 1
ATOM 3857 N N . THR A 1 513 ? -55.788 -9.634 56.977 1.00 83.44 513 THR A N 1
ATOM 3858 C CA . THR A 1 513 ? -56.196 -10.789 57.795 1.00 83.44 513 THR A CA 1
ATOM 3859 C C . THR A 1 513 ? -57.209 -10.426 58.896 1.00 83.44 513 THR A C 1
ATOM 3861 O O . THR A 1 513 ? -58.313 -10.970 58.866 1.00 83.44 513 THR A O 1
ATOM 3864 N N . PRO A 1 514 ? -56.926 -9.496 59.833 1.00 85.44 514 PRO A N 1
ATOM 3865 C CA . PRO A 1 514 ? -57.895 -9.082 60.842 1.00 85.44 514 PRO A CA 1
ATOM 3866 C C . PRO A 1 514 ? -59.112 -8.389 60.219 1.00 85.44 514 PRO A C 1
ATOM 3868 O O . PRO A 1 514 ? -60.226 -8.615 60.684 1.00 85.44 514 PRO A O 1
ATOM 3871 N N . LEU A 1 515 ? -58.942 -7.610 59.142 1.00 85.75 515 LEU A N 1
ATOM 3872 C CA . LEU A 1 515 ? -60.062 -6.947 58.465 1.00 85.75 515 LEU A CA 1
ATOM 3873 C C . LEU A 1 515 ? -61.024 -7.965 57.830 1.00 85.75 515 LEU A C 1
ATOM 3875 O O . LEU A 1 515 ? -62.238 -7.841 57.985 1.00 85.75 515 LEU A O 1
ATOM 3879 N N . ASN A 1 516 ? -60.495 -9.017 57.196 1.00 82.44 516 ASN A N 1
ATOM 3880 C CA . ASN A 1 516 ? -61.295 -10.131 56.682 1.00 82.44 516 ASN A CA 1
ATOM 3881 C C . ASN A 1 516 ? -62.040 -10.863 57.805 1.00 82.44 516 ASN A C 1
ATOM 3883 O O . ASN A 1 516 ? -63.206 -11.211 57.627 1.00 82.44 516 ASN A O 1
ATOM 3887 N N . SER A 1 517 ? -61.404 -11.075 58.962 1.00 85.44 517 SER A N 1
ATOM 3888 C CA . SER A 1 517 ? -62.056 -11.689 60.125 1.00 85.44 517 SER A CA 1
ATOM 3889 C C . SER A 1 517 ? -63.208 -10.831 60.655 1.00 85.44 517 SER A C 1
ATOM 3891 O O . SER A 1 517 ? -64.291 -11.354 60.910 1.00 85.44 517 SER A O 1
ATOM 3893 N N . VAL A 1 518 ? -63.015 -9.509 60.757 1.00 85.69 518 VAL A N 1
ATOM 3894 C CA . VAL A 1 518 ? -64.076 -8.562 61.147 1.00 85.69 518 VAL A CA 1
ATOM 3895 C C . VAL A 1 518 ? -65.216 -8.573 60.128 1.00 85.69 518 VAL A C 1
ATOM 3897 O O . VAL A 1 518 ? -66.379 -8.632 60.521 1.00 85.69 518 VAL A O 1
ATOM 3900 N N . GLN A 1 519 ? -64.913 -8.581 58.826 1.00 83.38 519 GLN A N 1
ATOM 3901 C CA . GLN A 1 519 ? -65.935 -8.675 57.780 1.00 83.38 519 GLN A CA 1
ATOM 3902 C C . GLN A 1 519 ? -66.708 -10.002 57.822 1.00 83.38 519 GLN A C 1
ATOM 3904 O O . GLN A 1 519 ? -67.924 -9.998 57.619 1.00 83.38 519 GLN A O 1
ATOM 3909 N N . LEU A 1 520 ? -66.035 -11.128 58.077 1.00 83.56 520 LEU A N 1
ATOM 3910 C CA . LEU A 1 520 ? -66.670 -12.443 58.179 1.00 83.56 520 LEU A CA 1
ATOM 3911 C C . LEU A 1 520 ? -67.620 -12.506 59.380 1.00 83.56 520 LEU A C 1
ATOM 3913 O O . LEU A 1 520 ? -68.778 -12.882 59.216 1.00 83.56 520 LEU A O 1
ATOM 3917 N N . LEU A 1 521 ? -67.164 -12.066 60.556 1.00 83.75 521 LEU A N 1
ATOM 3918 C CA . LEU A 1 521 ? -67.993 -11.989 61.763 1.00 83.75 521 LEU A CA 1
ATOM 3919 C C . LEU A 1 521 ? -69.176 -11.032 61.574 1.00 83.75 521 LEU A C 1
ATOM 3921 O O . LEU A 1 521 ? -70.303 -11.361 61.940 1.00 83.75 521 LEU A O 1
ATOM 3925 N N . ALA A 1 522 ? -68.955 -9.878 60.936 1.00 84.06 522 ALA A N 1
ATOM 3926 C CA . ALA A 1 522 ? -70.026 -8.939 60.623 1.00 84.06 522 ALA A CA 1
ATOM 3927 C C . ALA A 1 522 ? -71.077 -9.540 59.671 1.00 84.06 522 ALA A C 1
ATOM 3929 O O . ALA A 1 522 ? -72.267 -9.276 59.842 1.00 84.06 522 ALA A O 1
ATOM 3930 N N . ARG A 1 523 ? -70.668 -10.370 58.696 1.00 82.44 523 ARG A N 1
ATOM 3931 C CA . ARG A 1 523 ? -71.597 -11.124 57.833 1.00 82.44 523 ARG A CA 1
ATOM 3932 C C . ARG A 1 523 ? -72.386 -12.171 58.614 1.00 82.44 523 ARG A C 1
ATOM 3934 O O . ARG A 1 523 ? -73.602 -12.179 58.500 1.00 82.44 523 ARG A O 1
ATOM 3941 N N . MET A 1 524 ? -71.728 -12.979 59.446 1.00 82.75 524 MET A N 1
ATOM 3942 C CA . MET A 1 524 ? -72.405 -13.998 60.263 1.00 82.75 524 MET A CA 1
ATOM 3943 C C . MET A 1 524 ? -73.462 -13.383 61.193 1.00 82.75 524 MET A C 1
ATOM 3945 O O . MET A 1 524 ? -74.576 -13.891 61.304 1.00 82.75 524 MET A O 1
ATOM 3949 N N . LEU A 1 525 ? -73.156 -12.236 61.809 1.00 82.75 525 LEU A N 1
ATOM 3950 C CA . LEU A 1 525 ? -74.126 -11.496 62.619 1.00 82.75 525 LEU A CA 1
ATOM 3951 C C . LEU A 1 525 ? -75.313 -10.993 61.778 1.00 82.75 525 LEU A C 1
ATOM 3953 O O . LEU A 1 525 ? -76.458 -11.106 62.211 1.00 82.75 525 LEU A O 1
ATOM 3957 N N . LEU A 1 526 ? -75.067 -10.466 60.572 1.00 82.31 526 LEU A N 1
ATOM 3958 C CA . LEU A 1 526 ? -76.123 -9.990 59.665 1.00 82.31 526 LEU A CA 1
ATOM 3959 C C . LEU A 1 526 ? -77.028 -11.117 59.138 1.00 82.31 526 LEU A C 1
ATOM 3961 O O . LEU A 1 526 ? -78.231 -10.886 58.987 1.00 82.31 526 LEU A O 1
ATOM 3965 N N . ASP A 1 527 ? -76.467 -12.307 58.907 1.00 82.56 527 ASP A N 1
ATOM 3966 C CA . ASP A 1 527 ? -77.173 -13.503 58.420 1.00 82.56 527 ASP A CA 1
ATOM 3967 C C . ASP A 1 527 ? -78.030 -14.176 59.514 1.00 82.56 527 ASP A C 1
ATOM 3969 O O . ASP A 1 527 ? -78.805 -15.089 59.232 1.00 82.56 527 ASP A O 1
ATOM 3973 N N . GLY A 1 528 ? -77.942 -13.698 60.763 1.00 74.94 528 GLY A N 1
ATOM 3974 C CA . GLY A 1 528 ? -78.795 -14.127 61.873 1.00 74.94 528 GLY A CA 1
ATOM 3975 C C . GLY A 1 528 ? -78.394 -15.458 62.512 1.00 74.94 528 GLY A C 1
ATOM 3976 O O . GLY A 1 528 ? -79.164 -15.999 63.304 1.00 74.94 528 GLY A O 1
ATOM 3977 N N . THR A 1 529 ? -77.199 -15.984 62.215 1.00 72.38 529 THR A N 1
ATOM 3978 C CA . THR A 1 529 ? -76.717 -17.268 62.760 1.00 72.38 529 THR A CA 1
ATOM 3979 C C . THR A 1 529 ? -76.432 -17.236 64.267 1.00 72.38 529 THR A C 1
ATOM 3981 O O . THR A 1 529 ? -76.390 -18.288 64.893 1.00 72.38 529 THR A O 1
ATOM 3984 N N . GLU A 1 530 ? -76.269 -16.049 64.856 1.00 68.50 530 GLU A N 1
ATOM 3985 C CA . GLU A 1 530 ? -75.923 -15.829 66.276 1.00 68.50 530 GLU A CA 1
ATOM 3986 C C . GLU A 1 530 ? -77.080 -15.199 67.095 1.00 68.50 530 GLU A C 1
ATOM 3988 O O . GLU A 1 530 ? -76.913 -14.882 68.270 1.00 68.50 530 GLU A O 1
ATOM 3993 N N . GLY A 1 531 ? -78.268 -15.007 66.498 1.00 75.19 531 GLY A N 1
ATOM 3994 C CA . GLY A 1 531 ? -79.450 -14.436 67.164 1.00 75.19 531 GLY A CA 1
ATOM 3995 C C . GLY A 1 531 ? -80.049 -13.201 66.474 1.00 75.19 531 GLY A C 1
ATOM 3996 O O . GLY A 1 531 ? -79.555 -12.722 65.454 1.00 75.19 531 GLY A O 1
ATOM 3997 N N . ALA A 1 532 ? -81.158 -12.683 67.017 1.00 73.88 532 ALA A N 1
ATOM 3998 C CA . ALA A 1 532 ? -81.880 -11.545 66.442 1.00 73.88 532 ALA A CA 1
ATOM 3999 C C . ALA A 1 532 ? -81.197 -10.203 66.771 1.00 73.88 532 ALA A C 1
ATOM 4001 O O . ALA A 1 532 ? -81.092 -9.815 67.933 1.00 73.88 532 ALA A O 1
ATOM 4002 N N . LEU A 1 533 ? -80.770 -9.473 65.737 1.00 81.88 533 LEU A N 1
ATOM 4003 C CA . LEU A 1 533 ? -80.196 -8.130 65.863 1.00 81.88 533 LEU A CA 1
ATOM 4004 C C . LEU A 1 533 ? -81.282 -7.051 65.972 1.00 81.88 533 LEU A C 1
ATOM 4006 O O . LEU A 1 533 ? -82.280 -7.086 65.248 1.00 81.88 533 LEU A O 1
ATOM 4010 N N . SER A 1 534 ? -81.040 -6.031 66.802 1.00 81.81 534 SER A N 1
ATOM 4011 C CA . SER A 1 534 ? -81.841 -4.799 66.787 1.00 81.81 534 SER A CA 1
ATOM 4012 C C . SER A 1 534 ? -81.603 -3.992 65.503 1.00 81.81 534 SER A C 1
ATOM 4014 O O . SER A 1 534 ? -80.551 -4.091 64.862 1.00 81.81 534 SER A O 1
ATOM 4016 N N . GLU A 1 535 ? -82.562 -3.144 65.130 1.00 79.81 535 GLU A N 1
ATOM 4017 C CA . GLU A 1 535 ? -82.490 -2.332 63.907 1.00 79.81 535 GLU A CA 1
ATOM 4018 C C . GLU A 1 535 ? -81.248 -1.414 63.877 1.00 79.81 535 GLU A C 1
ATOM 4020 O O . GLU A 1 535 ? -80.575 -1.293 62.850 1.00 79.81 535 GLU A O 1
ATOM 4025 N N . GLY A 1 536 ? -80.870 -0.846 65.029 1.00 80.06 536 GLY A N 1
ATOM 4026 C CA . GLY A 1 536 ? -79.661 -0.028 65.175 1.00 80.06 536 GLY A CA 1
ATOM 4027 C C . GLY A 1 536 ? -78.358 -0.815 64.987 1.00 80.06 536 GLY A C 1
ATOM 4028 O O . GLY A 1 536 ? -77.441 -0.333 64.322 1.00 80.06 536 GLY A O 1
ATOM 4029 N N . GLN A 1 537 ? -78.281 -2.045 65.509 1.00 82.88 537 GLN A N 1
ATOM 4030 C CA . GLN A 1 537 ? -77.108 -2.916 65.346 1.00 82.88 537 GLN A CA 1
ATOM 4031 C C . GLN A 1 537 ? -76.937 -3.376 63.895 1.00 82.88 537 GLN A C 1
ATOM 4033 O O . GLN A 1 537 ? -75.822 -3.361 63.373 1.00 82.88 537 GLN A O 1
ATOM 4038 N N . ARG A 1 538 ? -78.041 -3.716 63.215 1.00 82.31 538 ARG A N 1
ATOM 4039 C CA . ARG A 1 538 ? -78.025 -4.070 61.788 1.00 82.31 538 ARG A CA 1
ATOM 4040 C C . ARG A 1 538 ? -77.483 -2.914 60.938 1.00 82.31 538 ARG A C 1
ATOM 4042 O O . ARG A 1 538 ? -76.593 -3.127 60.118 1.00 82.31 538 ARG A O 1
ATOM 4049 N N . LYS A 1 539 ? -77.937 -1.683 61.194 1.00 82.50 539 LYS A N 1
ATOM 4050 C CA . LYS A 1 539 ? -77.483 -0.482 60.471 1.00 82.50 539 LYS A CA 1
ATOM 4051 C C . LYS A 1 539 ? -75.990 -0.190 60.681 1.00 82.50 539 LYS A C 1
ATOM 4053 O O . LYS A 1 539 ? -75.305 0.191 59.736 1.00 82.50 539 LYS A O 1
ATOM 4058 N N . ALA A 1 540 ? -75.467 -0.401 61.892 1.00 80.31 540 ALA A N 1
ATOM 4059 C CA . ALA A 1 540 ? -74.043 -0.230 62.197 1.00 80.31 540 ALA A CA 1
ATOM 4060 C C . ALA A 1 540 ? -73.153 -1.276 61.495 1.00 80.31 540 ALA A C 1
ATOM 4062 O O . ALA A 1 540 ? -72.101 -0.931 60.953 1.00 80.31 540 ALA A O 1
ATOM 4063 N N . LEU A 1 541 ? -73.589 -2.540 61.452 1.00 83.94 541 LEU A N 1
ATOM 4064 C CA . LEU A 1 541 ? -72.881 -3.629 60.766 1.00 83.94 541 LEU A CA 1
ATOM 4065 C C . LEU A 1 541 ? -72.844 -3.438 59.242 1.00 83.94 541 LEU A C 1
ATOM 4067 O O . LEU A 1 541 ? -71.805 -3.655 58.617 1.00 83.94 541 LEU A O 1
ATOM 4071 N N . GLU A 1 542 ? -73.937 -2.966 58.636 1.00 82.00 542 GLU A N 1
ATOM 4072 C CA . GLU A 1 542 ? -73.958 -2.605 57.210 1.00 82.00 542 GLU A CA 1
ATOM 4073 C C . GLU A 1 542 ? -72.981 -1.469 56.876 1.00 82.00 542 GLU A C 1
ATOM 4075 O O . GLU A 1 542 ? -72.353 -1.479 55.813 1.00 82.00 542 GLU A O 1
ATOM 4080 N N . LEU A 1 543 ? -72.815 -0.512 57.793 1.00 82.06 543 LEU A N 1
ATOM 4081 C CA . LEU A 1 543 ? -71.892 0.612 57.645 1.00 82.06 543 LEU A CA 1
ATOM 4082 C C . LEU A 1 543 ? -70.427 0.161 57.758 1.00 82.06 543 LEU A C 1
ATOM 4084 O O . LEU A 1 543 ? -69.601 0.569 56.943 1.00 82.06 543 LEU A O 1
ATOM 4088 N N . MET A 1 544 ? -70.117 -0.747 58.691 1.00 82.12 544 MET A N 1
ATOM 4089 C CA . MET A 1 544 ? -68.804 -1.404 58.772 1.00 82.12 544 MET A CA 1
ATOM 4090 C C . MET A 1 544 ? -68.461 -2.170 57.488 1.00 82.12 544 MET A C 1
ATOM 4092 O O . MET A 1 544 ? -67.337 -2.077 57.005 1.00 82.12 544 MET A O 1
ATOM 4096 N N . ARG A 1 545 ? -69.431 -2.873 56.891 1.00 78.75 545 ARG A N 1
ATOM 4097 C CA . ARG A 1 545 ? -69.231 -3.618 55.636 1.00 78.75 545 ARG A CA 1
ATOM 4098 C C . ARG A 1 545 ? -68.993 -2.715 54.423 1.00 78.75 545 ARG A C 1
ATOM 4100 O O . ARG A 1 545 ? -68.378 -3.151 53.462 1.00 78.75 545 ARG A O 1
ATOM 4107 N N . ARG A 1 546 ? -69.527 -1.491 54.427 1.00 78.12 546 ARG A N 1
ATOM 4108 C CA . ARG A 1 546 ? -69.329 -0.516 53.340 1.00 78.12 546 ARG A CA 1
ATOM 4109 C C . ARG A 1 546 ? -67.976 0.195 53.401 1.00 78.12 546 ARG A C 1
ATOM 4111 O O . ARG A 1 546 ? -67.519 0.669 52.368 1.00 78.12 546 ARG A O 1
ATOM 4118 N N . SER A 1 547 ? -67.392 0.306 54.591 1.00 74.88 547 SER A N 1
ATOM 4119 C CA . SER A 1 547 ? -66.166 1.076 54.854 1.00 74.88 547 SER A CA 1
ATOM 4120 C C . SER A 1 547 ? -64.878 0.242 54.818 1.00 74.88 547 SER A C 1
ATOM 4122 O O . SER A 1 547 ? -63.798 0.799 55.000 1.00 74.88 547 SER A O 1
ATOM 4124 N N . ALA A 1 548 ? -64.995 -1.071 54.628 1.00 60.75 548 ALA A N 1
ATOM 4125 C CA . ALA A 1 548 ? -63.910 -2.047 54.577 1.00 60.75 548 ALA A CA 1
ATOM 4126 C C . ALA A 1 548 ? -63.849 -2.663 53.178 1.00 60.75 548 ALA A C 1
ATOM 4128 O O . ALA A 1 548 ? -62.724 -2.904 52.691 1.00 60.75 548 ALA A O 1
#

Secondary structure (DSSP, 8-state):
-B---EEEEEESSHHHHHHHHHHHHHHHHHTT--HHHHHHHHHHHHHHHHHHHHHHSSEEEEEEEEEETTEEEEEEEEE--SS---HHHHTSTT--SSSS-S-HHHHHHHH-SEEEEEEETTEEEEEEEEETTS----S--------PPTT-SS-SEEEEEEE-SSEEEEEEEEESSSHHHHHHHHHHHHHHHHTTTTS-HHHHHHHHHHHHHTTSS-EEEEEEEEEPPSSS-SSS--PPPEEEEEEEE--SS-------PPTT-----------------SSPPEEEEEEEESSHHHHHHHHHHHHHHHHHTT--HHHHHHHHHHHHHHHHHHHHHHS-EEEEEEEE-SSS-EEEEEEEE-SS--TTHHHHHTT-PPPTTSS--SHHHHHHHSSEEEEEEETTTEEEEEEEEEPPTTS-TT--HHHHHHHHHHSPPP-HHHHHHHHHHHHHHHHHHHHHHHHHHHHHHHHHHHHHHHHHHHHHHHHHHHHHHHHHHHHHHHHHHHHHHHHHHHHHHHHHHHHHHHTTTT-PPPHHHHHHHHHHHH--

Sequence (548 aa):
MEVTIQQRIVIEDDSHVGEARRTAASFSRLASLSEADAGRVAIIVNELGTNLRKHAKGGELLLRDLQYGHRAGVEVLSIDRGPGINVDLALRDGHSTSGTRGEGLGAVQRQAHEFDAFSGSGGSVIVARVWGGGPRRDGVAVGAVSLPLPGEGQCGDAWAVQPSTSSIRLLVVDGLGHGPIAARAASVAVEAFAATDQLPGPEAVVHALHSALRPTRGAALAVTELEGGTGRAFRRHPDPMEARRVFGVAGPACIRHSRRALPGFSPQGRRRHRGCHQGAMKTTPLPLTTIELVAERDVVVARQRARQLAGLLGFAAQDQSRIATATSEICRNAVRYAGKGRCEFLLDEGSRPALVVRTSDQGPGIRNLDEVLSGRYQSATGMGLGIVGTRRLMDRFVIETTPGRGTEVVFTKELPDSAPAAAKPSQIAEQLARTPLPATEEEVRQADRELLRAIGELRARNEELEQIRGELEETNRGVVALYAELDQRAESLRKATELKSRFLSNMSHEFRTPLNSVQLLARMLLDGTEGALSEGQRKALELMRRSA

Radius of gyration: 39.45 Å; chains: 1; bounding box: 125×58×101 Å

Foldseek 3Di:
DWWQDKFKQKQQDPVSLVVQLVVLLVLCVVQVADPLLSVLSSLLSNLLSVCQVPPQNIWMWMWTWDDDPPKIKIKIKTWGQGQWDPLVQLLDQQDDPPPDRSCRSVSQVVSALDWDKDIDRRTIIIMGMGMHPGHDPQPDDDDDDFDADPPARAGLKTKDWDDDPWKIKIKIKRAPDGHPQSRVLNSQLRVQLNVCVPPPDPVRSVVSSQVSSVVGSHIKMKMWMWGHDDDDDSPDDDADTDGPDIDIDDPPDDPDDDPDDDPPDDPPPDQPPHDDPPDDLPDDWAWQDKFKQQDLVSLVVQLLLQLLLCVLQPHDNVLSNLSSLLSSQLSCCQCPAQNIKMWIWTWDPPVFIKIKIKIWGQGQWDPPVVCVCVLVDDDPVRPSCHPNVNCVSFSDWDWDTDGRRTIMIMTIHTRDPPGPPDDDSVNSSVVSVVDDDPDPPPVVVVVVVVVVVVVVVVVVVVVVVVVVVVVVVVVVVVVVVVVVVVVVVVVVVVVVVVVVVVVVVVVCVVVVVVLVVLLVVLVCVLVQVPHDDDPVSNVVSVVSNVVD